Protein AF-0000000085050927 (afdb_homodimer)

pLDDT: mean 87.39, std 14.98, range [22.94, 98.5]

Foldseek 3Di:
DPQQFWWKKKKKKKKKKFWPDWWFFAKKKFLAAFDDDDFKAWPDKDKAKPPHWDWDWDQDPQRFIIIITGDDDTDRMMMMIMMTIIIGRWDQDDDFDFDPQQQKPPHDDDPVVCVVLVQQLPVPPPDPVLQVVLCVLDDDDMDGNVSSLLSLLQCLLPQAAEDDDPDDDEDALVRRNVVSYYYLRNSQNVSQSSVSSSPWRKKKFKFKAADPVLPPPAFDFDIDIGMWMWTQGHRRGTWTGRSNVSGTHCVRHTTRDMGNDSNVRDRMDTDIDDPDPIDMDMDMGMTMGTDPDPDD/DPQQFWWKKKKKKKKKKFWPDWWFFAKKKFLAAFDDDDFKAWPDKDKAKPPHWDWDWDQDPQRFIIIITGDDDTDRMMMMIMMTIIIGRWDQDDDFDFDPQQQKPPHDDDPVVCVVLVQQLPPPPPDPVLQVVLCVLDDDDMDGNVSSLLSLLQCLLPQAAEDDDPDDDEDALVRRNVVSYYYLRNSQNVSQSSVSSSPWRKKKFKFKAADPVLPPPAFDFDIDIGMWMWTQGHRRGTWTGRSNVSGTHCVRHTTRDMGNDSNVRDRMDTDIDDPDPIDMDMDMGMTMGTDPDPDD

Radius of gyration: 24.65 Å; Cα contacts (8 Å, |Δi|>4): 1336; chains: 2; bounding box: 60×66×61 Å

Structure (mmCIF, N/CA/C/O backbone):
data_AF-0000000085050927-model_v1
#
loop_
_entity.id
_entity.type
_entity.pdbx_description
1 polymer 'Transglutaminase domain protein'
#
loop_
_atom_site.group_PDB
_atom_site.id
_atom_site.type_symbol
_atom_site.label_atom_id
_atom_site.label_alt_id
_atom_site.label_comp_id
_atom_site.label_asym_id
_atom_site.label_entity_id
_atom_site.label_seq_id
_atom_site.pdbx_PDB_ins_code
_atom_site.Cartn_x
_atom_site.Cartn_y
_atom_site.Cartn_z
_atom_site.occupancy
_atom_site.B_iso_or_equiv
_atom_site.auth_seq_id
_atom_site.auth_comp_id
_atom_site.auth_asym_id
_atom_site.auth_atom_id
_atom_site.pdbx_PDB_model_num
ATOM 1 N N . MET A 1 1 ? 28.094 -1.799 14.109 1 29.05 1 MET A N 1
ATOM 2 C CA . MET A 1 1 ? 27.094 -0.805 14.5 1 29.05 1 MET A CA 1
ATOM 3 C C . MET A 1 1 ? 26 -1.436 15.344 1 29.05 1 MET A C 1
ATOM 5 O O . MET A 1 1 ? 25.547 -2.539 15.047 1 29.05 1 MET A O 1
ATOM 9 N N . MET A 1 2 ? 25.906 -1.157 16.531 1 36.25 2 MET A N 1
ATOM 10 C CA . MET A 1 2 ? 24.938 -1.792 17.422 1 36.25 2 MET A CA 1
ATOM 11 C C . MET A 1 2 ? 23.562 -1.823 16.781 1 36.25 2 MET A C 1
ATOM 13 O O . MET A 1 2 ? 23.172 -0.884 16.078 1 36.25 2 MET A O 1
ATOM 17 N N . PRO A 1 3 ? 22.984 -2.963 16.516 1 45.47 3 PRO A N 1
ATOM 18 C CA . PRO A 1 3 ? 21.656 -3.008 15.914 1 45.47 3 PRO A CA 1
ATOM 19 C C . PRO A 1 3 ? 20.719 -1.937 16.469 1 45.47 3 PRO A C 1
ATOM 21 O O . PRO A 1 3 ? 20.641 -1.752 17.688 1 45.47 3 PRO A O 1
ATOM 24 N N . VAL A 1 4 ? 20.766 -0.743 15.984 1 53.12 4 VAL A N 1
ATOM 25 C CA . VAL A 1 4 ? 19.828 0.259 16.484 1 53.12 4 VAL A CA 1
ATOM 26 C C . VAL A 1 4 ? 18.516 -0.413 16.875 1 53.12 4 VAL A C 1
ATOM 28 O O . VAL A 1 4 ? 17.906 -1.134 16.078 1 53.12 4 VAL A O 1
ATOM 31 N N . SER A 1 5 ? 18.297 -0.675 18.172 1 66.56 5 SER A N 1
ATOM 32 C CA . SER A 1 5 ? 17.172 -1.353 18.812 1 66.56 5 SER A CA 1
ATOM 33 C C . SER A 1 5 ? 15.836 -0.712 18.406 1 66.56 5 SER A C 1
ATOM 35 O O . SER A 1 5 ? 15.75 0.51 18.281 1 66.56 5 SER A O 1
ATOM 37 N N . ALA A 1 6 ? 14.93 -1.41 17.938 1 80.56 6 ALA A N 1
ATOM 38 C CA . ALA A 1 6 ? 13.57 -0.987 17.625 1 80.56 6 ALA A CA 1
ATOM 39 C C . ALA A 1 6 ? 12.938 -0.244 18.797 1 80.56 6 ALA A C 1
ATOM 41 O O . ALA A 1 6 ? 13.156 -0.606 19.953 1 80.56 6 ALA A O 1
ATOM 42 N N . LYS A 1 7 ? 12.469 0.993 18.578 1 86.38 7 LYS A N 1
ATOM 43 C CA . LYS A 1 7 ? 11.75 1.789 19.578 1 86.38 7 LYS A CA 1
ATOM 44 C C . LYS A 1 7 ? 10.258 1.478 19.562 1 86.38 7 LYS A C 1
ATOM 46 O O . LYS A 1 7 ? 9.641 1.414 18.484 1 86.38 7 LYS A O 1
ATOM 51 N N . ARG A 1 8 ? 9.758 1.243 20.688 1 91.06 8 ARG A N 1
ATOM 52 C CA . ARG A 1 8 ? 8.312 1.062 20.828 1 91.06 8 ARG A CA 1
ATOM 53 C C . ARG A 1 8 ? 7.645 2.346 21.297 1 91.06 8 ARG A C 1
ATOM 55 O O . ARG A 1 8 ? 8.023 2.908 22.328 1 91.06 8 ARG A O 1
ATOM 62 N N . ILE A 1 9 ? 6.652 2.807 20.531 1 91.44 9 ILE A N 1
ATOM 63 C CA . ILE A 1 9 ? 6.039 4.105 20.797 1 91.44 9 ILE A CA 1
ATOM 64 C C . ILE A 1 9 ? 4.52 3.957 20.828 1 91.44 9 ILE A C 1
ATOM 66 O O . ILE A 1 9 ? 3.936 3.246 20.016 1 91.44 9 ILE A O 1
ATOM 70 N N . THR A 1 10 ? 3.926 4.617 21.797 1 92.94 10 THR A N 1
ATOM 71 C CA . THR A 1 10 ? 2.475 4.766 21.828 1 92.94 10 THR A CA 1
ATOM 72 C C . THR A 1 10 ? 2.072 6.176 21.406 1 92.94 10 THR A C 1
ATOM 74 O O . THR A 1 10 ? 2.646 7.156 21.875 1 92.94 10 THR A O 1
ATOM 77 N N . ILE A 1 11 ? 1.144 6.301 20.531 1 93.81 11 ILE A N 1
ATOM 78 C CA . ILE A 1 11 ? 0.654 7.574 20.016 1 93.81 11 ILE A CA 1
ATOM 79 C C . ILE A 1 11 ? -0.83 7.727 20.344 1 93.81 11 ILE A C 1
ATOM 81 O O . ILE A 1 11 ? -1.628 6.828 20.062 1 93.81 11 ILE A O 1
ATOM 85 N N . SER A 1 12 ? -1.172 8.773 20.953 1 94.56 12 SER A N 1
ATOM 86 C CA . SER A 1 12 ? -2.564 9.172 21.125 1 94.56 12 SER A CA 1
ATOM 87 C C . SER A 1 12 ? -2.898 10.398 20.281 1 94.56 12 SER A C 1
ATOM 89 O O . SER A 1 12 ? -2.293 11.461 20.453 1 94.56 12 SER A O 1
ATOM 91 N N . HIS A 1 13 ? -3.781 10.242 19.359 1 95.19 13 HIS A N 1
ATOM 92 C CA . HIS A 1 13 ? -4.258 11.312 18.484 1 95.19 13 HIS A CA 1
ATOM 93 C C . HIS A 1 13 ? -5.715 11.656 18.781 1 95.19 13 HIS A C 1
ATOM 95 O O . HIS A 1 13 ? -6.602 10.812 18.594 1 95.19 13 HIS A O 1
ATOM 101 N N . VAL A 1 14 ? -5.969 12.883 19.172 1 94.19 14 VAL A N 1
ATOM 102 C CA . VAL A 1 14 ? -7.328 13.32 19.484 1 94.19 14 VAL A CA 1
ATOM 103 C C . VAL A 1 14 ? -7.695 14.516 18.609 1 94.19 14 VAL A C 1
ATOM 105 O O . VAL A 1 14 ? -6.973 15.516 18.578 1 94.19 14 VAL A O 1
ATOM 108 N N . THR A 1 15 ? -8.703 14.445 17.875 1 92 15 THR A N 1
ATOM 109 C CA . THR A 1 15 ? -9.312 15.539 17.125 1 92 15 THR A CA 1
ATOM 110 C C . THR A 1 15 ? -10.68 15.898 17.703 1 92 15 THR A C 1
ATOM 112 O O . THR A 1 15 ? -11.57 15.047 17.781 1 92 15 THR A O 1
ATOM 115 N N . ASP A 1 16 ? -10.805 17.141 18.062 1 92.25 16 ASP A N 1
ATOM 116 C CA . ASP A 1 16 ? -12.039 17.625 18.688 1 92.25 16 ASP A CA 1
ATOM 117 C C . ASP A 1 16 ? -12.664 18.75 17.859 1 92.25 16 ASP A C 1
ATOM 119 O O . ASP A 1 16 ? -12.016 19.766 17.609 1 92.25 16 ASP A O 1
ATOM 123 N N . TYR A 1 17 ? -13.883 18.516 17.453 1 89.75 17 TYR A N 1
ATOM 124 C CA . TYR A 1 17 ? -14.703 19.562 16.844 1 89.75 17 TYR A CA 1
ATOM 125 C C . TYR A 1 17 ? -15.797 20.016 17.812 1 89.75 17 TYR A C 1
ATOM 127 O O . TYR A 1 17 ? -16.516 19.203 18.391 1 89.75 17 TYR A O 1
ATOM 135 N N . ARG A 1 18 ? -15.898 21.328 17.938 1 91.69 18 ARG A N 1
ATOM 136 C CA . ARG A 1 18 ? -16.984 21.922 18.703 1 91.69 18 ARG A CA 1
ATOM 137 C C . ARG A 1 18 ? -17.781 22.891 17.859 1 91.69 18 ARG A C 1
ATOM 139 O O . ARG A 1 18 ? -17.219 23.734 17.156 1 91.69 18 ARG A O 1
ATOM 146 N N . TYR A 1 19 ? -19.062 22.734 17.969 1 89.81 19 TYR A N 1
ATOM 147 C CA . TYR A 1 19 ? -19.953 23.531 17.141 1 89.81 19 TYR A CA 1
ATOM 148 C C . TYR A 1 19 ? -20.781 24.484 18 1 89.81 19 TYR A C 1
ATOM 150 O O . TYR A 1 19 ? -21.109 24.156 19.156 1 89.81 19 TYR A O 1
ATOM 158 N N . SER A 1 20 ? -21.109 25.625 17.422 1 89.88 20 SER A N 1
ATOM 159 C CA . SER A 1 20 ? -21.859 26.641 18.141 1 89.88 20 SER A CA 1
ATOM 160 C C . SER A 1 20 ? -23.281 26.188 18.422 1 89.88 20 SER A C 1
ATOM 162 O O . SER A 1 20 ? -23.969 26.719 19.297 1 89.88 20 SER A O 1
ATOM 164 N N . GLU A 1 21 ? -23.781 25.234 17.641 1 90 21 GLU A N 1
ATOM 165 C CA . GLU A 1 21 ? -25.078 24.594 17.844 1 90 21 GLU A CA 1
ATOM 166 C C . GLU A 1 21 ? -25.031 23.125 17.438 1 90 21 GLU A C 1
ATOM 168 O O . GLU A 1 21 ? -24.031 22.656 16.906 1 90 21 GLU A O 1
ATOM 173 N N . ALA A 1 22 ? -26.078 22.516 17.828 1 90.56 22 ALA A N 1
ATOM 174 C CA . ALA A 1 22 ? -26.156 21.109 17.391 1 90.56 22 ALA A CA 1
ATOM 175 C C . ALA A 1 22 ? -26.281 21.016 15.875 1 90.56 22 ALA A C 1
ATOM 177 O O . ALA A 1 22 ? -27.109 21.688 15.266 1 90.56 22 ALA A O 1
ATOM 178 N N . VAL A 1 23 ? -25.406 20.188 15.32 1 91.31 23 VAL A N 1
ATOM 179 C CA . VAL A 1 23 ? -25.391 20.047 13.867 1 91.31 23 VAL A CA 1
ATOM 180 C C . VAL A 1 23 ? -25.547 18.578 13.484 1 91.31 23 VAL A C 1
ATOM 182 O O . VAL A 1 23 ? -25.281 17.688 14.305 1 91.31 23 VAL A O 1
ATOM 185 N N . HIS A 1 24 ? -26.062 18.406 12.312 1 91.19 24 HIS A N 1
ATOM 186 C CA . HIS A 1 24 ? -26.062 17.062 11.742 1 91.19 24 HIS A CA 1
ATOM 187 C C . HIS A 1 24 ? -24.688 16.688 11.188 1 91.19 24 HIS A C 1
ATOM 189 O O . HIS A 1 24 ? -24.188 17.359 10.281 1 91.19 24 HIS A O 1
ATOM 195 N N . LEU A 1 25 ? -24.125 15.648 11.797 1 90 25 LEU A N 1
ATOM 196 C CA . LEU A 1 25 ? -22.812 15.203 11.328 1 90 25 LEU A CA 1
ATOM 197 C C . LEU A 1 25 ? -22.953 14.188 10.195 1 90 25 LEU A C 1
ATOM 199 O O . LEU A 1 25 ? -23.547 13.125 10.383 1 90 25 LEU A O 1
ATOM 203 N N . ASN A 1 26 ? -22.438 14.586 9.078 1 88.5 26 ASN A N 1
ATOM 204 C CA . ASN A 1 26 ? -22.391 13.664 7.953 1 88.5 26 ASN A CA 1
ATOM 205 C C . ASN A 1 26 ? -21.219 12.688 8.078 1 88.5 26 ASN A C 1
ATOM 207 O O . ASN A 1 26 ? -20.594 12.602 9.133 1 88.5 26 ASN A O 1
ATOM 211 N N . GLU A 1 27 ? -21.047 11.945 7.078 1 90.69 27 GLU A N 1
ATOM 212 C CA . GLU A 1 27 ? -19.984 10.945 7.066 1 90.69 27 GLU A CA 1
ATOM 213 C C . GLU A 1 27 ? -18.609 11.602 7.238 1 90.69 27 GLU A C 1
ATOM 215 O O . GLU A 1 27 ? -18.344 12.656 6.66 1 90.69 27 GLU A O 1
ATOM 220 N N . HIS A 1 28 ? -17.812 11 8.133 1 92.94 28 HIS A N 1
ATOM 221 C CA . HIS A 1 28 ? -16.438 11.438 8.32 1 92.94 28 HIS A CA 1
ATOM 222 C C . HIS A 1 28 ? -15.453 10.352 7.887 1 92.94 28 HIS A C 1
ATOM 224 O O . HIS A 1 28 ? -15.656 9.172 8.188 1 92.94 28 HIS A O 1
ATOM 230 N N . ARG A 1 29 ? -14.508 10.766 7.125 1 94.06 29 ARG A N 1
ATOM 231 C CA . ARG A 1 29 ? -13.406 9.898 6.707 1 94.06 29 ARG A CA 1
ATOM 232 C C . ARG A 1 29 ? -12.203 10.055 7.633 1 94.06 29 ARG A C 1
ATOM 234 O O . ARG A 1 29 ? -11.734 11.172 7.863 1 94.06 29 ARG A O 1
ATOM 241 N N . LEU A 1 30 ? -11.75 8.922 8.172 1 97 30 LEU A N 1
ATOM 242 C CA . LEU A 1 30 ? -10.656 8.93 9.141 1 97 30 LEU A CA 1
ATOM 243 C C . LEU A 1 30 ? -9.422 8.234 8.578 1 97 30 LEU A C 1
ATOM 245 O O . LEU A 1 30 ? -9.5 7.07 8.172 1 97 30 LEU A O 1
ATOM 249 N N . LEU A 1 31 ? -8.352 8.914 8.484 1 97.31 31 LEU A N 1
ATOM 250 C CA . LEU A 1 31 ? -7.023 8.383 8.188 1 97.31 31 LEU A CA 1
ATOM 251 C C . LEU A 1 31 ? -6.125 8.445 9.422 1 97.31 31 LEU A C 1
ATOM 253 O O . LEU A 1 31 ? -5.43 9.445 9.633 1 97.31 31 LEU A O 1
ATOM 257 N N . LEU A 1 32 ? -6.188 7.32 10.195 1 97.81 32 LEU A N 1
ATOM 258 C CA . LEU A 1 32 ? -5.547 7.395 11.5 1 97.81 32 LEU A CA 1
ATOM 259 C C . LEU A 1 32 ? -4.656 6.18 11.742 1 97.81 32 LEU A C 1
ATOM 261 O O . LEU A 1 32 ? -3.83 6.18 12.656 1 97.81 32 LEU A O 1
ATOM 265 N N . ARG A 1 33 ? -4.766 5.137 10.953 1 98.06 33 ARG A N 1
ATOM 266 C CA . ARG A 1 33 ? -3.988 3.918 11.133 1 98.06 33 ARG A CA 1
ATOM 267 C C . ARG A 1 33 ? -2.674 3.986 10.367 1 98.06 33 ARG A C 1
ATOM 269 O O . ARG A 1 33 ? -2.67 4.113 9.141 1 98.06 33 ARG A O 1
ATOM 276 N N . PRO A 1 34 ? -1.566 3.82 11.078 1 97.94 34 PRO A N 1
ATOM 277 C CA . PRO A 1 34 ? -0.285 3.885 10.375 1 97.94 34 PRO A CA 1
ATOM 278 C C . PRO A 1 34 ? -0.148 2.807 9.297 1 97.94 34 PRO A C 1
ATOM 280 O O . PRO A 1 34 ? -0.643 1.689 9.477 1 97.94 34 PRO A O 1
ATOM 283 N N . ARG A 1 35 ? 0.431 3.23 8.25 1 97.31 35 ARG A N 1
ATOM 284 C CA . ARG A 1 35 ? 0.869 2.24 7.27 1 97.31 35 ARG A CA 1
ATOM 285 C C . ARG A 1 35 ? 1.948 1.335 7.852 1 97.31 35 ARG A C 1
ATOM 287 O O . ARG A 1 35 ? 2.799 1.789 8.617 1 97.31 35 ARG A O 1
ATOM 294 N N . GLU A 1 36 ? 1.857 0.085 7.477 1 96.56 36 GLU A N 1
ATOM 295 C CA . GLU A 1 36 ? 2.77 -0.911 8.031 1 96.56 36 GLU A CA 1
ATOM 296 C C . GLU A 1 36 ? 3.805 -1.347 7.004 1 96.56 36 GLU A C 1
ATOM 298 O O . GLU A 1 36 ? 3.549 -1.297 5.797 1 96.56 36 GLU A O 1
ATOM 303 N N . GLY A 1 37 ? 4.918 -1.792 7.523 1 93.31 37 GLY A N 1
ATOM 304 C CA . GLY A 1 37 ? 6.023 -2.275 6.707 1 93.31 37 GLY A CA 1
ATOM 305 C C . GLY A 1 37 ? 7.223 -2.713 7.527 1 93.31 37 GLY A C 1
ATOM 306 O O . GLY A 1 37 ? 7.098 -2.99 8.719 1 93.31 37 GLY A O 1
ATOM 307 N N . ARG A 1 38 ? 8.336 -2.76 6.879 1 91.88 38 ARG A N 1
ATOM 308 C CA . ARG A 1 38 ? 9.531 -3.299 7.52 1 91.88 38 ARG A CA 1
ATOM 309 C C . ARG A 1 38 ? 10.008 -2.391 8.648 1 91.88 38 ARG A C 1
ATOM 311 O O . ARG A 1 38 ? 10.547 -2.867 9.648 1 91.88 38 ARG A O 1
ATOM 318 N N . GLN A 1 39 ? 9.766 -1.135 8.477 1 93.38 39 GLN A N 1
ATOM 319 C CA . GLN A 1 39 ? 10.352 -0.195 9.43 1 93.38 39 GLN A CA 1
ATOM 320 C C . GLN A 1 39 ? 9.312 0.275 10.445 1 93.38 39 GLN A C 1
ATOM 322 O O . GLN A 1 39 ? 9.641 0.972 11.406 1 93.38 39 GLN A O 1
ATOM 327 N N . VAL A 1 40 ? 8.086 -0.047 10.203 1 95.56 40 VAL A N 1
ATOM 328 C CA . VAL A 1 40 ? 6.992 0.294 11.109 1 95.56 40 VAL A CA 1
ATOM 329 C C . VAL A 1 40 ? 6.125 -0.938 11.359 1 95.56 40 VAL A C 1
ATOM 331 O O . VAL A 1 40 ? 5.336 -1.333 10.5 1 95.56 40 VAL A O 1
ATOM 334 N N . LYS A 1 41 ? 6.277 -1.501 12.484 1 95.62 41 LYS A N 1
ATOM 335 C CA . LYS A 1 41 ? 5.43 -2.619 12.891 1 95.62 41 LYS A CA 1
ATOM 336 C C . LYS A 1 41 ? 4.277 -2.141 13.766 1 95.62 41 LYS A C 1
ATOM 338 O O . LYS A 1 41 ? 4.496 -1.608 14.859 1 95.62 41 LYS A O 1
ATOM 343 N N . LEU A 1 42 ? 3.086 -2.312 13.336 1 96.75 42 LEU A N 1
ATOM 344 C CA . LEU A 1 42 ? 1.914 -1.937 14.117 1 96.75 42 LEU A CA 1
ATOM 345 C C . LEU A 1 42 ? 1.568 -3.02 15.133 1 96.75 42 LEU A C 1
ATOM 347 O O . LEU A 1 42 ? 1.269 -4.156 14.758 1 96.75 42 LEU A O 1
ATOM 351 N N . ILE A 1 43 ? 1.633 -2.662 16.312 1 95.19 43 ILE A N 1
ATOM 352 C CA . ILE A 1 43 ? 1.351 -3.596 17.406 1 95.19 43 ILE A CA 1
ATOM 353 C C . ILE A 1 43 ? -0.141 -3.572 17.734 1 95.19 43 ILE A C 1
ATOM 355 O O . ILE A 1 43 ? -0.773 -4.625 17.844 1 95.19 43 ILE A O 1
ATOM 359 N N . SER A 1 44 ? -0.674 -2.432 17.828 1 95.94 44 SER A N 1
ATOM 360 C CA . SER A 1 44 ? -2.102 -2.271 18.094 1 95.94 44 SER A CA 1
ATOM 361 C C . SER A 1 44 ? -2.604 -0.917 17.609 1 95.94 44 SER A C 1
ATOM 363 O O . SER A 1 44 ? -1.826 0.032 17.484 1 95.94 44 SER A O 1
ATOM 365 N N . HIS A 1 45 ? -3.891 -0.866 17.328 1 96.94 45 HIS A N 1
ATOM 366 C CA . HIS A 1 45 ? -4.559 0.358 16.891 1 96.94 45 HIS A CA 1
ATOM 367 C C . HIS A 1 45 ? -6.051 0.313 17.203 1 96.94 45 HIS A C 1
ATOM 369 O O . HIS A 1 45 ? -6.707 -0.705 16.969 1 96.94 45 HIS A O 1
ATOM 375 N N . SER A 1 46 ? -6.555 1.388 17.734 1 97 46 SER A N 1
ATOM 376 C CA . SER A 1 46 ? -7.988 1.523 17.984 1 97 46 SER A CA 1
ATOM 377 C C . SER A 1 46 ? -8.461 2.951 17.719 1 97 46 SER A C 1
ATOM 379 O O . SER A 1 46 ? -7.688 3.9 17.859 1 97 46 SER A O 1
ATOM 381 N N . VAL A 1 47 ? -9.672 3.064 17.328 1 97.25 47 VAL A N 1
ATOM 382 C CA . VAL A 1 47 ? -10.297 4.359 17.094 1 97.25 47 VAL A CA 1
ATOM 383 C C . VAL A 1 47 ? -11.648 4.426 17.812 1 97.25 47 VAL A C 1
ATOM 385 O O . VAL A 1 47 ? -12.445 3.49 17.719 1 97.25 47 VAL A O 1
ATOM 388 N N . LYS A 1 48 ? -11.836 5.473 18.531 1 97.19 48 LYS A N 1
ATOM 389 C CA . LYS A 1 48 ? -13.109 5.754 19.188 1 97.19 48 LYS A CA 1
ATOM 390 C C . LYS A 1 48 ? -13.688 7.086 18.719 1 97.19 48 LYS A C 1
ATOM 392 O O . LYS A 1 48 ? -12.977 8.086 18.656 1 97.19 48 LYS A O 1
ATOM 397 N N . VAL A 1 49 ? -14.945 7.07 18.375 1 96.81 49 VAL A N 1
ATOM 398 C CA . VAL A 1 49 ? -15.641 8.281 17.938 1 96.81 49 VAL A CA 1
ATOM 399 C C . VAL A 1 49 ? -16.766 8.609 18.906 1 96.81 49 VAL A C 1
ATOM 401 O O . VAL A 1 49 ? -17.547 7.738 19.281 1 96.81 49 VAL A O 1
ATOM 404 N N . THR A 1 50 ? -16.859 9.805 19.359 1 95.5 50 THR A N 1
ATOM 405 C CA . THR A 1 50 ? -17.906 10.312 20.234 1 95.5 50 THR A CA 1
ATOM 406 C C . THR A 1 50 ? -18.578 11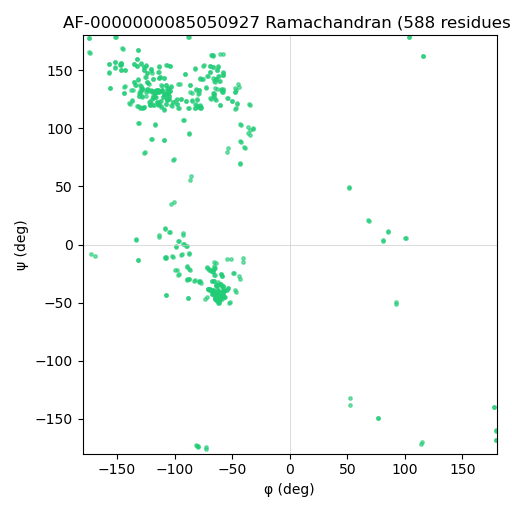.539 19.625 1 95.5 50 THR A C 1
ATOM 408 O O . THR A 1 50 ? -17.922 12.539 19.359 1 95.5 50 THR A O 1
ATOM 411 N N . PRO A 1 51 ? -19.891 11.586 19.516 1 95 51 PRO A N 1
ATOM 412 C CA . PRO A 1 51 ? -20.828 10.516 19.875 1 95 51 PRO A CA 1
ATOM 413 C C . PRO A 1 51 ? -20.594 9.242 19.062 1 95 51 PRO A C 1
ATOM 415 O O . PRO A 1 51 ? -19.875 9.266 18.062 1 95 51 PRO A O 1
ATOM 418 N N . GLU A 1 52 ? -21.188 8.156 19.578 1 94.12 52 GLU A N 1
ATOM 419 C CA . GLU A 1 52 ? -20.922 6.84 18.984 1 94.12 52 GLU A CA 1
ATOM 420 C C . GLU A 1 52 ? -21.281 6.812 17.5 1 94.12 52 GLU A C 1
ATOM 422 O O . GLU A 1 52 ? -22.344 7.289 17.109 1 94.12 52 GLU A O 1
ATOM 427 N N . ALA A 1 53 ? -20.359 6.262 16.719 1 94.44 53 ALA A N 1
ATOM 428 C CA . ALA A 1 53 ? -20.516 6.145 15.273 1 94.44 53 ALA A CA 1
ATOM 429 C C . ALA A 1 53 ? -20.312 4.707 14.812 1 94.44 53 ALA A C 1
ATOM 431 O O . ALA A 1 53 ? -19.609 3.93 15.477 1 94.44 53 ALA A O 1
ATOM 432 N N . GLU A 1 54 ? -20.969 4.371 13.781 1 93.75 54 GLU A N 1
ATOM 433 C CA . GLU A 1 54 ? -20.641 3.135 13.086 1 93.75 54 GLU A CA 1
ATOM 434 C C . GLU A 1 54 ? -19.422 3.322 12.188 1 93.75 54 GLU A C 1
ATOM 436 O O . GLU A 1 54 ? -19.344 4.281 11.414 1 93.75 54 GLU A O 1
ATOM 441 N N . LEU A 1 55 ? -18.469 2.395 12.352 1 93.88 55 LEU A N 1
ATOM 442 C CA . LEU A 1 55 ? -17.25 2.496 11.57 1 93.88 55 LEU A CA 1
ATOM 443 C C . LEU A 1 55 ? -17.188 1.414 10.5 1 93.88 55 LEU A C 1
ATOM 445 O O . LEU A 1 55 ? -17.422 0.237 10.789 1 93.88 55 LEU A O 1
ATOM 449 N N . PHE A 1 56 ? -16.922 1.863 9.258 1 93.38 56 PHE A N 1
ATOM 450 C CA . PHE A 1 56 ? -16.625 0.965 8.148 1 93.38 56 PHE A CA 1
ATOM 451 C C . PHE A 1 56 ? -15.18 1.154 7.676 1 93.38 56 PHE A C 1
ATOM 453 O O . PHE A 1 56 ? -14.727 2.285 7.508 1 93.38 56 PHE A O 1
ATOM 460 N N . PHE A 1 57 ? -14.531 0.036 7.52 1 93.25 57 PHE A N 1
ATOM 461 C CA . PHE A 1 57 ? -13.125 0.119 7.152 1 93.25 57 PHE A CA 1
ATOM 462 C C . PHE A 1 57 ? -12.914 -0.326 5.711 1 93.25 57 PHE A C 1
ATOM 464 O O . PHE A 1 57 ? -13.547 -1.275 5.25 1 93.25 57 PHE A O 1
ATOM 471 N N . ALA A 1 58 ? -11.977 0.383 5.059 1 93.69 58 ALA A N 1
ATOM 472 C CA . ALA A 1 58 ? -11.633 0.057 3.676 1 93.69 58 ALA A CA 1
ATOM 473 C C . ALA A 1 58 ? -10.195 0.447 3.365 1 93.69 58 ALA A C 1
ATOM 475 O O . ALA A 1 58 ? -9.594 1.25 4.082 1 93.69 58 ALA A O 1
ATOM 476 N N . GLU A 1 59 ? -9.664 -0.2 2.359 1 93.25 59 GLU A N 1
ATOM 477 C CA . GLU A 1 59 ? -8.406 0.244 1.773 1 93.25 59 GLU A CA 1
ATOM 478 C C . GLU A 1 59 ? -8.641 1.085 0.523 1 93.25 59 GLU A C 1
ATOM 480 O O . GLU A 1 59 ? -9.273 0.624 -0.431 1 93.25 59 GLU A O 1
ATOM 485 N N . ASP A 1 60 ? -8.164 2.314 0.531 1 91.69 60 ASP A N 1
ATOM 486 C CA . ASP A 1 60 ? -8.438 3.172 -0.618 1 91.69 60 ASP A CA 1
ATOM 487 C C . ASP A 1 60 ? -7.473 2.877 -1.765 1 91.69 60 ASP A C 1
ATOM 489 O O . ASP A 1 60 ? -6.719 1.905 -1.712 1 91.69 60 ASP A O 1
ATOM 493 N N . VAL A 1 61 ? -7.523 3.674 -2.779 1 87.25 61 VAL A N 1
ATOM 494 C CA . VAL A 1 61 ? -6.848 3.387 -4.039 1 87.25 61 VAL A CA 1
ATOM 495 C C . VAL A 1 61 ? -5.336 3.42 -3.834 1 87.25 61 VAL A C 1
ATOM 497 O O . VAL A 1 61 ? -4.59 2.768 -4.57 1 87.25 61 VAL A O 1
ATOM 500 N N . PHE A 1 62 ? -4.82 4.125 -2.789 1 88.12 62 PHE A N 1
ATOM 501 C CA . PHE A 1 62 ? -3.391 4.246 -2.531 1 88.12 62 PHE A CA 1
ATOM 502 C C . PHE A 1 62 ? -2.941 3.227 -1.493 1 88.12 62 PHE A C 1
ATOM 504 O O . PHE A 1 62 ? -1.775 3.215 -1.09 1 88.12 62 PHE A O 1
ATOM 511 N N . GLY A 1 63 ? -3.852 2.422 -1.073 1 90.44 63 GLY A N 1
ATOM 512 C CA . GLY A 1 63 ? -3.525 1.41 -0.081 1 90.44 63 GLY A CA 1
ATOM 513 C C . GLY A 1 63 ? -3.611 1.921 1.345 1 90.44 63 GLY A C 1
ATOM 514 O O . GLY A 1 63 ? -3.113 1.278 2.271 1 90.44 63 GLY A O 1
ATOM 515 N N . ASN A 1 64 ? -4.172 3.092 1.535 1 95.06 64 ASN A N 1
ATOM 516 C CA . ASN A 1 64 ? -4.383 3.605 2.885 1 95.06 64 ASN A CA 1
ATOM 517 C C . ASN A 1 64 ? -5.566 2.924 3.564 1 95.06 64 ASN A C 1
ATOM 519 O O . ASN A 1 64 ? -6.574 2.629 2.92 1 95.06 64 ASN A O 1
ATOM 523 N N . ASP A 1 65 ? -5.387 2.693 4.867 1 96.62 65 ASP A N 1
ATOM 524 C CA . ASP A 1 65 ? -6.52 2.236 5.664 1 96.62 65 ASP A CA 1
ATOM 525 C C . ASP A 1 65 ? -7.438 3.4 6.031 1 96.62 65 ASP A C 1
ATOM 527 O O . ASP A 1 65 ? -7.008 4.355 6.684 1 96.62 65 ASP A O 1
ATOM 531 N N . VAL A 1 66 ? -8.672 3.291 5.574 1 95.75 66 VAL A N 1
ATOM 532 C CA . VAL A 1 66 ? -9.641 4.363 5.809 1 95.75 66 VAL A CA 1
ATOM 533 C C . VAL A 1 66 ? -10.781 3.852 6.684 1 95.75 66 VAL A C 1
ATOM 535 O O . VAL A 1 66 ? -11.32 2.773 6.434 1 95.75 66 VAL A O 1
ATOM 538 N N . ALA A 1 67 ? -11.125 4.586 7.676 1 96.06 67 ALA A N 1
ATOM 539 C CA . ALA A 1 67 ? -12.359 4.348 8.422 1 96.06 67 ALA A CA 1
ATOM 540 C C . ALA A 1 67 ? -13.422 5.383 8.07 1 96.06 67 ALA A C 1
ATOM 542 O O . ALA A 1 67 ? -13.156 6.59 8.086 1 96.06 67 ALA A O 1
ATOM 543 N N . ILE A 1 68 ? -14.539 4.902 7.734 1 94.06 68 ILE A N 1
ATOM 544 C CA . ILE A 1 68 ? -15.672 5.781 7.48 1 94.06 68 ILE A CA 1
ATOM 545 C C . ILE A 1 68 ? -16.625 5.75 8.68 1 94.06 68 ILE A C 1
ATOM 547 O O . ILE A 1 68 ? -17.172 4.699 9.016 1 94.06 68 ILE A O 1
ATOM 551 N N . ALA A 1 69 ? -16.812 6.91 9.273 1 94.88 69 ALA A N 1
ATOM 552 C CA . ALA A 1 69 ? -17.688 7.035 10.438 1 94.88 69 ALA A CA 1
ATOM 553 C C . ALA A 1 69 ? -19.047 7.625 10.039 1 94.88 69 ALA A C 1
ATOM 555 O O . ALA A 1 69 ? -19.109 8.711 9.469 1 94.88 69 ALA A O 1
ATOM 556 N N . THR A 1 70 ? -20.047 6.91 10.336 1 91.88 70 THR A N 1
ATOM 557 C CA . THR A 1 70 ? -21.406 7.391 10.125 1 91.88 70 THR A CA 1
ATOM 558 C C . THR A 1 70 ? -22.094 7.66 11.461 1 91.88 70 THR A C 1
ATOM 560 O O . THR A 1 70 ? -22.109 6.805 12.344 1 91.88 70 THR A O 1
ATOM 563 N N . LEU A 1 71 ? -22.594 8.891 11.5 1 90.44 71 LEU A N 1
ATOM 564 C CA . LEU A 1 71 ? -23.266 9.305 12.727 1 90.44 71 LEU A CA 1
ATOM 565 C C . LEU A 1 71 ? -24.75 9.531 12.477 1 90.44 71 LEU A C 1
ATOM 567 O O . LEU A 1 71 ? -25.156 9.961 11.391 1 90.44 71 LEU A O 1
ATOM 571 N N . SER A 1 72 ? -25.641 9.211 13.391 1 83.75 72 SER A N 1
ATOM 572 C CA . SER A 1 72 ? -27.078 9.281 13.195 1 83.75 72 SER A CA 1
ATOM 573 C C . SER A 1 72 ? -27.688 10.43 13.992 1 83.75 72 SER A C 1
ATOM 575 O O . SER A 1 72 ? -28.828 10.828 13.75 1 83.75 72 SER A O 1
ATOM 577 N N . LYS A 1 73 ? -27 11.062 14.898 1 83.06 73 LYS A N 1
ATOM 578 C CA . LYS A 1 73 ? -27.594 12.055 15.781 1 83.06 73 LYS A CA 1
ATOM 579 C C . LYS A 1 73 ? -26.922 13.414 15.609 1 83.06 73 LYS A C 1
ATOM 581 O O . LYS A 1 73 ? -25.75 13.492 15.211 1 83.06 73 LYS A O 1
ATOM 586 N N . LYS A 1 74 ? -27.797 14.391 15.82 1 90.5 74 LYS A N 1
ATOM 587 C CA . LYS A 1 74 ? -27.219 15.727 15.93 1 90.5 74 LYS A CA 1
ATOM 588 C C . LYS A 1 74 ? -26.328 15.836 17.172 1 90.5 74 LYS A C 1
ATOM 590 O O . LYS A 1 74 ? -26.594 15.203 18.188 1 90.5 74 LYS A O 1
ATOM 595 N N . ALA A 1 75 ? -25.281 16.547 17 1 92.69 75 ALA A N 1
ATOM 596 C CA . ALA A 1 75 ? -24.359 16.688 18.125 1 92.69 75 ALA A CA 1
ATOM 597 C C . ALA A 1 75 ? -23.703 18.078 18.125 1 92.69 75 ALA A C 1
ATOM 599 O O . ALA A 1 75 ? -23.656 18.734 17.094 1 92.69 75 ALA A O 1
ATOM 600 N N . ARG A 1 76 ? -23.281 18.531 19.312 1 92.56 76 ARG A N 1
ATOM 601 C CA . ARG A 1 76 ? -22.594 19.812 19.453 1 92.56 76 ARG A CA 1
ATOM 602 C C . ARG A 1 76 ? -21.078 19.625 19.391 1 92.56 76 ARG A C 1
ATOM 604 O O . ARG A 1 76 ? -20.328 20.609 19.406 1 92.56 76 ARG A O 1
ATOM 611 N N . SER A 1 77 ? -20.719 18.375 19.406 1 93.62 77 SER A N 1
ATOM 612 C CA . SER A 1 77 ? -19.281 18.109 19.328 1 93.62 77 SER A CA 1
ATOM 613 C C . SER A 1 77 ? -19.016 16.75 18.672 1 93.62 77 SER A C 1
ATOM 615 O O . SER A 1 77 ? -19.891 15.883 18.641 1 93.62 77 SER A O 1
ATOM 617 N N . LEU A 1 78 ? -17.875 16.625 18.047 1 94.06 78 LEU A N 1
ATOM 618 C CA . LEU A 1 78 ? -17.328 15.375 17.516 1 94.06 78 LEU A CA 1
ATOM 619 C C . LEU A 1 78 ? -15.906 15.148 18 1 94.06 78 LEU A C 1
ATOM 621 O O . LEU A 1 78 ? -15.031 15.992 17.781 1 94.06 78 LEU A O 1
ATOM 625 N N . ARG A 1 79 ? -15.758 14.094 18.719 1 95.94 79 ARG A N 1
ATOM 626 C CA . ARG A 1 79 ? -14.43 13.742 19.219 1 95.94 79 ARG A CA 1
ATOM 627 C C . ARG A 1 79 ? -13.953 12.422 18.625 1 95.94 79 ARG A C 1
ATOM 629 O O . ARG A 1 79 ? -14.648 11.406 18.719 1 95.94 79 ARG A O 1
ATOM 636 N N . VAL A 1 80 ? -12.82 12.422 17.969 1 96.38 80 VAL A N 1
ATOM 637 C CA . VAL A 1 80 ? -12.188 11.242 17.406 1 96.38 80 VAL A CA 1
ATOM 638 C C . VAL A 1 80 ? -10.875 10.961 18.141 1 96.38 80 VAL A C 1
ATOM 640 O O . VAL A 1 80 ? -9.977 11.805 18.172 1 96.38 80 VAL A O 1
ATOM 643 N N . GLU A 1 81 ? -10.773 9.797 18.719 1 97.31 81 GLU A N 1
ATOM 644 C CA . GLU A 1 81 ? -9.586 9.391 19.469 1 97.31 81 GLU A CA 1
ATOM 645 C C . GLU A 1 81 ? -8.969 8.125 18.875 1 97.31 81 GLU A C 1
ATOM 647 O O . GLU A 1 81 ? -9.617 7.082 18.812 1 97.31 81 GLU A O 1
ATOM 652 N N . ALA A 1 82 ? -7.742 8.258 18.469 1 97.31 82 ALA A N 1
ATOM 653 C CA . ALA A 1 82 ? -6.996 7.102 17.984 1 97.31 82 ALA A CA 1
ATOM 654 C C . ALA A 1 82 ? -5.801 6.797 18.875 1 97.31 82 ALA A C 1
ATOM 656 O O . ALA A 1 82 ? -5.043 7.695 19.234 1 97.31 82 ALA A O 1
ATOM 657 N N . THR A 1 83 ? -5.66 5.543 19.25 1 97 83 THR A N 1
ATOM 658 C CA . THR A 1 83 ? -4.508 5.059 20.016 1 97 83 THR A CA 1
ATOM 659 C C . THR A 1 83 ? -3.75 4 19.219 1 97 83 THR A C 1
ATOM 661 O O . THR A 1 83 ? -4.336 3.012 18.766 1 97 83 THR A O 1
ATOM 664 N N . THR A 1 84 ? -2.48 4.258 19.109 1 96.56 84 THR A N 1
ATOM 665 C CA . THR A 1 84 ? -1.656 3.381 18.281 1 96.56 84 THR A CA 1
ATOM 666 C C . THR A 1 84 ? -0.36 3.021 19 1 96.56 84 THR A C 1
ATOM 668 O O . THR A 1 84 ? 0.265 3.881 19.625 1 96.56 84 THR A O 1
ATOM 671 N N . GLU A 1 85 ? 0.021 1.781 18.922 1 95.94 85 GLU A N 1
ATOM 672 C CA . GLU A 1 85 ? 1.341 1.326 19.344 1 95.94 85 GLU A CA 1
ATOM 673 C C . GLU A 1 85 ? 2.141 0.769 18.172 1 95.94 85 GLU A C 1
ATOM 675 O O . GLU A 1 85 ? 1.655 -0.094 17.438 1 95.94 85 GLU A O 1
ATOM 680 N N . VAL A 1 86 ? 3.352 1.303 18 1 95.75 86 VAL A N 1
ATOM 681 C CA . VAL A 1 86 ? 4.188 0.864 16.891 1 95.75 86 VAL A CA 1
ATOM 682 C C . VAL A 1 86 ? 5.602 0.572 17.391 1 95.75 86 VAL A C 1
ATOM 684 O O . VAL A 1 86 ? 6.016 1.08 18.438 1 95.75 86 VAL A O 1
ATOM 687 N N . GLU A 1 87 ? 6.262 -0.285 16.688 1 94.81 87 GLU A N 1
ATOM 688 C CA . GLU A 1 87 ? 7.707 -0.471 16.781 1 94.81 87 GLU A CA 1
ATOM 689 C C . GLU A 1 87 ? 8.422 0.105 15.57 1 94.81 87 GLU A C 1
ATOM 691 O O . GLU A 1 87 ? 8.102 -0.249 14.43 1 94.81 87 GLU A O 1
ATOM 696 N N . LEU A 1 88 ? 9.375 1.005 15.797 1 93.69 88 LEU A N 1
ATOM 697 C CA . LEU A 1 88 ? 10.102 1.668 14.727 1 93.69 88 LEU A CA 1
ATOM 698 C C . LEU A 1 88 ? 11.531 1.146 14.641 1 93.69 88 LEU A C 1
ATOM 700 O O . LEU A 1 88 ? 12.203 0.995 15.664 1 93.69 88 LEU A O 1
ATOM 704 N N . SER A 1 89 ? 11.977 0.923 13.359 1 93.25 89 SER A N 1
ATOM 705 C CA . SER A 1 89 ? 13.32 0.375 13.211 1 93.25 89 SER A CA 1
ATOM 706 C C . SER A 1 89 ? 14.117 1.133 12.156 1 93.25 89 SER A C 1
ATOM 708 O O . SER A 1 89 ? 15.234 0.744 11.812 1 93.25 89 SER A O 1
ATOM 710 N N . ALA A 1 90 ? 13.492 2.221 11.602 1 91.94 90 ALA A N 1
ATOM 711 C CA . ALA A 1 90 ? 14.227 3.006 10.609 1 91.94 90 ALA A CA 1
ATOM 712 C C . ALA A 1 90 ? 15.484 3.615 11.219 1 91.94 90 ALA A C 1
ATOM 714 O O . ALA A 1 90 ? 15.469 4.078 12.367 1 91.94 90 ALA A O 1
ATOM 715 N N . VAL A 1 91 ? 16.531 3.699 10.414 1 90.56 91 VAL A N 1
ATOM 716 C CA . VAL A 1 91 ? 17.812 4.227 10.906 1 90.56 91 VAL A CA 1
ATOM 717 C C . VAL A 1 91 ? 18 5.652 10.391 1 90.56 91 VAL A C 1
ATOM 719 O O . VAL A 1 91 ? 17.453 6.027 9.359 1 90.56 91 VAL A O 1
ATOM 722 N N . PRO A 1 92 ? 18.766 6.461 11.102 1 88.94 92 PRO A N 1
ATOM 723 C CA . PRO A 1 92 ? 18.938 7.871 10.734 1 88.94 92 PRO A CA 1
ATOM 724 C C . PRO A 1 92 ? 19.656 8.055 9.406 1 88.94 92 PRO A C 1
ATOM 726 O O . PRO A 1 92 ? 19.406 9.023 8.688 1 88.94 92 PRO A O 1
ATOM 729 N N . TRP A 1 93 ? 20.562 7.164 9.039 1 89.06 93 TRP A N 1
ATOM 730 C CA . TRP A 1 93 ? 21.359 7.293 7.816 1 89.06 93 TRP A CA 1
ATOM 731 C C . TRP A 1 93 ? 21.25 6.035 6.965 1 89.06 93 TRP A C 1
ATOM 733 O O . TRP A 1 93 ? 22.188 5.234 6.902 1 89.06 93 TRP A O 1
ATOM 743 N N . PRO A 1 94 ? 20.141 5.98 6.277 1 89.56 94 PRO A N 1
ATOM 744 C CA . PRO A 1 94 ? 19.953 4.773 5.469 1 89.56 94 PRO A CA 1
ATOM 745 C C . PRO A 1 94 ? 20.812 4.766 4.215 1 89.56 94 PRO A C 1
ATOM 747 O O . PRO A 1 94 ? 21.203 5.828 3.717 1 89.56 94 PRO A O 1
ATOM 750 N N . VAL A 1 95 ? 21.078 3.562 3.795 1 87.69 95 VAL A N 1
ATOM 751 C CA . VAL A 1 95 ? 21.734 3.355 2.506 1 87.69 95 VAL A CA 1
ATOM 752 C C . VAL A 1 95 ? 20.719 2.822 1.493 1 87.69 95 VAL A C 1
ATOM 754 O O . VAL A 1 95 ? 20.062 1.806 1.738 1 87.69 95 VAL A O 1
ATOM 757 N N . TYR A 1 96 ? 20.641 3.523 0.405 1 90.38 96 TYR A N 1
ATOM 758 C CA . TYR A 1 96 ? 19.688 3.123 -0.625 1 90.38 96 TYR A CA 1
ATOM 759 C C . TYR A 1 96 ? 20.406 2.494 -1.814 1 90.38 96 TYR A C 1
ATOM 761 O O . TYR A 1 96 ? 21.438 2.998 -2.264 1 90.38 96 TYR A O 1
ATOM 769 N N . ARG A 1 97 ? 19.859 1.44 -2.225 1 91.81 97 ARG A N 1
ATOM 770 C CA . ARG A 1 97 ? 20.328 0.849 -3.477 1 91.81 97 ARG A CA 1
ATOM 771 C C . ARG A 1 97 ? 19.5 1.367 -4.656 1 91.81 97 ARG A C 1
ATOM 773 O O . ARG A 1 97 ? 18.375 0.938 -4.871 1 91.81 97 ARG A O 1
ATOM 780 N N . ILE A 1 98 ? 20.109 2.176 -5.395 1 95.06 98 ILE A N 1
ATOM 781 C CA . ILE A 1 98 ? 19.469 2.725 -6.586 1 95.06 98 ILE A CA 1
ATOM 782 C C . ILE A 1 98 ? 20.016 2.023 -7.832 1 95.06 98 ILE A C 1
ATOM 784 O O . ILE A 1 98 ? 21.219 1.783 -7.945 1 95.06 98 ILE A O 1
ATOM 788 N N . ASP A 1 99 ? 19.125 1.683 -8.742 1 93.81 99 ASP A N 1
ATOM 789 C CA . ASP A 1 99 ? 19.562 1.083 -9.992 1 93.81 99 ASP A CA 1
ATOM 790 C C . ASP A 1 99 ? 20.531 2.008 -10.734 1 93.81 99 ASP A C 1
ATOM 792 O O . ASP A 1 99 ? 20.344 3.227 -10.742 1 93.81 99 ASP A O 1
ATOM 796 N N . LEU A 1 100 ? 21.438 1.431 -11.445 1 92.69 100 LEU A N 1
ATOM 797 C CA . LEU A 1 100 ? 22.547 2.168 -12.039 1 92.69 100 LEU A CA 1
ATOM 798 C C . LEU A 1 100 ? 22.047 3.273 -12.961 1 92.69 100 LEU A C 1
ATOM 800 O O . LEU A 1 100 ? 22.453 4.43 -12.836 1 92.69 100 LEU A O 1
ATOM 804 N N . PRO A 1 101 ? 21.062 3.014 -13.82 1 94.38 101 PRO A N 1
ATOM 805 C CA . PRO A 1 101 ? 20.625 4.094 -14.695 1 94.38 101 PRO A CA 1
ATOM 806 C C . PRO A 1 101 ? 19.969 5.246 -13.938 1 94.38 101 PRO A C 1
ATOM 808 O O . PRO A 1 101 ? 19.969 6.383 -14.414 1 94.38 101 PRO A O 1
ATOM 811 N N . ALA A 1 102 ? 19.547 4.992 -12.75 1 96.38 102 ALA A N 1
ATOM 812 C CA . ALA A 1 102 ? 18.797 5.992 -12.008 1 96.38 102 ALA A CA 1
ATOM 813 C C . ALA A 1 102 ? 19.703 6.742 -11.023 1 96.38 102 ALA A C 1
ATOM 815 O O . ALA A 1 102 ? 19.25 7.688 -10.367 1 96.38 102 ALA A O 1
ATOM 816 N N . THR A 1 103 ? 20.922 6.406 -10.953 1 96.69 103 THR A N 1
ATOM 817 C CA . THR A 1 103 ? 21.844 7.082 -10.047 1 96.69 103 THR A CA 1
ATOM 818 C C . THR A 1 103 ? 22.156 8.484 -10.547 1 96.69 103 THR A C 1
ATOM 820 O O . THR A 1 103 ? 22.641 9.328 -9.781 1 96.69 103 THR A O 1
ATOM 823 N N . ARG A 1 104 ? 21.891 8.633 -11.805 1 97.12 104 ARG A N 1
ATOM 824 C CA . ARG A 1 104 ? 22.125 9.945 -12.398 1 97.12 104 ARG A CA 1
ATOM 825 C C . ARG A 1 104 ? 20.844 10.492 -13.039 1 97.12 104 ARG A C 1
ATOM 827 O O . ARG A 1 104 ? 20.109 9.75 -13.688 1 97.12 104 ARG A O 1
ATOM 834 N N . TYR A 1 105 ? 20.641 11.766 -12.844 1 96.81 105 TYR A N 1
ATOM 835 C CA . TYR A 1 105 ? 19.547 12.484 -13.477 1 96.81 105 TYR A CA 1
ATOM 836 C C . TYR A 1 105 ? 20.016 13.195 -14.734 1 96.81 105 TYR A C 1
ATOM 838 O O . TYR A 1 105 ? 21.078 13.812 -14.742 1 96.81 105 TYR A O 1
ATOM 846 N N . PRO A 1 106 ? 19.344 13.211 -15.797 1 96.38 106 PRO A N 1
ATOM 847 C CA . PRO A 1 106 ? 18.031 12.57 -15.914 1 96.38 106 PRO A CA 1
ATOM 848 C C . PRO A 1 106 ? 18.125 11.07 -16.188 1 96.38 106 PRO A C 1
ATOM 850 O O . PRO A 1 106 ? 19.172 10.594 -16.656 1 96.38 106 PRO A O 1
ATOM 853 N N . PHE A 1 107 ? 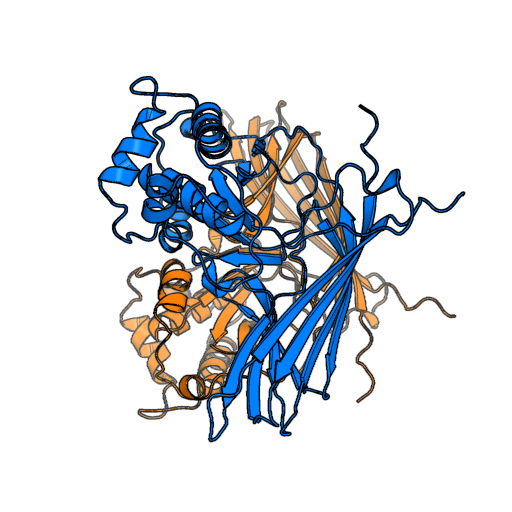17.109 10.297 -15.742 1 96.19 107 PHE A N 1
ATOM 854 C CA . PHE A 1 107 ? 16.922 8.898 -16.094 1 96.19 107 PHE A CA 1
ATOM 855 C C . PHE A 1 107 ? 15.492 8.625 -16.516 1 96.19 107 PHE A C 1
ATOM 857 O O . PHE A 1 107 ? 14.609 9.477 -16.344 1 96.19 107 PHE A O 1
ATOM 864 N N . GLU A 1 108 ? 15.281 7.406 -17.125 1 93.12 108 GLU A N 1
ATOM 865 C CA . GLU A 1 108 ? 13.945 7.02 -17.562 1 93.12 108 GLU A CA 1
ATOM 866 C C . GLU A 1 108 ? 13.398 5.867 -16.734 1 93.12 108 GLU A C 1
ATOM 868 O O . GLU A 1 108 ? 14.117 4.914 -16.438 1 93.12 108 GLU A O 1
ATOM 873 N N . TYR A 1 109 ? 12.156 6.066 -16.297 1 91 109 TYR A N 1
ATOM 874 C CA . TYR A 1 109 ? 11.438 4.945 -15.711 1 91 109 TYR A CA 1
ATOM 875 C C . TYR A 1 109 ? 11.094 3.898 -16.766 1 91 109 TYR A C 1
ATOM 877 O O . TYR A 1 109 ? 10.969 4.223 -17.953 1 91 109 TYR A O 1
ATOM 885 N N . THR A 1 110 ? 10.961 2.637 -16.281 1 85.31 110 THR A N 1
ATOM 886 C CA . THR A 1 110 ? 10.422 1.625 -17.172 1 85.31 110 THR A CA 1
ATOM 887 C C . THR A 1 110 ? 8.961 1.911 -17.5 1 85.31 110 THR A C 1
ATOM 889 O O . THR A 1 110 ? 8.297 2.656 -16.766 1 85.31 110 THR A O 1
ATOM 892 N N . ASP A 1 111 ? 8.438 1.281 -18.547 1 77.56 111 ASP A N 1
ATOM 893 C CA . ASP A 1 111 ? 7.035 1.456 -18.906 1 77.56 111 ASP A CA 1
ATOM 894 C C . ASP A 1 111 ? 6.117 1.003 -17.781 1 77.56 111 ASP A C 1
ATOM 896 O O . ASP A 1 111 ? 5.086 1.628 -17.516 1 77.56 111 ASP A O 1
ATOM 900 N N . PHE A 1 112 ? 6.59 0.012 -17.141 1 74.31 112 PHE A N 1
ATOM 901 C CA . PHE A 1 112 ? 5.82 -0.53 -16.031 1 74.31 112 PHE A CA 1
ATOM 902 C C . PHE A 1 112 ? 5.754 0.469 -14.883 1 74.31 112 PHE A C 1
ATOM 904 O O . PHE A 1 112 ? 4.68 0.723 -14.336 1 74.31 112 PHE A O 1
ATOM 911 N N . GLU A 1 113 ? 6.844 1.053 -14.648 1 81.5 113 GLU A N 1
ATOM 912 C CA . GLU A 1 113 ? 6.906 2.033 -13.562 1 81.5 113 GLU A CA 1
ATOM 913 C C . GLU A 1 113 ? 6.148 3.307 -13.938 1 81.5 113 GLU A C 1
ATOM 915 O O . GLU A 1 113 ? 5.449 3.885 -13.102 1 81.5 113 GLU A O 1
ATOM 920 N N . LYS A 1 114 ? 6.277 3.639 -15.148 1 80.25 114 LYS A N 1
ATOM 921 C CA . LYS A 1 114 ? 5.598 4.844 -15.617 1 80.25 114 LYS A CA 1
ATOM 922 C C . LYS A 1 114 ? 4.082 4.707 -15.484 1 80.25 114 LYS A C 1
ATOM 924 O O . LYS A 1 114 ? 3.41 5.637 -15.031 1 80.25 114 LYS A O 1
ATOM 929 N N . ALA A 1 115 ? 3.633 3.613 -15.82 1 74.06 115 ALA A N 1
ATOM 930 C CA . ALA A 1 115 ? 2.195 3.365 -15.734 1 74.06 115 ALA A CA 1
ATOM 931 C C . ALA A 1 115 ? 1.709 3.426 -14.289 1 74.06 115 ALA A C 1
ATOM 933 O O . ALA A 1 115 ? 0.621 3.938 -14.016 1 74.06 115 ALA A O 1
ATOM 934 N N . ALA A 1 116 ? 2.559 2.984 -13.438 1 75.69 116 ALA A N 1
ATOM 935 C CA . ALA A 1 116 ? 2.197 2.965 -12.023 1 75.69 116 ALA A CA 1
ATOM 936 C C . ALA A 1 116 ? 2.33 4.355 -11.406 1 75.69 116 ALA A C 1
ATOM 938 O O . ALA A 1 116 ? 1.58 4.707 -10.492 1 75.69 116 ALA A O 1
ATOM 939 N N . LEU A 1 117 ? 3.307 5.137 -11.961 1 78.94 117 LEU A N 1
ATOM 940 C CA . LEU A 1 117 ? 3.627 6.438 -11.383 1 78.94 117 LEU A CA 1
ATOM 941 C C . LEU A 1 117 ? 2.773 7.535 -12 1 78.94 117 LEU A C 1
ATOM 943 O O . LEU A 1 117 ? 2.631 8.617 -11.43 1 78.94 117 LEU A O 1
ATOM 947 N N . ASP A 1 118 ? 2.385 7.336 -13.242 1 65.69 118 ASP A N 1
ATOM 948 C CA . ASP A 1 118 ? 1.639 8.367 -13.961 1 65.69 118 ASP A CA 1
ATOM 949 C C . ASP A 1 118 ? 0.465 8.875 -13.125 1 65.69 118 ASP A C 1
ATOM 951 O O . ASP A 1 118 ? 0.049 10.031 -13.273 1 65.69 118 ASP A O 1
ATOM 955 N N . THR A 1 119 ? 0.073 8.055 -12.281 1 53.84 119 THR A N 1
ATOM 956 C CA . THR A 1 119 ? -0.967 8.562 -11.383 1 53.84 119 THR A CA 1
ATOM 957 C C . THR A 1 119 ? -0.424 9.672 -10.5 1 53.84 119 THR A C 1
ATOM 959 O O . THR A 1 119 ? -1.193 10.453 -9.93 1 53.84 119 THR A O 1
ATOM 962 N N . HIS A 1 120 ? 0.869 9.672 -10.367 1 51.41 120 HIS A N 1
ATOM 963 C CA . HIS A 1 120 ? 1.528 10.57 -9.422 1 51.41 120 HIS A CA 1
ATOM 964 C C . HIS A 1 120 ? 2.059 11.812 -10.125 1 51.41 120 HIS A C 1
ATOM 966 O O . HIS A 1 120 ? 2.367 12.812 -9.477 1 51.41 120 HIS A O 1
ATOM 972 N N . ILE A 1 121 ? 2.24 11.656 -11.43 1 49.34 121 ILE A N 1
ATOM 973 C CA . ILE A 1 121 ? 2.787 12.812 -12.125 1 49.34 121 ILE A CA 1
ATOM 974 C C . ILE A 1 121 ? 1.653 13.758 -12.539 1 49.34 121 ILE A C 1
ATOM 976 O O . ILE A 1 121 ? 0.896 13.453 -13.461 1 49.34 121 ILE A O 1
ATOM 980 N N . SER A 1 122 ? 0.907 14.141 -11.578 1 46.84 122 SER A N 1
ATOM 981 C CA . SER A 1 122 ? -0.096 15.125 -11.984 1 46.84 122 SER A CA 1
ATOM 982 C C . SER A 1 122 ? 0.445 16.047 -13.062 1 46.84 122 SER A C 1
ATOM 984 O O . SER A 1 122 ? 1.498 16.672 -12.891 1 46.84 122 SER A O 1
ATOM 986 N N . SER A 1 123 ? 0.167 15.656 -14.203 1 45.69 123 SER A N 1
ATOM 987 C CA . SER A 1 123 ? 0.359 16.688 -15.219 1 45.69 123 SER A CA 1
ATOM 988 C C . SER A 1 123 ? -0.124 18.047 -14.734 1 45.69 123 SER A C 1
ATOM 990 O O . SER A 1 123 ? -0.077 19.031 -15.477 1 45.69 123 SER A O 1
ATOM 992 N N . ASP A 1 124 ? -0.807 18.016 -13.656 1 52.22 124 ASP A N 1
ATOM 993 C CA . ASP A 1 124 ? -1.227 19.406 -13.484 1 52.22 124 ASP A CA 1
ATOM 994 C C . ASP A 1 124 ? -0.052 20.359 -13.664 1 52.22 124 ASP A C 1
ATOM 996 O O . ASP A 1 124 ? 1.101 19.984 -13.43 1 52.22 124 ASP A O 1
ATOM 1000 N N . SER A 1 125 ? -0.326 21.359 -14.398 1 59.91 125 SER A N 1
ATOM 1001 C CA . SER A 1 125 ? 0.475 22.422 -14.984 1 59.91 125 SER A CA 1
ATOM 1002 C C . SER A 1 125 ? 1.485 22.969 -13.984 1 59.91 125 SER A C 1
ATOM 1004 O O . SER A 1 125 ? 1.106 23.578 -12.984 1 59.91 125 SER A O 1
ATOM 1006 N N . VAL A 1 126 ? 2.496 22.062 -13.695 1 74.81 126 VAL A N 1
ATOM 1007 C CA . VAL A 1 126 ? 3.611 22.734 -13.023 1 74.81 126 VAL A CA 1
ATOM 1008 C C . VAL A 1 126 ? 3.953 24.031 -13.75 1 74.81 126 VAL A C 1
ATOM 1010 O O . VAL A 1 126 ? 4.094 24.031 -14.977 1 74.81 126 VAL A O 1
ATOM 1013 N N . SER A 1 127 ? 3.842 24.984 -12.977 1 85.81 127 SER A N 1
ATOM 1014 C CA . SER A 1 127 ? 4.109 26.281 -13.57 1 85.81 127 SER A CA 1
ATOM 1015 C C . SER A 1 127 ? 5.547 26.391 -14.07 1 85.81 127 SER A C 1
ATOM 1017 O O . SER A 1 127 ? 6.426 25.672 -13.586 1 85.81 127 SER A O 1
ATOM 1019 N N . ASP A 1 128 ? 5.664 27.25 -15.047 1 89.44 128 ASP A N 1
ATOM 1020 C CA . ASP A 1 128 ? 7 27.5 -15.578 1 89.44 128 ASP A CA 1
ATOM 1021 C C . ASP A 1 128 ? 7.934 28.031 -14.484 1 89.44 128 ASP A C 1
ATOM 1023 O O . ASP A 1 128 ? 9.117 27.688 -14.461 1 89.44 128 ASP A O 1
ATOM 1027 N N . SER A 1 129 ? 7.375 28.797 -13.648 1 91.5 129 SER A N 1
ATOM 1028 C CA . SER A 1 129 ? 8.188 29.375 -12.578 1 91.5 129 SER A CA 1
ATOM 1029 C C . SER A 1 129 ? 8.703 28.297 -11.633 1 91.5 129 SER A C 1
ATOM 1031 O O . SER A 1 129 ? 9.875 28.328 -11.234 1 91.5 129 SER A O 1
ATOM 1033 N N . LEU A 1 130 ? 7.918 27.375 -11.297 1 93.94 130 LEU A N 1
ATOM 1034 C CA . LEU A 1 130 ? 8.336 26.281 -10.422 1 93.94 130 LEU A CA 1
ATOM 1035 C C . LEU A 1 130 ? 9.375 25.391 -11.102 1 93.94 130 LEU A C 1
ATOM 1037 O O . LEU A 1 130 ? 10.352 24.984 -10.477 1 93.94 130 LEU A O 1
ATOM 1041 N N . THR A 1 131 ? 9.102 25.188 -12.383 1 93.44 131 THR A N 1
ATOM 1042 C CA . THR A 1 131 ? 10.047 24.375 -13.148 1 93.44 131 THR A CA 1
ATOM 1043 C C . THR A 1 131 ? 11.414 25.047 -13.195 1 93.44 131 THR A C 1
ATOM 1045 O O . THR A 1 131 ? 12.438 24.391 -13.016 1 93.44 131 THR A O 1
ATOM 1048 N N . ARG A 1 132 ? 11.438 26.297 -13.438 1 94.62 132 ARG A N 1
ATOM 1049 C CA . ARG A 1 132 ? 12.695 27.047 -13.469 1 94.62 132 ARG A CA 1
ATOM 1050 C C . ARG A 1 132 ? 13.383 27 -12.109 1 94.62 132 ARG A C 1
ATOM 1052 O O . ARG A 1 132 ? 14.602 26.828 -12.031 1 94.62 132 ARG A O 1
ATOM 1059 N N . TRP A 1 133 ? 12.594 27.156 -11.109 1 96.5 133 TRP A N 1
ATOM 1060 C CA . TRP A 1 133 ? 13.164 27.094 -9.766 1 96.5 133 TRP A CA 1
ATOM 1061 C C . TRP A 1 133 ? 13.789 25.734 -9.5 1 96.5 133 TRP A C 1
ATOM 1063 O O . TRP A 1 133 ? 14.914 25.641 -9.008 1 96.5 133 TRP A O 1
ATOM 1073 N N . ALA A 1 134 ? 13.094 24.672 -9.805 1 96 134 ALA A N 1
ATOM 1074 C CA . ALA A 1 134 ? 13.586 23.312 -9.602 1 96 134 ALA A CA 1
ATOM 1075 C C . ALA A 1 134 ? 14.859 23.062 -10.406 1 96 134 ALA A C 1
ATOM 1077 O O . ALA A 1 134 ? 15.812 22.453 -9.906 1 96 134 ALA A O 1
ATOM 1078 N N . ARG A 1 135 ? 14.867 23.547 -11.594 1 95.38 135 ARG A N 1
ATOM 1079 C CA . ARG A 1 135 ? 16 23.328 -12.484 1 95.38 135 ARG A CA 1
ATOM 1080 C C . ARG A 1 135 ? 17.219 24.109 -12.023 1 95.38 135 ARG A C 1
ATOM 1082 O O . ARG A 1 135 ? 18.344 23.812 -12.43 1 95.38 135 ARG A O 1
ATOM 1089 N N . SER A 1 136 ? 16.984 25.109 -11.242 1 96.56 136 SER A N 1
ATOM 1090 C CA . SER A 1 136 ? 18.109 25.922 -10.773 1 96.56 136 SER A CA 1
ATOM 1091 C C . SER A 1 136 ? 19.031 25.125 -9.875 1 96.56 136 SER A C 1
ATOM 1093 O O . SER A 1 136 ? 20.172 25.531 -9.625 1 96.56 136 SER A O 1
ATOM 1095 N N . PHE A 1 137 ? 18.562 23.984 -9.414 1 96.88 137 PHE A N 1
ATOM 1096 C CA . PHE A 1 137 ? 19.406 23.141 -8.562 1 96.88 137 PHE A CA 1
ATOM 1097 C C . PHE A 1 137 ? 20.266 22.203 -9.398 1 96.88 137 PHE A C 1
ATOM 1099 O O . PHE A 1 137 ? 21.109 21.484 -8.867 1 96.88 137 PHE A O 1
ATOM 1106 N N . LEU A 1 138 ? 19.984 22.219 -10.664 1 93.81 138 LEU A N 1
ATOM 1107 C CA . LEU A 1 138 ? 20.781 21.391 -11.57 1 93.81 138 LEU A CA 1
ATOM 1108 C C . LEU A 1 138 ? 22.125 22.062 -11.859 1 93.81 138 LEU A C 1
ATOM 1110 O O . LEU A 1 138 ? 22.172 23.234 -12.203 1 93.81 138 LEU A O 1
ATOM 1114 N N . ASN A 1 139 ? 23.172 21.297 -11.469 1 87.81 139 ASN A N 1
ATOM 1115 C CA . ASN A 1 139 ? 24.516 21.75 -11.82 1 87.81 139 ASN A CA 1
ATOM 1116 C C . ASN A 1 139 ? 25.062 20.984 -13.023 1 87.81 139 ASN A C 1
ATOM 1118 O O . ASN A 1 139 ? 25.891 20.078 -12.875 1 87.81 139 ASN A O 1
ATOM 1122 N N . GLY A 1 140 ? 24.562 21.25 -14.25 1 86.38 140 GLY A N 1
ATOM 1123 C CA . GLY A 1 140 ? 25.016 20.562 -15.445 1 86.38 140 GLY A CA 1
ATOM 1124 C C . GLY A 1 140 ? 23.938 19.719 -16.094 1 86.38 140 GLY A C 1
ATOM 1125 O O . GLY A 1 140 ? 22.781 19.797 -15.703 1 86.38 140 GLY A O 1
ATOM 1126 N N . GLN A 1 141 ? 24.375 18.953 -17.031 1 87.06 141 GLN A N 1
ATOM 1127 C CA . GLN A 1 141 ? 23.438 18.156 -17.812 1 87.06 141 GLN A CA 1
ATOM 1128 C C . GLN A 1 141 ? 23.078 16.859 -17.094 1 87.06 141 GLN A C 1
ATOM 1130 O O . GLN A 1 141 ? 21.969 16.344 -17.25 1 87.06 141 GLN A O 1
ATOM 1135 N N . SER A 1 142 ? 24.078 16.344 -16.297 1 91.62 142 SER A N 1
ATOM 1136 C CA . SER A 1 142 ? 23.875 15.125 -15.531 1 91.62 142 SER A CA 1
ATOM 1137 C C . SER A 1 142 ? 24.438 15.258 -14.117 1 91.62 142 SER A C 1
ATOM 1139 O O . SER A 1 142 ? 25.562 15.703 -13.93 1 91.62 142 SER A O 1
ATOM 1141 N N . VAL A 1 143 ? 23.547 15.023 -13.18 1 95.69 143 VAL A N 1
ATOM 1142 C CA . VAL A 1 143 ? 23.938 15.156 -11.781 1 95.69 143 VAL A CA 1
ATOM 1143 C C . VAL A 1 143 ? 23.531 13.898 -11.016 1 95.69 143 VAL A C 1
ATOM 1145 O O . VAL A 1 143 ? 22.703 13.117 -11.484 1 95.69 143 VAL A O 1
ATOM 1148 N N . ASP A 1 144 ? 24.219 13.688 -9.938 1 96.81 144 ASP A N 1
ATOM 1149 C CA . ASP A 1 144 ? 23.812 12.594 -9.055 1 96.81 144 ASP A CA 1
ATOM 1150 C C . ASP A 1 144 ? 22.375 12.797 -8.562 1 96.81 144 ASP A C 1
ATOM 1152 O O . ASP A 1 144 ? 22.031 13.867 -8.055 1 96.81 144 ASP A O 1
ATOM 1156 N N . THR A 1 145 ? 21.578 11.719 -8.688 1 97.69 145 THR A N 1
ATOM 1157 C CA . THR A 1 145 ? 20.141 11.828 -8.438 1 97.69 145 THR A CA 1
ATOM 1158 C C . THR A 1 145 ? 19.875 12.203 -6.984 1 97.69 145 THR A C 1
ATOM 1160 O O . THR A 1 145 ? 19.109 13.133 -6.715 1 97.69 145 THR A O 1
ATOM 1163 N N . LEU A 1 146 ? 20.5 11.555 -6.086 1 96.94 146 LEU A N 1
ATOM 1164 C CA . LEU A 1 146 ? 20.25 11.805 -4.672 1 96.94 146 LEU A CA 1
ATOM 1165 C C . LEU A 1 146 ? 20.75 13.188 -4.27 1 96.94 146 LEU A C 1
ATOM 1167 O O . LEU A 1 146 ? 20.109 13.875 -3.465 1 96.94 146 LEU A O 1
ATOM 1171 N N . THR A 1 147 ? 21.875 13.555 -4.809 1 96 147 THR A N 1
ATOM 1172 C CA . THR A 1 147 ? 22.422 14.883 -4.539 1 96 147 THR A CA 1
ATOM 1173 C C . THR A 1 147 ? 21.453 15.969 -5 1 96 147 THR A C 1
ATOM 1175 O O . THR A 1 147 ? 21.219 16.953 -4.285 1 96 147 THR A O 1
ATOM 1178 N N . LEU A 1 148 ? 20.891 15.758 -6.141 1 97.69 148 LEU A N 1
ATOM 1179 C CA . LEU A 1 148 ? 19.922 16.703 -6.676 1 97.69 148 LEU A CA 1
ATOM 1180 C C . LEU A 1 148 ? 18.703 16.812 -5.754 1 97.69 148 LEU A C 1
ATOM 1182 O O . LEU A 1 148 ? 18.297 17.922 -5.391 1 97.69 148 LEU A O 1
ATOM 1186 N N . LEU A 1 149 ? 18.125 15.703 -5.383 1 98.12 149 LEU A N 1
ATOM 1187 C CA . LEU A 1 149 ? 16.938 15.688 -4.547 1 98.12 149 LEU A CA 1
ATOM 1188 C C . LEU A 1 149 ? 17.234 16.281 -3.174 1 98.12 149 LEU A C 1
ATOM 1190 O O . LEU A 1 149 ? 16.391 17 -2.613 1 98.12 149 LEU A O 1
ATOM 1194 N N . GLN A 1 150 ? 18.406 16.062 -2.682 1 97.44 150 GLN A N 1
ATOM 1195 C CA . GLN A 1 150 ? 18.797 16.641 -1.402 1 97.44 150 GLN A CA 1
ATOM 1196 C C . GLN A 1 150 ? 18.984 18.156 -1.52 1 97.44 150 GLN A C 1
ATOM 1198 O O . GLN A 1 150 ? 18.703 18.891 -0.58 1 97.44 150 GLN A O 1
ATOM 1203 N N . ALA A 1 151 ? 19.531 18.562 -2.625 1 97.81 151 ALA A N 1
ATOM 1204 C CA . ALA A 1 151 ? 19.688 20 -2.84 1 97.81 151 ALA A CA 1
ATOM 1205 C C . ALA A 1 151 ? 18.344 20.703 -2.828 1 97.81 151 ALA A C 1
ATOM 1207 O O . ALA A 1 151 ? 18.203 21.781 -2.234 1 97.81 151 ALA A O 1
ATOM 1208 N N . ILE A 1 152 ? 17.344 20.125 -3.471 1 98.19 152 ILE A N 1
ATOM 1209 C CA . ILE A 1 152 ? 16.016 20.703 -3.473 1 98.19 152 ILE A CA 1
ATOM 1210 C C . ILE A 1 152 ? 15.438 20.688 -2.057 1 98.19 152 ILE A C 1
ATOM 1212 O O . ILE A 1 152 ? 14.875 21.688 -1.598 1 98.19 152 ILE A O 1
ATOM 1216 N N . ASN A 1 153 ? 15.57 19.547 -1.395 1 98.5 153 ASN A N 1
ATOM 1217 C CA . ASN A 1 153 ? 15.141 19.375 -0.01 1 98.5 153 ASN A CA 1
ATOM 1218 C C . ASN A 1 153 ? 15.734 20.469 0.893 1 98.5 153 ASN A C 1
ATOM 1220 O O . ASN A 1 153 ? 15 21.156 1.603 1 98.5 153 ASN A O 1
ATOM 1224 N N . SER A 1 154 ? 17.016 20.672 0.809 1 98.06 154 SER A N 1
ATOM 1225 C CA . SER A 1 154 ? 17.734 21.672 1.592 1 98.06 154 SER A CA 1
ATOM 1226 C C . SER A 1 154 ? 17.375 23.094 1.148 1 98.06 154 SER A C 1
ATOM 1228 O O . SER A 1 154 ? 17.297 24 1.972 1 98.06 154 SER A O 1
ATOM 1230 N N . GLY A 1 155 ? 17.219 23.219 -0.111 1 98.19 155 GLY A N 1
ATOM 1231 C CA . GLY A 1 155 ? 16.828 24.516 -0.636 1 98.19 155 GLY A CA 1
ATOM 1232 C C . GLY A 1 155 ? 15.531 25.031 -0.037 1 98.19 155 GLY A C 1
ATOM 1233 O O . GLY A 1 155 ? 15.438 26.188 0.344 1 98.19 155 GLY A O 1
ATOM 1234 N N . ILE A 1 156 ? 14.547 24.156 0.04 1 98.5 156 ILE A N 1
ATOM 1235 C CA . ILE A 1 156 ? 13.266 24.531 0.62 1 98.5 156 ILE A CA 1
ATOM 1236 C C . ILE A 1 156 ? 13.445 24.875 2.098 1 98.5 156 ILE A C 1
ATOM 1238 O O . ILE A 1 156 ? 12.969 25.906 2.566 1 98.5 156 ILE A O 1
ATOM 1242 N N . HIS A 1 157 ? 14.141 24.047 2.809 1 97.94 157 HIS A N 1
ATOM 1243 C CA . HIS A 1 157 ? 14.398 24.25 4.23 1 97.94 157 HIS A CA 1
ATOM 1244 C C . HIS A 1 157 ? 15.039 25.609 4.488 1 97.94 157 HIS A C 1
ATOM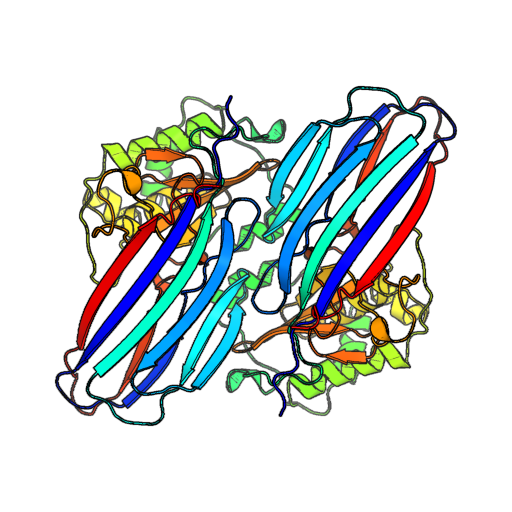 1246 O O . HIS A 1 157 ? 14.672 26.297 5.441 1 97.94 157 HIS A O 1
ATOM 1252 N N . ASN A 1 158 ? 15.914 26 3.639 1 97.5 158 ASN A N 1
ATOM 1253 C CA . ASN A 1 158 ? 16.703 27.203 3.854 1 97.5 158 ASN A CA 1
ATOM 1254 C C . ASN A 1 158 ? 15.984 28.453 3.33 1 97.5 158 ASN A C 1
ATOM 1256 O O . ASN A 1 158 ? 16.156 29.547 3.869 1 97.5 158 ASN A O 1
ATOM 1260 N N . GLN A 1 159 ? 15.18 28.297 2.326 1 96.94 159 GLN A N 1
ATOM 1261 C CA . GLN A 1 159 ? 14.633 29.453 1.63 1 96.94 159 GLN A CA 1
ATOM 1262 C C . GLN A 1 159 ? 13.242 29.797 2.141 1 96.94 159 GLN A C 1
ATOM 1264 O O . GLN A 1 159 ? 12.758 30.906 1.945 1 96.94 159 GLN A O 1
ATOM 1269 N N . VAL A 1 160 ? 12.555 28.828 2.648 1 97.12 160 VAL A N 1
ATOM 1270 C CA . VAL A 1 160 ? 11.188 29.047 3.113 1 97.12 160 VAL A CA 1
ATOM 1271 C C . VAL A 1 160 ? 11.148 28.984 4.637 1 97.12 160 VAL A C 1
ATOM 1273 O O . VAL A 1 160 ? 11.648 28.031 5.246 1 97.12 160 VAL A O 1
ATOM 1276 N N . THR A 1 161 ? 10.555 29.984 5.297 1 97.31 161 THR A N 1
ATOM 1277 C CA . THR A 1 161 ? 10.414 30 6.746 1 97.31 161 THR A CA 1
ATOM 1278 C C . THR A 1 161 ? 9.258 29.109 7.195 1 97.31 161 THR A C 1
ATOM 1280 O O . THR A 1 161 ? 8.164 29.188 6.641 1 97.31 161 THR A O 1
ATOM 1283 N N . TYR A 1 162 ? 9.492 28.328 8.148 1 94.88 162 TYR A N 1
ATOM 1284 C CA . TYR A 1 162 ? 8.477 27.406 8.648 1 94.88 162 TYR A CA 1
ATOM 1285 C C . TYR A 1 162 ? 7.516 28.125 9.594 1 94.88 162 TYR A C 1
ATOM 1287 O O . TYR A 1 162 ? 7.941 28.859 10.477 1 94.88 162 TYR A O 1
ATOM 1295 N N . GLU A 1 163 ? 6.27 27.906 9.406 1 91.62 163 GLU A N 1
ATOM 1296 C CA . GLU A 1 163 ? 5.207 28.344 10.305 1 91.62 163 GLU A CA 1
ATOM 1297 C C . GLU A 1 163 ? 4.223 27.219 10.594 1 91.62 163 GLU A C 1
ATOM 1299 O O . GLU A 1 163 ? 3.545 26.734 9.688 1 91.62 163 GLU A O 1
ATOM 1304 N N . ALA A 1 164 ? 4.121 26.859 11.891 1 85.88 164 ALA A N 1
ATOM 1305 C CA . ALA A 1 164 ? 3.131 25.859 12.273 1 85.88 164 ALA A CA 1
ATOM 1306 C C . ALA A 1 164 ? 1.712 26.375 12.055 1 85.88 164 ALA A C 1
ATOM 1308 O O . ALA A 1 164 ? 1.415 27.531 12.359 1 85.88 164 ALA A O 1
ATOM 1309 N N . ARG A 1 165 ? 0.891 25.609 11.398 1 79.12 165 ARG A N 1
ATOM 1310 C CA . ARG A 1 165 ? -0.503 25.953 11.141 1 79.12 165 ARG A CA 1
ATOM 1311 C C . ARG A 1 165 ? -1.409 24.734 11.305 1 79.12 165 ARG A C 1
ATOM 1313 O O . ARG A 1 165 ? -1.249 23.734 10.602 1 79.12 165 ARG A O 1
ATOM 1320 N N . ASP A 1 166 ? -2.367 24.906 12.211 1 67.56 166 ASP A N 1
ATOM 1321 C CA . ASP A 1 166 ? -3.318 23.828 12.414 1 67.56 166 ASP A CA 1
ATOM 1322 C C . ASP A 1 166 ? -4.523 23.953 11.492 1 67.56 166 ASP A C 1
ATOM 1324 O O . ASP A 1 166 ? -5.215 22.984 11.211 1 67.56 166 ASP A O 1
ATOM 1328 N N . ALA A 1 167 ? -4.617 25.203 11.023 1 68.62 167 ALA A N 1
ATOM 1329 C CA . ALA A 1 167 ? -5.785 25.453 10.18 1 68.62 167 ALA A CA 1
ATOM 1330 C C . ALA A 1 167 ? -5.734 24.609 8.914 1 68.62 167 ALA A C 1
ATOM 1332 O O . ALA A 1 167 ? -4.652 24.281 8.414 1 68.62 167 ALA A O 1
ATOM 1333 N N . GLU A 1 168 ? -6.953 24.328 8.5 1 74.12 168 GLU A N 1
ATOM 1334 C CA . GLU A 1 168 ? -7.082 23.5 7.301 1 74.12 168 GLU A CA 1
ATOM 1335 C C . GLU A 1 168 ? -6.559 24.234 6.066 1 74.12 168 GLU A C 1
ATOM 1337 O O . GLU A 1 168 ? -6.449 25.469 6.07 1 74.12 168 GLU A O 1
ATOM 1342 N N . GLY A 1 169 ? -6.133 23.422 5.137 1 83.81 169 GLY A N 1
ATOM 1343 C CA . GLY A 1 169 ? -5.711 23.984 3.861 1 83.81 169 GLY A CA 1
ATOM 1344 C C . GLY A 1 169 ? -4.234 23.766 3.578 1 83.81 169 GLY A C 1
ATOM 1345 O O . GLY A 1 169 ? -3.461 23.453 4.484 1 83.81 169 GLY A O 1
ATOM 1346 N N . THR A 1 170 ? -3.871 23.906 2.385 1 92.25 170 THR A N 1
ATOM 1347 C CA . THR A 1 170 ? -2.508 23.766 1.89 1 92.25 170 THR A CA 1
ATOM 1348 C C . THR A 1 170 ? -2.225 24.766 0.773 1 92.25 170 THR A C 1
ATOM 1350 O O . THR A 1 170 ? -3.059 24.969 -0.112 1 92.25 170 THR A O 1
ATOM 1353 N N . GLN A 1 171 ? -1.095 25.453 0.939 1 93.38 171 GLN A N 1
ATOM 1354 C CA . GLN A 1 171 ? -0.661 26.359 -0.117 1 93.38 171 GLN A CA 1
ATOM 1355 C C . GLN A 1 171 ? -0.212 25.594 -1.355 1 93.38 171 GLN A C 1
ATOM 1357 O O . GLN A 1 171 ? 0.267 24.453 -1.25 1 93.38 171 GLN A O 1
ATOM 1362 N N . SER A 1 172 ? -0.445 26.266 -2.514 1 93.12 172 SER A N 1
ATOM 1363 C CA . SER A 1 172 ? 0.211 25.719 -3.701 1 93.12 172 SER A CA 1
ATOM 1364 C C . SER A 1 172 ? 1.725 25.891 -3.617 1 93.12 172 SER A C 1
ATOM 1366 O O . SER A 1 172 ? 2.229 26.672 -2.811 1 93.12 172 SER A O 1
ATOM 1368 N N . ALA A 1 173 ? 2.404 25.156 -4.418 1 95.25 173 ALA A N 1
ATOM 1369 C CA . ALA A 1 173 ? 3.859 25.281 -4.465 1 95.25 173 ALA A CA 1
ATOM 1370 C C . ALA A 1 173 ? 4.277 26.703 -4.82 1 95.25 173 ALA A C 1
ATOM 1372 O O . ALA A 1 173 ? 5.172 27.266 -4.188 1 95.25 173 ALA A O 1
ATOM 1373 N N . GLU A 1 174 ? 3.629 27.266 -5.742 1 94.31 174 GLU A N 1
ATOM 1374 C CA . GLU A 1 174 ? 3.932 28.625 -6.199 1 94.31 174 GLU A CA 1
ATOM 1375 C C . GLU A 1 174 ? 3.691 29.641 -5.09 1 94.31 174 GLU A C 1
ATOM 1377 O O . GLU A 1 174 ? 4.48 30.578 -4.914 1 94.31 174 GLU A O 1
ATOM 1382 N N . GLU A 1 175 ? 2.611 29.453 -4.41 1 95.12 175 GLU A N 1
ATOM 1383 C CA . GLU A 1 175 ? 2.293 30.359 -3.309 1 95.12 175 GLU A CA 1
ATOM 1384 C C . GLU A 1 175 ? 3.357 30.297 -2.217 1 95.12 175 GLU A C 1
ATOM 1386 O O . GLU A 1 175 ? 3.771 31.328 -1.684 1 95.12 175 GLU A O 1
ATOM 1391 N N . THR A 1 176 ? 3.807 29.094 -1.908 1 96.62 176 THR A N 1
ATOM 1392 C CA . THR A 1 176 ? 4.824 28.922 -0.88 1 96.62 176 THR A CA 1
ATOM 1393 C C . THR A 1 176 ? 6.129 29.609 -1.291 1 96.62 176 THR A C 1
ATOM 1395 O O . THR A 1 176 ? 6.766 30.281 -0.478 1 96.62 176 THR A O 1
ATOM 1398 N N . LEU A 1 177 ? 6.488 29.469 -2.514 1 95.62 177 LEU A N 1
ATOM 1399 C CA . LEU A 1 177 ? 7.707 30.109 -3.008 1 95.62 177 LEU A CA 1
ATOM 1400 C C . LEU A 1 177 ? 7.578 31.625 -2.965 1 95.62 177 LEU A C 1
ATOM 1402 O O . LEU A 1 177 ? 8.523 32.312 -2.57 1 95.62 177 LEU A O 1
ATOM 1406 N N . ALA A 1 178 ? 6.453 32.094 -3.373 1 95.5 178 ALA A N 1
ATOM 1407 C CA . ALA A 1 178 ? 6.227 33.531 -3.43 1 95.5 178 ALA A CA 1
ATOM 1408 C C . ALA A 1 178 ? 6.207 34.156 -2.029 1 95.5 178 ALA A C 1
ATOM 1410 O O . ALA A 1 178 ? 6.789 35.219 -1.799 1 95.5 178 ALA A O 1
ATOM 1411 N N . LEU A 1 179 ? 5.57 33.469 -1.123 1 95.88 179 LEU A N 1
ATOM 1412 C CA . LEU A 1 179 ? 5.426 33.969 0.236 1 95.88 179 LEU A CA 1
ATOM 1413 C C . LEU A 1 179 ? 6.715 33.781 1.027 1 95.88 179 LEU A C 1
ATOM 1415 O O . LEU A 1 179 ? 7.016 34.594 1.925 1 95.88 179 LEU A O 1
ATOM 1419 N N . GLY A 1 180 ? 7.449 32.719 0.741 1 96.88 180 GLY A N 1
ATOM 1420 C CA . GLY A 1 180 ? 8.625 32.344 1.518 1 96.88 180 GLY A CA 1
ATOM 1421 C C . GLY A 1 180 ? 8.289 31.875 2.92 1 96.88 180 GLY A C 1
ATOM 1422 O O . GLY A 1 180 ? 9.086 32.031 3.846 1 96.88 180 GLY A O 1
ATOM 1423 N N . LEU A 1 181 ? 7.051 31.453 3.102 1 96.38 181 LEU A N 1
ATOM 1424 C CA . LEU A 1 181 ? 6.5 31.016 4.379 1 96.38 181 LEU A CA 1
ATOM 1425 C C . LEU A 1 181 ? 5.527 29.859 4.188 1 96.38 181 LEU A C 1
ATOM 1427 O O . LEU A 1 181 ? 4.719 29.875 3.26 1 96.38 181 LEU A O 1
ATOM 1431 N N . GLY A 1 182 ? 5.664 28.797 5.105 1 96 182 GLY A N 1
ATOM 1432 C CA . GLY A 1 182 ? 4.719 27.703 4.969 1 96 182 GLY A CA 1
ATOM 1433 C C . GLY A 1 182 ? 4.836 26.672 6.082 1 96 182 GLY A C 1
ATOM 1434 O O . GLY A 1 182 ? 5.777 26.719 6.875 1 96 182 GLY A O 1
ATOM 1435 N N . SER A 1 183 ? 3.822 25.828 6.188 1 95.19 183 SER A N 1
ATOM 1436 C CA . SER A 1 183 ? 3.789 24.719 7.133 1 95.19 183 SER A CA 1
ATOM 1437 C C . SER A 1 183 ? 4.43 23.469 6.535 1 95.19 183 SER A C 1
ATOM 1439 O O . SER A 1 183 ? 4.891 23.484 5.391 1 95.19 183 SER A O 1
ATOM 1441 N N . CYS A 1 184 ? 4.469 22.391 7.348 1 96.25 184 CYS A N 1
ATOM 1442 C CA . CYS A 1 184 ? 5.023 21.141 6.863 1 96.25 184 CYS A CA 1
ATOM 1443 C C . CYS A 1 184 ? 4.273 20.656 5.629 1 96.25 184 CYS A C 1
ATOM 1445 O O . CYS A 1 184 ? 4.875 20.078 4.715 1 96.25 184 CYS A O 1
ATOM 1447 N N . ARG A 1 185 ? 2.947 20.891 5.582 1 96.25 185 ARG A N 1
ATOM 1448 C CA . ARG A 1 185 ? 2.164 20.5 4.41 1 96.25 185 ARG A CA 1
ATOM 1449 C C . ARG A 1 185 ? 2.602 21.297 3.178 1 96.25 185 ARG A C 1
ATOM 1451 O O . ARG A 1 185 ? 2.721 20.734 2.086 1 96.25 185 ARG A O 1
ATOM 1458 N N . ASP A 1 186 ? 2.828 22.547 3.373 1 96.62 186 ASP A N 1
ATOM 1459 C CA . ASP A 1 186 ? 3.238 23.422 2.271 1 96.62 186 ASP A CA 1
ATOM 1460 C C . ASP A 1 186 ? 4.625 23.031 1.759 1 96.62 186 ASP A C 1
ATOM 1462 O O . ASP A 1 186 ? 4.859 23 0.549 1 96.62 186 ASP A O 1
ATOM 1466 N N . PHE A 1 187 ? 5.5 22.703 2.707 1 97.88 187 PHE A N 1
ATOM 1467 C CA . PHE A 1 187 ? 6.84 22.266 2.334 1 97.88 187 PHE A CA 1
ATOM 1468 C C . PHE A 1 187 ? 6.777 20.953 1.545 1 97.88 187 PHE A C 1
ATOM 1470 O O . PHE A 1 187 ? 7.457 20.812 0.526 1 97.88 187 PHE A O 1
ATOM 1477 N N . ALA A 1 188 ? 5.973 20.047 2.004 1 97.25 188 ALA A N 1
ATOM 1478 C CA . ALA A 1 188 ? 5.824 18.766 1.335 1 97.25 188 ALA A CA 1
ATOM 1479 C C . ALA A 1 188 ? 5.316 18.938 -0.093 1 97.25 188 ALA A C 1
ATOM 1481 O O . ALA A 1 188 ? 5.844 18.328 -1.026 1 97.25 188 ALA A O 1
ATOM 1482 N N . VAL A 1 189 ? 4.34 19.797 -0.246 1 96.12 189 VAL A N 1
ATOM 1483 C CA . VAL A 1 189 ? 3.758 20.047 -1.562 1 96.12 189 VAL A CA 1
ATOM 1484 C C . VAL A 1 189 ? 4.797 20.688 -2.471 1 96.12 189 VAL A C 1
ATOM 1486 O O . VAL A 1 189 ? 4.973 20.281 -3.619 1 96.12 189 VAL A O 1
ATOM 1489 N N . LEU A 1 190 ? 5.484 21.672 -1.968 1 96.75 190 LEU A N 1
ATOM 1490 C CA . LEU A 1 190 ? 6.504 22.344 -2.762 1 96.75 190 LEU A CA 1
ATOM 1491 C C . LEU A 1 190 ? 7.578 21.359 -3.223 1 96.75 190 LEU A C 1
ATOM 1493 O O . LEU A 1 190 ? 7.941 21.344 -4.402 1 96.75 190 LEU A O 1
ATOM 1497 N N . PHE A 1 191 ? 8.055 20.547 -2.336 1 97.62 191 PHE A N 1
ATOM 1498 C CA . PHE A 1 191 ? 9.102 19.594 -2.662 1 97.62 191 PHE A CA 1
ATOM 1499 C C . PHE A 1 191 ? 8.625 18.609 -3.73 1 97.62 191 PHE A C 1
ATOM 1501 O O . PHE A 1 191 ? 9.305 18.391 -4.73 1 97.62 191 PHE A O 1
ATOM 1508 N N . THR A 1 192 ? 7.445 18.031 -3.527 1 95.88 192 THR A N 1
ATOM 1509 C CA . THR A 1 192 ? 6.941 17 -4.426 1 95.88 192 THR A CA 1
ATOM 1510 C C . THR A 1 192 ? 6.637 17.594 -5.805 1 95.88 192 THR A C 1
ATOM 1512 O O . THR A 1 192 ? 6.934 16.969 -6.828 1 95.88 192 THR A O 1
ATOM 1515 N N . LYS A 1 193 ? 6.109 18.781 -5.816 1 94.5 193 LYS A N 1
ATOM 1516 C CA . LYS A 1 193 ? 5.805 19.406 -7.098 1 94.5 193 LYS A CA 1
ATOM 1517 C C . LYS A 1 193 ? 7.086 19.797 -7.832 1 94.5 193 LYS A C 1
ATOM 1519 O O . LYS A 1 193 ? 7.16 19.703 -9.055 1 94.5 193 LYS A O 1
ATOM 1524 N N . ALA A 1 194 ? 8.031 20.266 -7.102 1 95.5 194 ALA A N 1
ATOM 1525 C CA . ALA A 1 194 ? 9.32 20.594 -7.711 1 95.5 194 ALA A CA 1
ATOM 1526 C C . ALA A 1 194 ? 9.969 19.344 -8.32 1 95.5 194 ALA A C 1
ATOM 1528 O O . ALA A 1 194 ? 10.453 19.375 -9.453 1 95.5 194 ALA A O 1
ATOM 1529 N N . ALA A 1 195 ? 9.984 18.266 -7.559 1 95.5 195 ALA A N 1
ATOM 1530 C CA . ALA A 1 195 ? 10.539 17 -8.062 1 95.5 195 ALA A CA 1
ATOM 1531 C C . ALA A 1 195 ? 9.758 16.5 -9.266 1 95.5 195 ALA A C 1
ATOM 1533 O O . ALA A 1 195 ? 10.344 16.016 -10.242 1 95.5 195 ALA A O 1
ATOM 1534 N N . ALA A 1 196 ? 8.461 16.641 -9.203 1 92.62 196 ALA A N 1
ATOM 1535 C CA . ALA A 1 196 ? 7.613 16.219 -10.32 1 92.62 196 ALA A CA 1
ATOM 1536 C C . ALA A 1 196 ? 7.922 17.031 -11.578 1 92.62 196 ALA A C 1
ATOM 1538 O O . ALA A 1 196 ? 7.895 16.5 -12.688 1 92.62 196 ALA A O 1
ATOM 1539 N N . ALA A 1 197 ? 8.164 18.266 -11.383 1 91.69 197 ALA A N 1
ATOM 1540 C CA . ALA A 1 197 ? 8.508 19.141 -12.508 1 91.69 197 ALA A CA 1
ATOM 1541 C C . ALA A 1 197 ? 9.75 18.641 -13.227 1 91.69 197 ALA A C 1
ATOM 1543 O O . ALA A 1 197 ? 9.938 18.906 -14.422 1 91.69 197 ALA A O 1
ATOM 1544 N N . LEU A 1 198 ? 10.539 17.969 -12.484 1 92.69 198 LEU A N 1
ATOM 1545 C CA . LEU A 1 198 ? 11.766 17.438 -13.062 1 92.69 198 LEU A CA 1
ATOM 1546 C C . LEU A 1 198 ? 11.555 16.016 -13.57 1 92.69 198 LEU A C 1
ATOM 1548 O O . LEU A 1 198 ? 12.492 15.359 -14.023 1 92.69 198 LEU A O 1
ATOM 1552 N N . GLY A 1 199 ? 10.352 15.469 -13.445 1 90.88 199 GLY A N 1
ATOM 1553 C CA . GLY A 1 199 ? 10.016 14.188 -14.039 1 90.88 199 GLY A CA 1
ATOM 1554 C C . GLY A 1 199 ? 10.062 13.039 -13.047 1 90.88 199 GLY A C 1
ATOM 1555 O O . GLY A 1 199 ? 9.906 11.875 -13.43 1 90.88 199 GLY A O 1
ATOM 1556 N N . PHE A 1 200 ? 10.273 13.336 -11.789 1 93.81 200 PHE A N 1
ATOM 1557 C CA . PHE A 1 200 ? 10.32 12.273 -10.789 1 93.81 200 PHE A CA 1
ATOM 1558 C C . PHE A 1 200 ? 8.914 11.805 -10.422 1 93.81 200 PHE A C 1
ATOM 1560 O O . PHE A 1 200 ? 7.977 12.609 -10.398 1 93.81 200 PHE A O 1
ATOM 1567 N N . GLY A 1 201 ? 8.742 10.492 -10.188 1 92.19 201 GLY A N 1
ATOM 1568 C CA . GLY A 1 201 ? 7.555 10.016 -9.5 1 92.19 201 GLY A CA 1
ATOM 1569 C C . GLY A 1 201 ? 7.512 10.422 -8.039 1 92.19 201 GLY A C 1
ATOM 1570 O O . GLY A 1 201 ? 8.461 10.156 -7.293 1 92.19 201 GLY A O 1
ATOM 1571 N N . THR A 1 202 ? 6.445 11.062 -7.648 1 93.44 202 THR A N 1
ATOM 1572 C CA . THR A 1 202 ? 6.375 11.602 -6.293 1 93.44 202 THR A CA 1
ATOM 1573 C C . THR A 1 202 ? 5.02 11.297 -5.66 1 93.44 202 THR A C 1
ATOM 1575 O O . THR A 1 202 ? 4.039 11.062 -6.367 1 93.44 202 THR A O 1
ATOM 1578 N N . ARG A 1 203 ? 5.004 11.266 -4.32 1 93.06 203 ARG A N 1
ATOM 1579 C CA . ARG A 1 203 ? 3.748 11.25 -3.578 1 93.06 203 ARG A CA 1
ATOM 1580 C C . ARG A 1 203 ? 3.889 11.984 -2.248 1 93.06 203 ARG A C 1
ATOM 1582 O O . ARG A 1 203 ? 5.004 12.195 -1.766 1 93.06 203 ARG A O 1
ATOM 1589 N N . LEU A 1 204 ? 2.725 12.461 -1.807 1 94.81 204 LEU A N 1
ATOM 1590 C CA . LEU A 1 204 ? 2.639 13.148 -0.52 1 94.81 204 LEU A CA 1
ATOM 1591 C C . LEU A 1 204 ? 2.328 12.156 0.599 1 94.81 204 LEU A C 1
ATOM 1593 O O . LEU A 1 204 ? 1.625 11.164 0.38 1 94.81 204 LEU A O 1
ATOM 1597 N N . VAL A 1 205 ? 2.877 12.438 1.77 1 97.44 205 VAL A N 1
ATOM 1598 C CA . VAL A 1 205 ? 2.65 11.57 2.926 1 97.44 205 VAL A CA 1
ATOM 1599 C C . VAL A 1 205 ? 2.172 12.414 4.109 1 97.44 205 VAL A C 1
ATOM 1601 O O . VAL A 1 205 ? 2.703 13.492 4.367 1 97.44 205 VAL A O 1
ATOM 1604 N N . SER A 1 206 ? 1.167 11.961 4.758 1 97.06 206 SER A N 1
ATOM 1605 C CA . SER A 1 206 ? 0.756 12.484 6.059 1 97.06 206 SER A CA 1
ATOM 1606 C C . SER A 1 206 ? 0.956 11.445 7.156 1 97.06 206 SER A C 1
ATOM 1608 O O . SER A 1 206 ? 0.796 10.25 6.922 1 97.06 206 SER A O 1
ATOM 1610 N N . GLY A 1 207 ? 1.334 11.883 8.312 1 97.19 207 GLY A N 1
ATOM 1611 C CA . GLY A 1 207 ? 1.547 11 9.445 1 97.19 207 GLY A CA 1
ATOM 1612 C C . GLY A 1 207 ? 2.049 11.727 10.68 1 97.19 207 GLY A C 1
ATOM 1613 O O . GLY A 1 207 ? 1.512 12.773 11.055 1 97.19 207 GLY A O 1
ATOM 1614 N N . TYR A 1 208 ? 3 11.07 11.375 1 95.12 208 TYR A N 1
ATOM 1615 C CA . TYR A 1 208 ? 3.514 11.625 12.625 1 95.12 208 TYR A CA 1
ATOM 1616 C C . TYR A 1 208 ? 5.031 11.773 12.57 1 95.12 208 TYR A C 1
ATOM 1618 O O . TYR A 1 208 ? 5.711 11.016 11.875 1 95.12 208 TYR A O 1
ATOM 1626 N N . LEU A 1 209 ? 5.465 12.758 13.227 1 92.94 209 LEU A N 1
ATOM 1627 C CA . LEU A 1 209 ? 6.887 12.938 13.492 1 92.94 209 LEU A CA 1
ATOM 1628 C C . LEU A 1 209 ? 7.207 12.648 14.953 1 92.94 209 LEU A C 1
ATOM 1630 O O . LEU A 1 209 ? 6.629 13.258 15.859 1 92.94 209 LEU A O 1
ATOM 1634 N N . VAL A 1 210 ? 8.086 11.68 15.148 1 90 210 VAL A N 1
ATOM 1635 C CA . VAL A 1 210 ? 8.539 11.344 16.484 1 90 210 VAL A CA 1
ATOM 1636 C C . VAL A 1 210 ? 9.695 12.258 16.891 1 90 210 VAL A C 1
ATOM 1638 O O . VAL A 1 210 ? 10.703 12.336 16.188 1 90 210 VAL A O 1
ATOM 1641 N N . PRO A 1 211 ? 9.508 12.891 17.953 1 81.94 211 PRO A N 1
ATOM 1642 C CA . PRO A 1 211 ? 10.602 13.758 18.391 1 81.94 211 PRO A CA 1
ATOM 1643 C C . PRO A 1 211 ? 11.875 12.992 18.719 1 81.94 211 PRO A C 1
ATOM 1645 O O . PRO A 1 211 ? 11.805 11.891 19.266 1 81.94 211 PRO A O 1
ATOM 1648 N N . GLU A 1 212 ? 12.984 13.492 18.234 1 70.5 212 GLU A N 1
ATOM 1649 C CA . GLU A 1 212 ? 14.273 12.859 18.484 1 70.5 212 GLU A CA 1
ATOM 1650 C C . GLU A 1 212 ? 14.516 12.656 19.984 1 70.5 212 GLU A C 1
ATOM 1652 O O . GLU A 1 212 ? 15.094 11.648 20.391 1 70.5 212 GLU A O 1
ATOM 1657 N N . ASP A 1 213 ? 14.094 13.586 20.703 1 64.56 213 ASP A N 1
ATOM 1658 C CA . ASP A 1 213 ? 14.383 13.57 22.125 1 64.56 213 ASP A CA 1
ATOM 1659 C C . ASP A 1 213 ? 13.25 12.891 22.906 1 64.56 213 ASP A C 1
ATOM 1661 O O . ASP A 1 213 ? 13.117 13.102 24.109 1 64.56 213 ASP A O 1
ATOM 1665 N N . LEU A 1 214 ? 12.266 12.266 22.281 1 59.53 214 LEU A N 1
ATOM 1666 C CA . LEU A 1 214 ? 11.156 11.633 22.984 1 59.53 214 LEU A CA 1
ATOM 1667 C C . LEU A 1 214 ? 11.656 10.844 24.203 1 59.53 214 LEU A C 1
ATOM 1669 O O . LEU A 1 214 ? 10.961 10.75 25.219 1 59.53 214 LEU A O 1
ATOM 1673 N N . GLY A 1 215 ? 12.828 10.234 24.391 1 52.06 215 GLY A N 1
ATOM 1674 C CA . GLY A 1 215 ? 13.312 9.539 25.562 1 52.06 215 GLY A CA 1
ATOM 1675 C C . GLY A 1 215 ? 13.664 10.469 26.719 1 52.06 215 GLY A C 1
ATOM 1676 O O . GLY A 1 215 ? 13.672 10.055 27.875 1 52.06 215 GLY A O 1
ATOM 1677 N N . LEU A 1 216 ? 14.32 11.484 26.484 1 43.12 216 LEU A N 1
ATOM 1678 C CA . LEU A 1 216 ? 14.852 12.266 27.594 1 43.12 216 LEU A CA 1
ATOM 1679 C C . LEU A 1 216 ? 13.719 12.82 28.453 1 43.12 216 LEU A C 1
ATOM 1681 O O . LEU A 1 216 ? 13.93 13.148 29.625 1 43.12 216 LEU A O 1
ATOM 1685 N N . LEU A 1 217 ? 12.594 13.148 28.016 1 40.94 217 LEU A N 1
ATOM 1686 C CA . LEU A 1 217 ? 11.656 13.836 28.891 1 40.94 217 LEU A CA 1
ATOM 1687 C C . LEU A 1 217 ? 10.578 12.875 29.391 1 40.94 217 LEU A C 1
ATOM 1689 O O . LEU A 1 217 ? 9.781 13.227 30.25 1 40.94 217 LEU A O 1
ATOM 1693 N N . GLY A 1 218 ? 10.641 11.555 29.703 1 36.34 218 GLY A N 1
ATOM 1694 C CA . GLY A 1 218 ? 9.547 10.68 30.094 1 36.34 218 GLY A CA 1
ATOM 1695 C C . GLY A 1 218 ? 8.375 10.711 29.125 1 36.34 218 GLY A C 1
ATOM 1696 O O . GLY A 1 218 ? 8.562 10.883 27.922 1 36.34 218 GLY A O 1
ATOM 1697 N N . SER A 1 219 ? 6.945 10.898 29.875 1 42.62 219 SER A N 1
ATOM 1698 C CA . SER A 1 219 ? 5.602 11.016 29.312 1 42.62 219 SER A CA 1
ATOM 1699 C C . SER A 1 219 ? 5.531 12.133 28.281 1 42.62 219 SER A C 1
ATOM 1701 O O . SER A 1 219 ? 4.504 12.305 27.609 1 42.62 219 SER A O 1
ATOM 1703 N N . GLY A 1 220 ? 6.184 13.055 27.906 1 41.38 220 GLY A N 1
ATOM 1704 C CA . GLY A 1 220 ? 5.676 14.359 27.5 1 41.38 220 GLY A CA 1
ATOM 1705 C C . GLY A 1 220 ? 4.973 14.352 26.172 1 41.38 220 GLY A C 1
ATOM 1706 O O . GLY A 1 220 ? 4.949 13.328 25.484 1 41.38 220 GLY A O 1
ATOM 1707 N N . GLU A 1 221 ? 4.504 15.711 25.656 1 49.28 221 GLU A N 1
ATOM 1708 C CA . GLU A 1 221 ? 3.957 16.672 24.703 1 49.28 221 GLU A CA 1
ATOM 1709 C C . GLU A 1 221 ? 4.719 16.641 23.391 1 49.28 221 GLU A C 1
ATOM 1711 O O . GLU A 1 221 ? 5.945 16.781 23.359 1 49.28 221 GLU A O 1
ATOM 1716 N N . GLY A 1 222 ? 4.578 15.891 22.469 1 57.56 222 GLY A N 1
ATOM 1717 C CA . GLY A 1 222 ? 5.316 16.594 21.422 1 57.56 222 GLY A CA 1
ATOM 1718 C C . GLY A 1 222 ? 5.176 15.953 20.062 1 57.56 222 GLY A C 1
ATOM 1719 O O . GLY A 1 222 ? 5.707 16.469 19.078 1 57.56 222 GLY A O 1
ATOM 1720 N N . GLY A 1 223 ? 4.539 14.734 20.078 1 65.69 223 GLY A N 1
ATOM 1721 C CA . GLY A 1 223 ? 4.453 14.398 18.656 1 65.69 223 GLY A CA 1
ATOM 1722 C C . GLY A 1 223 ? 3.459 15.258 17.906 1 65.69 223 GLY A C 1
ATOM 1723 O O . GLY A 1 223 ? 2.645 15.953 18.5 1 65.69 223 GLY A O 1
ATOM 1724 N N . THR A 1 224 ? 3.775 15.555 16.703 1 78.19 224 THR A N 1
ATOM 1725 C CA . THR A 1 224 ? 2.889 16.344 15.852 1 78.19 224 THR A CA 1
ATOM 1726 C C . THR A 1 224 ? 2.492 15.562 14.602 1 78.19 224 THR A C 1
ATOM 1728 O O . THR A 1 224 ? 3.166 14.602 14.227 1 78.19 224 THR A O 1
ATOM 1731 N N . THR A 1 225 ? 1.297 15.922 14.164 1 89.94 225 THR A N 1
ATOM 1732 C CA . THR A 1 225 ? 1.051 15.547 12.773 1 89.94 225 THR A CA 1
ATOM 1733 C C . THR A 1 225 ? 2.107 16.156 11.859 1 89.94 225 THR A C 1
ATOM 1735 O O . THR A 1 225 ? 2.725 17.172 12.203 1 89.94 225 THR A O 1
ATOM 1738 N N . HIS A 1 226 ? 2.426 15.477 10.891 1 94 226 HIS A N 1
ATOM 1739 C CA . HIS A 1 226 ? 3.477 15.938 9.984 1 94 226 HIS A CA 1
ATOM 1740 C C . HIS A 1 226 ? 3.195 15.508 8.555 1 94 226 HIS A C 1
ATOM 1742 O O . HIS A 1 226 ? 2.346 14.641 8.312 1 94 226 HIS A O 1
ATOM 1748 N N . ALA A 1 227 ? 3.756 16.234 7.625 1 96.44 227 ALA A N 1
ATOM 1749 C CA . ALA A 1 227 ? 3.668 15.93 6.199 1 96.44 227 ALA A CA 1
ATOM 1750 C C . ALA A 1 227 ? 5.043 16 5.539 1 96.44 227 ALA A C 1
ATOM 1752 O O . ALA A 1 227 ? 5.867 16.844 5.891 1 96.44 227 ALA A O 1
ATOM 1753 N N . TRP A 1 228 ? 5.328 15.117 4.602 1 98 228 TRP A N 1
ATOM 1754 C CA . TRP A 1 228 ? 6.566 15.086 3.83 1 98 228 TRP A CA 1
ATOM 1755 C C . TRP A 1 228 ? 6.336 14.484 2.449 1 98 228 TRP A C 1
ATOM 1757 O O . TRP A 1 228 ? 5.195 14.234 2.057 1 98 228 TRP A O 1
ATOM 1767 N N . GLY A 1 229 ? 7.395 14.438 1.659 1 97.12 229 GLY A N 1
ATOM 1768 C CA . GLY A 1 229 ? 7.297 13.852 0.333 1 97.12 229 GLY A CA 1
ATOM 1769 C C . GLY A 1 229 ? 8.109 12.578 0.18 1 97.12 229 GLY A C 1
ATOM 1770 O O . GLY A 1 229 ? 9.102 12.375 0.892 1 97.12 229 GLY A O 1
ATOM 1771 N N . GLU A 1 230 ? 7.637 11.742 -0.736 1 97.25 230 GLU A N 1
ATOM 1772 C CA . GLU A 1 230 ? 8.414 10.578 -1.148 1 97.25 230 GLU A CA 1
ATOM 1773 C C . GLU A 1 230 ? 8.641 10.57 -2.658 1 97.25 230 GLU A C 1
ATOM 1775 O O . GLU A 1 230 ? 7.754 10.945 -3.428 1 97.25 230 GLU A O 1
ATOM 1780 N N . ILE A 1 231 ? 9.859 10.188 -3.025 1 96.38 231 ILE A N 1
ATOM 1781 C CA . ILE A 1 231 ? 10.242 10.055 -4.426 1 96.38 231 ILE A CA 1
ATOM 1782 C C . ILE A 1 231 ? 10.508 8.586 -4.754 1 96.38 231 ILE A C 1
ATOM 1784 O O . ILE A 1 231 ? 11.203 7.891 -4.012 1 96.38 231 ILE A O 1
ATOM 1788 N N . TYR A 1 232 ? 9.906 8.148 -5.844 1 95.75 232 TYR A N 1
ATOM 1789 C CA . TYR A 1 232 ? 10.195 6.785 -6.262 1 95.75 232 TYR A CA 1
ATOM 1790 C C . TYR A 1 232 ? 11.508 6.719 -7.035 1 95.75 232 TYR A C 1
ATOM 1792 O O . TYR A 1 232 ? 11.664 7.375 -8.07 1 95.75 232 TYR A O 1
ATOM 1800 N N . LEU A 1 233 ? 12.438 5.973 -6.562 1 96.38 233 LEU A N 1
ATOM 1801 C CA . LEU A 1 233 ? 13.711 5.73 -7.238 1 96.38 233 LEU A CA 1
ATOM 1802 C C . LEU A 1 233 ? 13.867 4.25 -7.578 1 96.38 233 LEU A C 1
ATOM 1804 O O . LEU A 1 233 ? 13.812 3.396 -6.688 1 96.38 233 LEU A O 1
ATOM 1808 N N . PRO A 1 234 ? 14.008 3.998 -8.891 1 94.44 234 PRO A N 1
ATOM 1809 C CA . PRO A 1 234 ? 14.211 2.594 -9.25 1 94.44 234 PRO A CA 1
ATOM 1810 C C . PRO A 1 234 ? 15.273 1.909 -8.398 1 94.44 234 PRO A C 1
ATOM 1812 O O . PRO A 1 234 ? 16.359 2.457 -8.211 1 94.44 234 PRO A O 1
ATOM 1815 N N . GLY A 1 235 ? 14.953 0.722 -7.859 1 93 235 GLY A N 1
ATOM 1816 C CA . GLY A 1 235 ? 15.859 0.008 -6.973 1 93 235 GLY A CA 1
ATOM 1817 C C . GLY A 1 235 ? 15.625 0.32 -5.508 1 93 235 GLY A C 1
ATOM 1818 O O . GLY A 1 235 ? 15.391 -0.584 -4.703 1 93 235 GLY A O 1
ATOM 1819 N N . ALA A 1 236 ? 15.57 1.566 -5.137 1 95 236 ALA A N 1
ATOM 1820 C CA . ALA A 1 236 ? 15.445 2.014 -3.754 1 95 236 ALA A CA 1
ATOM 1821 C C . ALA A 1 236 ? 13.977 2.084 -3.334 1 95 236 ALA A C 1
ATOM 1823 O O . ALA A 1 236 ? 13.664 2.057 -2.143 1 95 236 ALA A O 1
ATOM 1824 N N . GLY A 1 237 ? 13.086 2.182 -4.332 1 95 237 GLY A N 1
ATOM 1825 C CA . GLY A 1 237 ? 11.68 2.35 -4.012 1 95 237 GLY A CA 1
ATOM 1826 C C . GLY A 1 237 ? 11.328 3.76 -3.572 1 95 237 GLY A C 1
ATOM 1827 O O . GLY A 1 237 ? 11.867 4.73 -4.105 1 95 237 GLY A O 1
ATOM 1828 N N . TRP A 1 238 ? 10.336 3.879 -2.711 1 95.12 238 TRP A N 1
ATOM 1829 C CA . TRP A 1 238 ? 9.914 5.176 -2.193 1 95.12 238 TRP A CA 1
ATOM 1830 C C . TRP A 1 238 ? 10.867 5.672 -1.115 1 95.12 238 TRP A C 1
ATOM 1832 O O . TRP A 1 238 ? 11.023 5.035 -0.073 1 95.12 238 TRP A O 1
ATOM 1842 N N . VAL A 1 239 ? 11.461 6.793 -1.397 1 96.81 239 VAL A N 1
ATOM 1843 C CA . VAL A 1 239 ? 12.406 7.402 -0.466 1 96.81 239 VAL A CA 1
ATOM 1844 C C . VAL A 1 239 ? 11.805 8.68 0.12 1 96.81 239 VAL A C 1
ATOM 1846 O O . VAL A 1 239 ? 11.32 9.539 -0.618 1 96.81 239 VAL A O 1
ATOM 1849 N N . ALA A 1 240 ? 11.898 8.828 1.4 1 97.88 240 ALA A N 1
ATOM 1850 C CA . ALA A 1 240 ? 11.289 9.969 2.08 1 97.88 240 ALA A CA 1
ATOM 1851 C C . ALA A 1 240 ? 12.227 11.172 2.084 1 97.88 240 ALA A C 1
ATOM 1853 O O . ALA A 1 240 ? 13.438 11.023 2.283 1 97.88 240 ALA A O 1
ATOM 1854 N N . PHE A 1 241 ? 11.672 12.305 1.823 1 98.12 241 PHE A N 1
ATOM 1855 C CA . PHE A 1 241 ? 12.32 13.602 1.981 1 98.12 241 PHE A CA 1
ATOM 1856 C C . PHE A 1 241 ? 11.461 14.539 2.812 1 98.12 241 PHE A C 1
ATOM 1858 O O . PHE A 1 241 ? 10.273 14.719 2.52 1 98.12 241 PHE A O 1
ATOM 1865 N N . ASP A 1 242 ? 12.062 15.086 3.84 1 97.81 242 ASP A N 1
ATOM 1866 C CA . ASP A 1 242 ? 11.383 16 4.754 1 97.81 242 ASP A CA 1
ATOM 1867 C C . ASP A 1 242 ? 12.062 17.375 4.762 1 97.81 242 ASP A C 1
ATOM 1869 O O . ASP A 1 242 ? 12.906 17.641 5.621 1 97.81 242 ASP A O 1
ATOM 1873 N N . PRO A 1 243 ? 11.578 18.219 3.893 1 97.88 243 PRO A N 1
ATOM 1874 C CA . PRO A 1 243 ? 12.227 19.531 3.812 1 97.88 243 PRO A CA 1
ATOM 1875 C C . PRO A 1 243 ? 12.062 20.344 5.09 1 97.88 243 PRO A C 1
ATOM 1877 O O . PRO A 1 243 ? 12.859 21.25 5.359 1 97.88 243 PRO A O 1
ATOM 1880 N N . THR A 1 244 ? 11 20.094 5.859 1 96.56 244 THR A N 1
ATOM 1881 C CA . THR A 1 244 ? 10.812 20.812 7.113 1 96.56 244 THR A CA 1
ATOM 1882 C C . THR A 1 244 ? 12.008 20.609 8.039 1 96.56 244 THR A C 1
ATOM 1884 O O . THR A 1 244 ? 12.5 21.562 8.641 1 96.56 244 THR A O 1
ATOM 1887 N N . ASN A 1 245 ? 12.523 19.391 8.055 1 94.62 245 ASN A N 1
ATOM 1888 C CA . ASN A 1 245 ? 13.609 19.047 8.961 1 94.62 245 ASN A CA 1
ATOM 1889 C C . ASN A 1 245 ? 14.898 18.75 8.195 1 94.62 245 ASN A C 1
ATOM 1891 O O . ASN A 1 245 ? 15.875 18.281 8.781 1 94.62 245 ASN A O 1
ATOM 1895 N N . GLU A 1 246 ? 14.859 18.984 6.91 1 96.31 246 GLU A N 1
ATOM 1896 C CA . GLU A 1 246 ? 15.992 18.719 6.023 1 96.31 246 GLU A CA 1
ATOM 1897 C C . GLU A 1 246 ? 16.516 17.297 6.203 1 96.31 246 GLU A C 1
ATOM 1899 O O . GLU A 1 246 ? 17.719 17.078 6.379 1 96.31 246 GLU A O 1
ATOM 1904 N N . GLN A 1 247 ? 15.625 16.406 6.168 1 94.75 247 GLN A N 1
ATOM 1905 C CA . GLN A 1 247 ? 15.977 15.008 6.391 1 94.75 247 GLN A CA 1
ATOM 1906 C C . GLN A 1 247 ? 15.641 14.148 5.176 1 94.75 247 GLN A C 1
ATOM 1908 O O . GLN A 1 247 ? 14.641 14.398 4.496 1 94.75 247 GLN A O 1
ATOM 1913 N N . MET A 1 248 ? 16.5 13.211 4.93 1 95.69 248 MET A N 1
ATOM 1914 C CA . MET A 1 248 ? 16.219 12.133 3.992 1 95.69 248 MET A CA 1
ATOM 1915 C C . MET A 1 248 ? 16.078 10.797 4.727 1 95.69 248 MET A C 1
ATOM 1917 O O . MET A 1 248 ? 16.844 10.5 5.633 1 95.69 248 MET A O 1
ATOM 1921 N N . GLY A 1 249 ? 15.078 10.047 4.312 1 95.12 249 GLY A N 1
ATOM 1922 C CA . GLY A 1 249 ? 14.828 8.773 4.969 1 95.12 249 GLY A CA 1
ATOM 1923 C C . GLY A 1 249 ? 13.648 8.812 5.922 1 95.12 249 GLY A C 1
ATOM 1924 O O . GLY A 1 249 ? 13.086 9.883 6.172 1 95.12 249 GLY A O 1
ATOM 1925 N N . HIS A 1 250 ? 13.352 7.699 6.52 1 95.12 250 HIS A N 1
ATOM 1926 C CA . HIS A 1 250 ? 12.102 7.555 7.254 1 95.12 250 HIS A CA 1
ATOM 1927 C C . HIS A 1 250 ? 12.336 7.613 8.758 1 95.12 250 HIS A C 1
ATOM 1929 O O . HIS A 1 250 ? 11.422 7.352 9.547 1 95.12 250 HIS A O 1
ATOM 1935 N N . TYR A 1 251 ? 13.531 7.996 9.156 1 93.5 251 TYR A N 1
ATOM 1936 C CA . TYR A 1 251 ? 13.844 8.031 10.586 1 93.5 251 TYR A CA 1
ATOM 1937 C C . TYR A 1 251 ? 12.922 9 11.32 1 93.5 251 TYR A C 1
ATOM 1939 O O . TYR A 1 251 ? 12.836 10.18 10.961 1 93.5 251 TYR A O 1
ATOM 1947 N N . GLY A 1 252 ? 12.18 8.453 12.289 1 91.38 252 GLY A N 1
ATOM 1948 C CA . GLY A 1 252 ? 11.289 9.266 13.102 1 91.38 252 GLY A CA 1
ATOM 1949 C C . GLY A 1 252 ? 9.969 9.57 12.422 1 91.38 252 GLY A C 1
ATOM 1950 O O . GLY A 1 252 ? 9.156 10.344 12.938 1 91.38 252 GLY A O 1
ATOM 1951 N N . LEU A 1 253 ? 9.75 9.039 11.273 1 94.88 253 LEU A N 1
ATOM 1952 C CA . LEU A 1 253 ? 8.523 9.281 10.531 1 94.88 253 LEU A CA 1
ATOM 1953 C C . LEU A 1 253 ? 7.613 8.062 10.57 1 94.88 253 LEU A C 1
ATOM 1955 O O . LEU A 1 253 ? 8.062 6.938 10.344 1 94.88 253 LEU A O 1
ATOM 1959 N N . ILE A 1 254 ? 6.371 8.281 10.906 1 96.75 254 ILE A N 1
ATOM 1960 C CA . ILE A 1 254 ? 5.348 7.242 10.875 1 96.75 254 ILE A CA 1
ATOM 1961 C C . ILE A 1 254 ? 4.266 7.621 9.867 1 96.75 254 ILE A C 1
ATOM 1963 O O . ILE A 1 254 ? 3.398 8.453 10.156 1 96.75 254 ILE A O 1
ATOM 1967 N N . ALA A 1 255 ? 4.281 7.012 8.727 1 98 255 ALA A N 1
ATOM 1968 C CA . ALA A 1 255 ? 3.314 7.32 7.676 1 98 255 ALA A CA 1
ATOM 1969 C C . ALA A 1 255 ? 1.932 6.773 8.031 1 98 255 ALA A C 1
ATOM 1971 O O . ALA A 1 255 ? 1.802 5.629 8.461 1 98 255 ALA A O 1
ATOM 1972 N N . VAL A 1 256 ? 0.952 7.594 7.82 1 98.12 256 VAL A N 1
ATOM 1973 C CA . VAL A 1 256 ? -0.434 7.172 7.988 1 98.12 256 VAL A CA 1
ATOM 1974 C C . VAL A 1 256 ? -1.103 7.039 6.621 1 98.12 256 VAL A C 1
ATOM 1976 O O . VAL A 1 256 ? -1.791 6.055 6.352 1 98.12 256 VAL A O 1
ATOM 1979 N N . ALA A 1 257 ? -0.861 7.988 5.766 1 97.19 257 ALA A N 1
ATOM 1980 C CA . ALA A 1 257 ? -1.505 7.984 4.457 1 97.19 257 ALA A CA 1
ATOM 1981 C C . ALA A 1 257 ? -0.584 8.57 3.391 1 97.19 257 ALA A C 1
ATOM 1983 O O . ALA A 1 257 ? 0.238 9.445 3.684 1 97.19 257 ALA A O 1
ATOM 1984 N N . VAL A 1 258 ? -0.756 8.094 2.189 1 94.88 258 VAL A N 1
ATOM 1985 C CA . VAL A 1 258 ? -0.046 8.625 1.03 1 94.88 258 VAL A CA 1
ATOM 1986 C C . VAL A 1 258 ? -1.045 8.992 -0.066 1 94.88 258 VAL A C 1
ATOM 1988 O O . VAL A 1 258 ? -2.164 8.469 -0.091 1 94.88 258 VAL A O 1
ATOM 1991 N N . GLY A 1 259 ? -0.681 9.93 -0.885 1 90.06 259 GLY A N 1
ATOM 1992 C CA . GLY A 1 259 ? -1.51 10.328 -2.012 1 90.06 259 GLY A CA 1
ATOM 1993 C C . GLY A 1 259 ? -0.906 11.453 -2.828 1 90.06 259 GLY A C 1
ATOM 1994 O O . GLY A 1 259 ? 0.262 11.805 -2.643 1 90.06 259 GLY A O 1
ATOM 1995 N N . HIS A 1 260 ? -1.747 12.008 -3.707 1 86.69 260 HIS A N 1
ATOM 1996 C CA . HIS A 1 260 ? -1.247 13.047 -4.605 1 86.69 260 HIS A CA 1
ATOM 1997 C C . HIS A 1 260 ? -1.775 14.422 -4.203 1 86.69 260 HIS A C 1
ATOM 1999 O O . HIS A 1 260 ? -1.31 15.438 -4.715 1 86.69 260 HIS A O 1
ATOM 2005 N N . ASP A 1 261 ? -2.701 14.406 -3.346 1 87.69 261 ASP A N 1
ATOM 2006 C CA . ASP A 1 261 ? -3.336 15.641 -2.889 1 87.69 261 ASP A CA 1
ATOM 2007 C C . ASP A 1 261 ? -3.301 15.742 -1.366 1 87.69 261 ASP A C 1
ATOM 2009 O O . ASP A 1 261 ? -3.934 14.945 -0.669 1 87.69 261 ASP A O 1
ATOM 2013 N N . MET A 1 262 ? -2.631 16.781 -0.981 1 90.75 262 MET A N 1
ATOM 2014 C CA . MET A 1 262 ? -2.455 16.938 0.46 1 90.75 262 MET A CA 1
ATOM 2015 C C . MET A 1 262 ? -3.799 17.125 1.156 1 90.75 262 MET A C 1
ATOM 2017 O O . MET A 1 262 ? -3.99 16.656 2.281 1 90.75 262 MET A O 1
ATOM 2021 N N . GLY A 1 263 ? -4.699 17.797 0.494 1 88.19 263 GLY A N 1
ATOM 2022 C CA . GLY A 1 263 ? -6.02 18.016 1.069 1 88.19 263 GLY A CA 1
ATOM 2023 C C . GLY A 1 263 ? -6.758 16.719 1.37 1 88.19 263 GLY A C 1
ATOM 2024 O O . GLY A 1 263 ? -7.578 16.672 2.289 1 88.19 263 GLY A O 1
ATOM 2025 N N . ALA A 1 264 ? -6.43 15.688 0.692 1 88.25 264 ALA A N 1
ATOM 2026 C CA . ALA A 1 264 ? -7.105 14.398 0.84 1 88.25 264 ALA A CA 1
ATOM 2027 C C . ALA A 1 264 ? -6.434 13.547 1.916 1 88.25 264 ALA A C 1
ATOM 2029 O O . ALA A 1 264 ? -6.891 12.445 2.219 1 88.25 264 ALA A O 1
ATOM 2030 N N . LEU A 1 265 ? -5.387 14.039 2.512 1 93.56 265 LEU A N 1
ATOM 2031 C CA . LEU A 1 265 ? -4.613 13.219 3.438 1 93.56 265 LEU A CA 1
ATOM 2032 C C . LEU A 1 265 ? -4.816 13.68 4.875 1 93.56 265 LEU A C 1
ATOM 2034 O O . LEU A 1 265 ? -4.07 13.281 5.773 1 93.56 265 LEU A O 1
ATOM 2038 N N . SER A 1 266 ? -5.855 14.547 5.098 1 92.19 266 SER A N 1
ATOM 2039 C CA . SER A 1 266 ? -6.152 14.969 6.461 1 92.19 266 SER A CA 1
ATOM 2040 C C . SER A 1 266 ? -6.621 13.797 7.316 1 92.19 266 SER A C 1
ATOM 2042 O O . SER A 1 266 ? -7.391 12.953 6.852 1 92.19 266 SER A O 1
ATOM 2044 N N . PRO A 1 267 ? -6.188 13.711 8.586 1 93.06 267 PRO A N 1
ATOM 2045 C CA . PRO A 1 267 ? -6.578 12.602 9.453 1 93.06 267 PRO A CA 1
ATOM 2046 C C . PRO A 1 267 ? -8.094 12.469 9.609 1 93.06 267 PRO A C 1
ATOM 2048 O O . PRO A 1 267 ? -8.617 11.359 9.664 1 93.06 267 PRO A O 1
ATOM 2051 N N . VAL A 1 268 ? -8.758 13.594 9.719 1 91.81 268 VAL A N 1
ATOM 2052 C CA . VAL A 1 268 ? -10.211 13.617 9.867 1 91.81 268 VAL A CA 1
ATOM 2053 C C . VAL A 1 268 ? -10.82 14.594 8.859 1 91.81 268 VAL A C 1
ATOM 2055 O O . VAL A 1 268 ? -10.453 15.773 8.836 1 91.81 268 VAL A O 1
ATOM 2058 N N . THR A 1 269 ? -11.617 14.062 7.984 1 89.44 269 THR A N 1
ATOM 2059 C CA . THR A 1 269 ? -12.344 14.891 7.023 1 89.44 269 THR A CA 1
ATOM 2060 C C . THR A 1 269 ? -13.828 14.562 7.035 1 89.44 269 THR A C 1
ATOM 2062 O O . THR A 1 269 ? -14.211 13.391 7.09 1 89.44 269 THR A O 1
ATOM 2065 N N . GLY A 1 270 ? -14.633 15.539 7.051 1 85.5 270 GLY A N 1
ATOM 2066 C CA . GLY A 1 270 ? -16.078 15.375 7.016 1 85.5 270 GLY A CA 1
ATOM 2067 C C . GLY A 1 270 ? -16.812 16.703 6.91 1 85.5 270 GLY A C 1
ATOM 2068 O O . GLY A 1 270 ? -16.203 17.734 6.672 1 85.5 270 GLY A O 1
ATOM 2069 N N . SER A 1 271 ? -18.109 16.531 6.836 1 78.5 271 SER A N 1
ATOM 2070 C CA . SER A 1 271 ? -18.953 17.734 6.754 1 78.5 271 SER A CA 1
ATOM 2071 C C . SER A 1 271 ? -20.125 17.656 7.742 1 78.5 271 SER A C 1
ATOM 2073 O O . SER A 1 271 ? -20.328 16.609 8.375 1 78.5 271 SER A O 1
ATOM 2075 N N . TYR A 1 272 ? -20.625 18.797 7.996 1 76 272 TYR A N 1
ATOM 2076 C CA . TYR A 1 272 ? -21.781 18.875 8.867 1 76 272 TYR A CA 1
ATOM 2077 C C . TYR A 1 272 ? -22.828 19.828 8.297 1 76 272 TYR A C 1
ATOM 2079 O O . TYR A 1 272 ? -22.516 20.672 7.457 1 76 272 TYR A O 1
ATOM 2087 N N . GLY A 1 273 ? -24.062 19.438 8.43 1 75.75 273 GLY A N 1
ATOM 2088 C CA . GLY A 1 273 ? -25.172 20.266 7.988 1 75.75 273 GLY A CA 1
ATOM 2089 C C . GLY A 1 273 ? -25.906 20.922 9.133 1 75.75 273 GLY A C 1
ATOM 2090 O O . GLY A 1 273 ? -25.906 20.406 10.258 1 75.75 273 GLY A O 1
ATOM 2091 N N . GLY A 1 274 ? -26.219 22.297 9.039 1 63.81 274 GLY A N 1
ATOM 2092 C CA . GLY A 1 274 ? -27.094 23.016 9.961 1 63.81 274 GLY A CA 1
ATOM 2093 C C . GLY A 1 274 ? -27.688 24.266 9.359 1 63.81 274 GLY A C 1
ATOM 2094 O O . GLY A 1 274 ? -27.344 24.656 8.242 1 63.81 274 GLY A O 1
ATOM 2095 N N . ARG A 1 275 ? -28.922 24.734 9.703 1 58.88 275 ARG A N 1
ATOM 2096 C CA . ARG A 1 275 ? -29.688 25.875 9.203 1 58.88 275 ARG A CA 1
ATOM 2097 C C . ARG A 1 275 ? -28.812 27.125 9.141 1 58.88 275 ARG A C 1
ATOM 2099 O O . ARG A 1 275 ? -28.953 27.938 8.219 1 58.88 275 ARG A O 1
ATOM 2106 N N . ASN A 1 276 ? -27.938 27.281 10.18 1 54.38 276 ASN A N 1
ATOM 2107 C CA . ASN A 1 276 ? -27.031 28.422 10.227 1 54.38 276 ASN A CA 1
ATOM 2108 C C . ASN A 1 276 ? -25.578 27.984 10.234 1 54.38 276 ASN A C 1
ATOM 2110 O O . ASN A 1 276 ? -25.25 26.906 10.727 1 54.38 276 ASN A O 1
ATOM 2114 N N . PRO A 1 277 ? -24.766 28.625 9.336 1 61.97 277 PRO A N 1
ATOM 2115 C CA . PRO A 1 277 ? -23.344 28.281 9.375 1 61.97 277 PRO A CA 1
ATOM 2116 C C . PRO A 1 277 ? -22.812 28.172 10.797 1 61.97 277 PRO A C 1
ATOM 2118 O O . PRO A 1 277 ? -22.672 29.188 11.484 1 61.97 277 PRO A O 1
ATOM 2121 N N . ALA A 1 278 ? -22.891 27.078 11.367 1 67.19 278 ALA A N 1
ATOM 2122 C CA . ALA A 1 278 ? -22.328 26.859 12.695 1 67.19 278 ALA A CA 1
ATOM 2123 C C . ALA A 1 278 ? -20.812 27 12.672 1 67.19 278 ALA A C 1
ATOM 2125 O O . ALA A 1 278 ? -20.156 26.609 11.711 1 67.19 278 ALA A O 1
ATOM 2126 N N . GLU A 1 279 ? -20.375 27.859 13.539 1 75.56 279 GLU A N 1
ATOM 2127 C CA . GLU A 1 279 ? -18.922 27.969 13.711 1 75.56 279 GLU A CA 1
ATOM 2128 C C . GLU A 1 279 ? -18.344 26.688 14.312 1 75.56 279 GLU A C 1
ATOM 2130 O O . GLU A 1 279 ? -18.938 26.094 15.203 1 75.56 279 GLU A O 1
ATOM 2135 N N . ALA A 1 280 ? -17.359 26.188 13.641 1 80.19 280 ALA A N 1
ATOM 2136 C CA . ALA A 1 280 ? -16.672 25 14.148 1 80.19 280 ALA A CA 1
ATOM 2137 C C . ALA A 1 280 ? -15.273 25.359 14.648 1 80.19 280 ALA A C 1
ATOM 2139 O O . ALA A 1 280 ? -14.555 26.141 14.023 1 80.19 280 ALA A O 1
ATOM 2140 N N . ASN A 1 281 ? -15.008 24.906 15.938 1 83.94 281 ASN A N 1
ATOM 2141 C CA . ASN A 1 281 ? -13.656 25 16.469 1 83.94 281 ASN A CA 1
ATOM 2142 C C . ASN A 1 281 ? -12.961 23.641 16.484 1 83.94 281 ASN A C 1
ATOM 2144 O O . ASN A 1 281 ? -13.516 22.656 16.984 1 83.94 281 ASN A O 1
ATOM 2148 N N . LEU A 1 282 ? -11.828 23.641 15.867 1 84.75 282 LEU A N 1
ATOM 2149 C CA . LEU A 1 282 ? -11.055 22.406 15.75 1 84.75 282 LEU A CA 1
ATOM 2150 C C . LEU A 1 282 ? -9.844 22.438 16.688 1 84.75 282 LEU A C 1
ATOM 2152 O O . LEU A 1 282 ? -9.156 23.453 16.781 1 84.75 282 LEU A O 1
ATOM 2156 N N . SER A 1 283 ? -9.672 21.359 17.438 1 84.5 283 SER A N 1
ATOM 2157 C CA . SER A 1 283 ? -8.461 21.156 18.234 1 84.5 283 SER A CA 1
ATOM 2158 C C . SER A 1 283 ? -7.867 19.781 17.984 1 84.5 283 SER A C 1
ATOM 2160 O O . SER A 1 283 ? -8.594 18.781 17.953 1 84.5 283 SER A O 1
ATOM 2162 N N . ILE A 1 284 ? -6.59 19.766 17.75 1 84.94 284 ILE A N 1
ATOM 2163 C CA . ILE A 1 284 ? -5.863 18.5 17.562 1 84.94 284 ILE A CA 1
ATOM 2164 C C . ILE A 1 284 ? -4.789 18.359 18.641 1 84.94 284 ILE A C 1
ATOM 2166 O O . ILE A 1 284 ? -4.055 19.312 18.922 1 84.94 284 ILE A O 1
ATOM 2170 N N . SER A 1 285 ? -4.73 17.203 19.266 1 86.19 285 SER A N 1
ATOM 2171 C CA . SER A 1 285 ? -3.715 16.906 20.281 1 86.19 285 SER A CA 1
ATOM 2172 C C . SER A 1 285 ? -3.051 15.555 20 1 86.19 285 SER A C 1
ATOM 2174 O O . SER A 1 285 ? -3.734 14.547 19.812 1 86.19 285 SER A O 1
ATOM 2176 N N . ILE A 1 286 ? -1.756 15.609 19.969 1 87.81 286 ILE A N 1
ATOM 2177 C CA . ILE A 1 286 ? -0.97 14.398 19.781 1 87.81 286 ILE A CA 1
ATOM 2178 C C . ILE A 1 286 ? -0.081 14.172 21 1 87.81 286 ILE A C 1
ATOM 2180 O O . ILE A 1 286 ? 0.648 15.07 21.422 1 87.81 286 ILE A O 1
ATOM 2184 N N . THR A 1 287 ? -0.148 12.992 21.562 1 87 287 THR A N 1
ATOM 2185 C CA . THR A 1 287 ? 0.734 12.594 22.656 1 87 287 THR A CA 1
ATOM 2186 C C . THR A 1 287 ? 1.479 11.305 22.312 1 87 287 THR A C 1
ATOM 2188 O O . THR A 1 287 ? 0.883 10.359 21.781 1 87 287 THR A O 1
ATOM 2191 N N . MET A 1 288 ? 2.797 11.359 22.578 1 88.06 288 MET A N 1
ATOM 2192 C CA . MET A 1 288 ? 3.621 10.188 22.328 1 88.06 288 MET A CA 1
ATOM 2193 C C . MET A 1 288 ? 4.383 9.766 23.578 1 88.06 288 MET A C 1
ATOM 2195 O O . MET A 1 288 ? 4.828 10.609 24.344 1 88.06 288 MET A O 1
ATOM 2199 N N . ARG A 1 289 ? 4.516 8.391 23.688 1 84.44 289 ARG A N 1
ATOM 2200 C CA . ARG A 1 289 ? 5.281 7.832 24.797 1 84.44 289 ARG A CA 1
ATOM 2201 C C . ARG A 1 289 ? 6.172 6.688 24.328 1 84.44 289 ARG A C 1
ATOM 2203 O O . ARG A 1 289 ? 5.754 5.867 23.5 1 84.44 289 ARG A O 1
ATOM 2210 N N . LEU A 1 290 ? 7.414 6.742 24.766 1 83.5 290 LEU A N 1
ATOM 2211 C CA . LEU A 1 290 ? 8.312 5.617 24.516 1 83.5 290 LEU A CA 1
ATOM 2212 C C . LEU A 1 290 ? 8.062 4.496 25.531 1 83.5 290 LEU A C 1
ATOM 2214 O O . LEU A 1 290 ? 7.895 4.75 26.719 1 83.5 290 LEU A O 1
ATOM 2218 N N . LYS A 1 291 ? 7.801 3.305 25.078 1 76.38 291 LYS A N 1
ATOM 2219 C CA . LYS A 1 291 ? 7.68 2.17 25.984 1 76.38 291 LYS A CA 1
ATOM 2220 C C . LYS A 1 291 ? 9.039 1.524 26.25 1 76.38 291 LYS A C 1
ATOM 2222 O O . LYS A 1 291 ? 9.797 1.273 25.312 1 76.38 291 LYS A O 1
ATOM 2227 N N . GLY A 1 292 ? 9.773 1.915 27.422 1 58.66 292 GLY A N 1
ATOM 2228 C CA . GLY A 1 292 ? 11.07 1.378 27.797 1 58.66 292 GLY A CA 1
ATOM 2229 C C . GLY A 1 292 ? 11.156 -0.131 27.672 1 58.66 292 GLY A C 1
ATOM 2230 O O . GLY A 1 292 ? 10.133 -0.812 27.609 1 58.66 292 GLY A O 1
ATOM 2231 N N . SER A 1 293 ? 12.32 -0.74 27.125 1 49.06 293 SER A N 1
ATOM 2232 C CA . SER A 1 293 ? 12.602 -2.172 27.156 1 49.06 293 SER A CA 1
ATOM 2233 C C . SER A 1 293 ? 12.273 -2.773 28.516 1 49.06 293 SER A C 1
ATOM 2235 O O . SER A 1 293 ? 12.578 -2.18 29.562 1 49.06 293 SER A O 1
ATOM 2237 N N . SER A 1 294 ? 11.281 -3.457 28.766 1 38.5 294 SER A N 1
ATOM 2238 C CA . SER A 1 294 ? 11.203 -4.176 30.031 1 38.5 294 SER A CA 1
ATOM 2239 C C . SER A 1 294 ? 12.57 -4.691 30.453 1 38.5 294 SER A C 1
ATOM 2241 O O . SER A 1 294 ? 13.375 -5.102 29.625 1 38.5 294 SER A O 1
ATOM 2243 N N . GLU A 1 295 ? 13.141 -4.254 31.75 1 31.8 295 GLU A N 1
ATOM 2244 C CA . GLU A 1 295 ? 14.156 -5.035 32.469 1 31.8 295 GLU A CA 1
ATOM 2245 C C . GLU A 1 295 ? 13.922 -6.531 32.281 1 31.8 295 GLU A C 1
ATOM 2247 O O . GLU A 1 295 ? 12.867 -7.047 32.656 1 31.8 295 GLU A O 1
ATOM 2252 N N . ALA A 1 296 ? 14.484 -7.254 31.5 1 22.95 296 ALA A N 1
ATOM 2253 C CA . ALA A 1 296 ? 14.773 -8.68 31.641 1 22.95 296 ALA A CA 1
ATOM 2254 C C . ALA A 1 296 ? 15.773 -8.93 32.75 1 22.95 296 ALA A C 1
ATOM 2256 O O . ALA A 1 296 ? 16.781 -8.219 32.875 1 22.95 296 ALA A O 1
ATOM 2257 N N . MET B 1 1 ? -22.719 -12.945 17.172 1 29.05 1 MET B N 1
ATOM 2258 C CA . MET B 1 1 ? -21.797 -13.75 16.375 1 29.05 1 MET B CA 1
ATOM 2259 C C . MET B 1 1 ? -20.438 -13.852 17.062 1 29.05 1 MET B C 1
ATOM 2261 O O . MET B 1 1 ? -19.938 -12.859 17.594 1 29.05 1 MET B O 1
ATOM 2265 N N . MET B 1 2 ? -20.062 -14.906 17.516 1 35.97 2 MET B N 1
ATOM 2266 C CA . MET B 1 2 ? -18.828 -15.055 18.266 1 35.97 2 MET B CA 1
ATOM 2267 C C . MET B 1 2 ? -17.672 -14.383 17.547 1 35.97 2 MET B C 1
ATOM 2269 O O . MET B 1 2 ? -17.594 -14.414 16.312 1 35.97 2 MET B O 1
ATOM 2273 N N . PRO B 1 3 ? -17.047 -13.383 18.094 1 45.38 3 PRO B N 1
ATOM 2274 C CA . PRO B 1 3 ? -15.93 -12.742 17.406 1 45.38 3 PRO B CA 1
ATOM 2275 C C . PRO B 1 3 ? -15.023 -13.734 16.688 1 45.38 3 PRO B C 1
ATOM 2277 O O . PRO B 1 3 ? -14.672 -14.773 17.25 1 45.38 3 PRO B O 1
ATOM 2280 N N . VAL B 1 4 ? -15.328 -14.148 15.492 1 52.94 4 VAL B N 1
ATOM 2281 C CA . VAL B 1 4 ? -14.43 -15.062 14.781 1 52.94 4 VAL B CA 1
ATOM 2282 C C . VAL B 1 4 ? -12.984 -14.781 15.195 1 52.94 4 VAL B C 1
ATOM 2284 O O . VAL B 1 4 ? -12.508 -13.648 15.086 1 52.94 4 VAL B O 1
ATOM 2287 N N . SER B 1 5 ? -12.414 -15.562 16.109 1 66.38 5 SER B N 1
ATOM 2288 C CA . SER B 1 5 ? -11.086 -15.477 16.719 1 66.38 5 SER B CA 1
ATOM 2289 C C . SER B 1 5 ? -9.992 -15.445 15.648 1 66.38 5 SER B C 1
ATOM 2291 O O . SER B 1 5 ? -10.086 -16.141 14.633 1 66.38 5 SER B O 1
ATOM 2293 N N . ALA B 1 6 ? -9.148 -14.531 15.641 1 80.06 6 ALA B N 1
ATOM 2294 C CA . ALA B 1 6 ? -7.977 -14.406 14.773 1 80.06 6 ALA B CA 1
ATOM 2295 C C . ALA B 1 6 ? -7.16 -15.695 14.766 1 80.06 6 ALA B C 1
ATOM 2297 O O . ALA B 1 6 ? -7.016 -16.359 15.805 1 80.06 6 ALA B O 1
ATOM 2298 N N . LYS B 1 7 ? -6.93 -16.281 13.586 1 86.38 7 LYS B N 1
ATOM 2299 C CA . LYS B 1 7 ? -6.086 -17.453 13.406 1 86.38 7 LYS B CA 1
ATOM 2300 C C . LYS B 1 7 ? -4.617 -17.062 13.258 1 86.38 7 LYS B C 1
ATOM 2302 O O . LYS B 1 7 ? -4.289 -16.141 12.5 1 86.38 7 LYS B O 1
ATOM 2307 N N . ARG B 1 8 ? -3.816 -17.703 13.992 1 91 8 ARG B N 1
ATOM 2308 C CA . ARG B 1 8 ? -2.379 -17.516 13.844 1 91 8 ARG B CA 1
ATOM 2309 C C . ARG B 1 8 ? -1.764 -18.625 13 1 91 8 ARG B C 1
ATOM 2311 O O . ARG B 1 8 ? -1.935 -19.812 13.297 1 91 8 ARG B O 1
ATOM 2318 N N . ILE B 1 9 ? -1.067 -18.234 11.938 1 91.44 9 ILE B N 1
ATOM 2319 C CA . ILE B 1 9 ? -0.566 -19.188 10.961 1 91.44 9 ILE B CA 1
ATOM 2320 C C . ILE B 1 9 ? 0.92 -18.953 10.711 1 91.44 9 ILE B C 1
ATOM 2322 O O . ILE B 1 9 ? 1.355 -17.797 10.602 1 91.44 9 ILE B O 1
ATOM 2326 N N . THR B 1 10 ? 1.65 -20.031 10.664 1 93 10 THR B N 1
ATOM 2327 C CA . THR B 1 10 ? 3.031 -19.984 10.195 1 93 10 THR B CA 1
ATOM 2328 C C . THR B 1 10 ? 3.145 -20.531 8.781 1 93 10 THR B C 1
ATOM 2330 O O . THR B 1 10 ? 2.596 -21.594 8.477 1 93 10 THR B O 1
ATOM 2333 N N . ILE B 1 11 ? 3.803 -19.859 7.918 1 93.81 11 ILE B N 1
ATOM 2334 C CA . ILE B 1 11 ? 3.992 -20.234 6.523 1 93.81 11 ILE B CA 1
ATOM 2335 C C . ILE B 1 11 ? 5.484 -20.406 6.23 1 93.81 11 ILE B C 1
ATOM 2337 O O . ILE B 1 11 ? 6.285 -19.531 6.535 1 93.81 11 ILE B O 1
ATOM 2341 N N . SER B 1 12 ? 5.84 -21.5 5.738 1 94.62 12 SER B N 1
ATOM 2342 C CA . SER B 1 12 ? 7.176 -21.734 5.191 1 94.62 12 SER B CA 1
ATOM 2343 C C . SER B 1 12 ? 7.137 -21.859 3.674 1 94.62 12 SER B C 1
ATOM 2345 O O . SER B 1 12 ? 6.48 -22.75 3.139 1 94.62 12 SER B O 1
ATOM 2347 N N . HIS B 1 13 ? 7.766 -20.953 2.996 1 95.12 13 HIS B N 1
ATOM 2348 C CA . HIS B 1 13 ? 7.871 -20.938 1.542 1 95.12 13 HIS B CA 1
ATOM 2349 C C . HIS B 1 13 ? 9.305 -21.203 1.091 1 95.12 13 HIS B C 1
ATOM 2351 O O . HIS B 1 13 ? 10.211 -20.422 1.384 1 95.12 13 HIS B O 1
ATOM 2357 N N . VAL B 1 14 ? 9.508 -22.281 0.35 1 94.19 14 VAL B N 1
ATOM 2358 C CA . VAL B 1 14 ? 10.836 -22.625 -0.134 1 94.19 14 VAL B CA 1
ATOM 2359 C C . VAL B 1 14 ? 10.828 -22.703 -1.658 1 94.19 14 VAL B C 1
ATOM 2361 O O . VAL B 1 14 ? 10.008 -23.422 -2.242 1 94.19 14 VAL B O 1
ATOM 2364 N N . THR B 1 15 ? 11.617 -22 -2.309 1 92 15 THR B N 1
ATOM 2365 C CA . THR B 1 15 ? 11.875 -22.078 -3.742 1 92 15 THR B CA 1
ATOM 2366 C C . THR B 1 15 ? 13.289 -22.578 -4.008 1 92 15 THR B C 1
ATOM 2368 O O . THR B 1 15 ? 14.266 -21.969 -3.555 1 92 15 THR B O 1
ATOM 2371 N N . ASP B 1 16 ? 13.352 -23.641 -4.758 1 92.25 16 ASP B N 1
ATOM 2372 C CA . ASP B 1 16 ? 14.641 -24.266 -5.051 1 92.25 16 ASP B CA 1
ATOM 2373 C C . ASP B 1 16 ? 14.906 -24.312 -6.555 1 92.25 16 ASP B C 1
ATOM 2375 O O . ASP B 1 16 ? 14.102 -24.859 -7.309 1 92.25 16 ASP B O 1
ATOM 2379 N N . TYR B 1 17 ? 16 -23.688 -6.949 1 89.69 17 TYR B N 1
ATOM 2380 C CA . TYR B 1 17 ? 16.516 -23.828 -8.312 1 89.69 17 TYR B CA 1
ATOM 2381 C C . TYR B 1 17 ? 17.75 -24.719 -8.336 1 89.69 17 TYR B C 1
ATOM 2383 O O . TYR B 1 17 ? 18.688 -24.531 -7.551 1 89.69 17 TYR B O 1
ATOM 2391 N N . ARG B 1 18 ? 17.734 -25.656 -9.266 1 91.69 18 ARG B N 1
ATOM 2392 C CA . ARG B 1 18 ? 18.891 -26.484 -9.523 1 91.69 18 ARG B CA 1
ATOM 2393 C C . ARG B 1 18 ? 19.344 -26.391 -10.977 1 91.69 18 ARG B C 1
ATOM 2395 O O . ARG B 1 18 ? 18.516 -26.484 -11.891 1 91.69 18 ARG B O 1
ATOM 2402 N N . TYR B 1 19 ? 20.609 -26.203 -11.109 1 89.75 19 TYR B N 1
ATOM 2403 C CA . TYR B 1 19 ? 21.156 -26 -12.445 1 89.75 19 TYR B CA 1
ATOM 2404 C C . TYR B 1 19 ? 22.062 -27.172 -12.836 1 89.75 19 TYR B C 1
ATOM 2406 O O . TYR B 1 19 ? 22.703 -27.781 -11.984 1 89.75 19 TYR B O 1
ATOM 2414 N N . SER B 1 20 ? 22.078 -27.438 -14.141 1 89.81 20 SER B N 1
ATOM 2415 C CA . SER B 1 20 ? 22.875 -28.547 -14.648 1 89.81 20 SER B CA 1
ATOM 2416 C C . SER B 1 20 ? 24.359 -28.281 -14.508 1 89.81 20 SER B C 1
ATOM 2418 O O . SER B 1 20 ? 25.172 -29.219 -14.547 1 89.81 20 SER B O 1
ATOM 2420 N N . GLU B 1 21 ? 24.75 -27.031 -14.398 1 89.94 21 GLU B N 1
ATOM 2421 C CA . GLU B 1 21 ? 26.125 -26.609 -14.133 1 89.94 21 GLU B CA 1
ATOM 2422 C C . GLU B 1 21 ? 26.141 -25.359 -13.25 1 89.94 21 GLU B C 1
ATOM 2424 O O . GLU B 1 21 ? 25.109 -24.766 -12.977 1 89.94 21 GLU B O 1
ATOM 2429 N N . ALA B 1 22 ? 27.328 -25.125 -12.82 1 90.56 22 ALA B N 1
ATOM 2430 C CA . ALA B 1 22 ? 27.453 -23.891 -12.055 1 90.56 22 ALA B CA 1
ATOM 2431 C C . ALA B 1 22 ? 27.203 -22.672 -12.938 1 90.56 22 ALA B C 1
ATOM 2433 O O . ALA B 1 22 ? 27.766 -22.547 -14.023 1 90.56 22 ALA B O 1
ATOM 2434 N N . VAL B 1 23 ? 26.312 -21.812 -12.445 1 91.31 23 VAL B N 1
ATOM 2435 C CA . VAL B 1 23 ? 25.953 -20.641 -13.227 1 91.31 23 VAL B CA 1
ATOM 2436 C C . VAL B 1 23 ? 26.172 -19.375 -12.391 1 91.31 23 VAL B C 1
ATOM 2438 O O . VAL B 1 23 ? 26.234 -19.438 -11.164 1 91.31 23 VAL B O 1
ATOM 2441 N N . HIS B 1 24 ? 26.406 -18.312 -13.094 1 91.06 24 HIS B N 1
ATOM 2442 C CA . HIS B 1 24 ? 26.422 -17.016 -12.438 1 91.06 24 HIS B CA 1
ATOM 2443 C C . HIS B 1 24 ? 25 -16.531 -12.156 1 91.06 24 HIS B C 1
ATOM 2445 O O . HIS B 1 24 ? 24.219 -16.328 -13.078 1 91.06 24 HIS B O 1
ATOM 2451 N N . LEU B 1 25 ? 24.734 -16.375 -10.844 1 90 25 LEU B N 1
ATOM 2452 C CA . LEU B 1 25 ? 23.422 -15.898 -10.461 1 90 25 LEU B CA 1
ATOM 2453 C C . LEU B 1 25 ? 23.375 -14.375 -10.43 1 90 25 LEU B C 1
ATOM 2455 O O . LEU B 1 25 ? 24.125 -13.742 -9.672 1 90 25 LEU B O 1
ATOM 2459 N N . ASN B 1 26 ? 22.547 -13.852 -11.281 1 88.44 26 ASN B N 1
ATOM 2460 C CA . ASN B 1 26 ? 22.312 -12.414 -11.266 1 88.44 26 ASN B CA 1
ATOM 2461 C C . ASN B 1 26 ? 21.344 -12.008 -10.156 1 88.44 26 ASN B C 1
ATOM 2463 O O . ASN B 1 26 ? 21.016 -12.82 -9.289 1 88.44 26 ASN B O 1
ATOM 2467 N N . GLU B 1 27 ? 21.016 -10.805 -10.172 1 90.69 27 GLU B N 1
ATOM 2468 C CA . GLU B 1 27 ? 20.094 -10.273 -9.156 1 90.69 27 GLU B CA 1
ATOM 2469 C C . GLU B 1 27 ? 18.75 -10.984 -9.195 1 90.69 27 GLU B C 1
ATOM 2471 O O . GLU B 1 27 ? 18.219 -11.266 -10.273 1 90.69 27 GLU B O 1
ATOM 2476 N N . HIS B 1 28 ? 18.281 -11.367 -8 1 92.94 28 HIS B N 1
ATOM 2477 C CA . HIS B 1 28 ? 16.953 -11.953 -7.863 1 92.94 28 HIS B CA 1
ATOM 2478 C C . HIS B 1 28 ? 16.031 -11.039 -7.062 1 92.94 28 HIS B C 1
ATOM 2480 O O . HIS B 1 28 ? 16.438 -10.477 -6.043 1 92.94 28 HIS B O 1
ATOM 2486 N N . ARG B 1 29 ? 14.883 -10.852 -7.59 1 94.06 29 ARG B N 1
ATOM 2487 C CA . ARG B 1 29 ? 13.82 -10.102 -6.918 1 94.06 29 ARG B CA 1
ATOM 2488 C C . ARG B 1 29 ? 12.883 -11.039 -6.164 1 94.06 29 ARG B C 1
ATOM 2490 O O . ARG B 1 29 ? 12.359 -11.992 -6.738 1 94.06 29 ARG B O 1
ATOM 2497 N N . LEU B 1 30 ? 12.719 -10.758 -4.871 1 97 30 LEU B N 1
ATOM 2498 C CA . LEU B 1 30 ? 11.914 -11.617 -4.012 1 97 30 LEU B CA 1
ATOM 2499 C C . LEU B 1 30 ? 10.672 -10.883 -3.52 1 97 30 LEU B C 1
ATOM 2501 O O . LEU B 1 30 ? 10.773 -9.812 -2.912 1 97 30 LEU B O 1
ATOM 2505 N N . LEU B 1 31 ? 9.531 -11.383 -3.812 1 97.31 31 LEU B N 1
ATOM 2506 C CA . LEU B 1 31 ? 8.25 -10.977 -3.256 1 97.31 31 LEU B CA 1
ATOM 2507 C C . LEU B 1 31 ? 7.691 -12.055 -2.33 1 97.31 31 LEU B C 1
ATOM 2509 O O . LEU B 1 31 ? 6.957 -12.938 -2.77 1 97.31 31 LEU B O 1
ATOM 2513 N N . LEU B 1 32 ? 8.086 -11.898 -1.023 1 97.81 32 LEU B N 1
ATOM 2514 C CA . LEU B 1 32 ? 7.789 -13 -0.12 1 97.81 32 LEU B CA 1
ATOM 2515 C C . LEU B 1 32 ? 7.145 -12.5 1.166 1 97.81 32 LEU B C 1
ATOM 2517 O O . LEU B 1 32 ? 6.586 -13.281 1.936 1 97.81 32 LEU B O 1
ATOM 2521 N N . ARG B 1 33 ? 7.176 -11.211 1.433 1 98.06 33 ARG B N 1
ATOM 2522 C CA . ARG B 1 33 ? 6.625 -10.648 2.66 1 98.06 33 ARG B CA 1
ATOM 2523 C C . ARG B 1 33 ? 5.16 -10.273 2.479 1 98.06 33 ARG B C 1
ATOM 2525 O O . ARG B 1 33 ? 4.828 -9.438 1.633 1 98.06 33 ARG B O 1
ATOM 2532 N N . PRO B 1 34 ? 4.297 -10.82 3.322 1 98 34 PRO B N 1
ATOM 2533 C CA . PRO B 1 34 ? 2.879 -10.484 3.172 1 98 34 PRO B CA 1
ATOM 2534 C C . PRO B 1 34 ? 2.604 -8.992 3.357 1 98 34 PRO B C 1
ATOM 2536 O O . PRO B 1 34 ? 3.258 -8.344 4.172 1 98 34 PRO B O 1
ATOM 2539 N N . ARG B 1 35 ? 1.728 -8.555 2.537 1 97.31 35 ARG B N 1
ATOM 2540 C CA . ARG B 1 35 ? 1.177 -7.227 2.793 1 97.31 35 ARG B CA 1
ATOM 2541 C C . ARG B 1 35 ? 0.395 -7.199 4.102 1 97.31 35 ARG B C 1
ATOM 2543 O O . ARG B 1 35 ? -0.288 -8.172 4.441 1 97.31 35 ARG B O 1
ATOM 2550 N N . GLU B 1 36 ? 0.538 -6.09 4.793 1 96.62 36 GLU B N 1
ATOM 2551 C CA . GLU B 1 36 ? -0.078 -5.969 6.109 1 96.62 36 GLU B CA 1
ATOM 2552 C C . GLU B 1 36 ? -1.285 -5.035 6.07 1 96.62 36 GLU B C 1
ATOM 2554 O O . GLU B 1 36 ? -1.35 -4.129 5.238 1 96.62 36 GLU B O 1
ATOM 2559 N N . GLY B 1 37 ? -2.172 -5.277 7 1 93.31 37 GLY B N 1
ATOM 2560 C CA . GLY B 1 37 ? -3.381 -4.48 7.145 1 93.31 37 GLY B CA 1
ATOM 2561 C C . GLY B 1 37 ? -4.273 -4.949 8.273 1 93.31 37 GLY B C 1
ATOM 2562 O O . GLY B 1 37 ? -3.818 -5.656 9.18 1 93.31 37 GLY B O 1
ATOM 2563 N N . ARG B 1 38 ? -5.496 -4.566 8.203 1 91.81 38 ARG B N 1
ATOM 2564 C CA . ARG B 1 38 ? -6.418 -4.832 9.305 1 91.81 38 ARG B CA 1
ATOM 2565 C C . ARG B 1 38 ? -6.691 -6.328 9.43 1 91.81 38 ARG B C 1
ATOM 2567 O O . ARG B 1 38 ? -6.891 -6.832 10.539 1 91.81 38 ARG B O 1
ATOM 2574 N N . GLN B 1 39 ? -6.656 -6.988 8.328 1 93.31 39 GLN B N 1
ATOM 2575 C CA . GLN B 1 39 ? -7.082 -8.383 8.352 1 93.31 39 GLN B CA 1
ATOM 2576 C C . GLN B 1 39 ? -5.883 -9.328 8.367 1 93.31 39 GLN B C 1
ATOM 2578 O O . GLN B 1 39 ? -6.039 -10.539 8.531 1 93.31 39 GLN B O 1
ATOM 2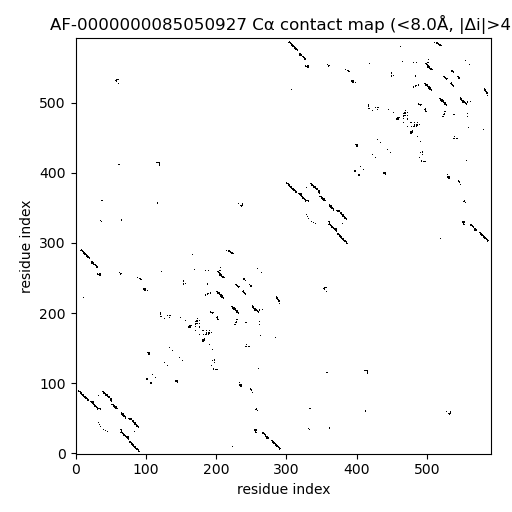583 N N . VAL B 1 40 ? -4.738 -8.789 8.133 1 95.56 40 VAL B N 1
ATOM 2584 C CA . VAL B 1 40 ? -3.5 -9.562 8.164 1 95.56 40 VAL B CA 1
ATOM 2585 C C . VAL B 1 40 ? -2.459 -8.852 9.016 1 95.56 40 VAL B C 1
ATOM 2587 O O . VAL B 1 40 ? -1.87 -7.852 8.586 1 95.56 40 VAL B O 1
ATOM 2590 N N . LYS B 1 41 ? -2.246 -9.336 10.164 1 95.62 41 LYS B N 1
ATOM 2591 C CA . LYS B 1 41 ? -1.195 -8.828 11.039 1 95.62 41 LYS B CA 1
ATOM 2592 C C . LYS B 1 41 ? 0.078 -9.656 10.922 1 95.62 41 LYS B C 1
ATOM 2594 O O . LYS B 1 41 ? 0.077 -10.852 11.234 1 95.62 41 LYS B O 1
ATOM 2599 N N . LEU B 1 42 ? 1.133 -9.078 10.484 1 96.81 42 LEU B N 1
ATOM 2600 C CA . LEU B 1 42 ? 2.412 -9.773 10.375 1 96.81 42 LEU B CA 1
ATOM 2601 C C . LEU B 1 42 ? 3.129 -9.789 11.727 1 96.81 42 LEU B C 1
ATOM 2603 O O . LEU B 1 42 ? 3.459 -8.734 12.273 1 96.81 42 LEU B O 1
ATOM 2607 N N . ILE B 1 43 ? 3.322 -10.922 12.195 1 95.25 43 ILE B N 1
ATOM 2608 C CA . ILE B 1 43 ? 3.979 -11.094 13.484 1 95.25 43 ILE B CA 1
ATOM 2609 C C . ILE B 1 43 ? 5.492 -11.18 13.289 1 95.25 43 ILE B C 1
ATOM 2611 O O . ILE B 1 43 ? 6.254 -10.508 13.992 1 95.25 43 ILE B O 1
ATOM 2615 N N . SER B 1 44 ? 5.895 -11.93 12.359 1 95.88 44 SER B N 1
ATOM 2616 C CA . SER B 1 44 ? 7.312 -12.062 12.031 1 95.88 44 SER B CA 1
ATOM 2617 C C . SER B 1 44 ? 7.508 -12.523 10.594 1 95.88 44 SER B C 1
ATOM 2619 O O . SER B 1 44 ? 6.621 -13.141 10.008 1 95.88 44 SER B O 1
ATOM 2621 N N . HIS B 1 45 ? 8.672 -12.195 10.055 1 97 45 HIS B N 1
ATOM 2622 C CA . HIS B 1 45 ? 9.055 -12.586 8.703 1 97 45 HIS B CA 1
ATOM 2623 C C . HIS B 1 45 ? 10.57 -12.617 8.547 1 97 45 HIS B C 1
ATOM 2625 O O . HIS B 1 45 ? 11.266 -11.703 9.008 1 97 45 HIS B O 1
ATOM 2631 N N . SER B 1 46 ? 11.062 -13.656 7.938 1 97 46 SER B N 1
ATOM 2632 C CA . SER B 1 46 ? 12.484 -13.758 7.621 1 97 46 SER B CA 1
ATOM 2633 C C . SER B 1 46 ? 12.703 -14.438 6.273 1 97 46 SER B C 1
ATOM 2635 O O . SER B 1 46 ? 11.883 -15.25 5.844 1 97 46 SER B O 1
ATOM 2637 N N . VAL B 1 47 ? 13.758 -14.07 5.637 1 97.25 47 VAL B N 1
ATOM 2638 C CA . VAL B 1 47 ? 14.141 -14.656 4.359 1 97.25 47 VAL B CA 1
ATOM 2639 C C . VAL B 1 47 ? 15.609 -15.07 4.406 1 97.25 47 VAL B C 1
ATOM 2641 O O . VAL B 1 47 ? 16.469 -14.305 4.855 1 97.25 47 VAL B O 1
ATOM 2644 N N . LYS B 1 48 ? 15.852 -16.266 4.016 1 97.19 48 LYS B N 1
ATOM 2645 C CA . LYS B 1 48 ? 17.203 -16.781 3.885 1 97.19 48 LYS B CA 1
ATOM 2646 C C . LYS B 1 48 ? 17.484 -17.234 2.453 1 97.19 48 LYS B C 1
ATOM 2648 O O . LYS B 1 48 ? 16.672 -17.922 1.842 1 97.19 48 LYS B O 1
ATOM 2653 N N . VAL B 1 49 ? 18.609 -16.828 1.927 1 96.81 49 VAL B N 1
ATOM 2654 C CA . VAL B 1 49 ? 19.016 -17.203 0.577 1 96.81 49 VAL B CA 1
ATOM 2655 C C . VAL B 1 49 ? 20.297 -18.016 0.634 1 96.81 49 VAL B C 1
ATOM 2657 O O . VAL B 1 49 ? 21.25 -17.641 1.318 1 96.81 49 VAL B O 1
ATOM 2660 N N . THR B 1 50 ? 20.359 -19.109 -0.009 1 95.44 50 THR B N 1
ATOM 2661 C CA . THR B 1 50 ? 21.547 -19.969 -0.125 1 95.44 50 THR B CA 1
ATOM 2662 C C . THR B 1 50 ? 21.875 -20.219 -1.591 1 95.44 50 THR B C 1
ATOM 2664 O O . THR B 1 50 ? 21.062 -20.75 -2.338 1 95.44 50 THR B O 1
ATOM 2667 N N . PRO B 1 51 ? 23.109 -20.047 -2.012 1 95.06 51 PRO B N 1
ATOM 2668 C CA . PRO B 1 51 ? 24.219 -19.5 -1.233 1 95.06 51 PRO B CA 1
ATOM 2669 C C . PRO B 1 51 ? 23.938 -18.094 -0.701 1 95.06 51 PRO B C 1
ATOM 2671 O O . PRO B 1 51 ? 23 -17.438 -1.156 1 95.06 51 PRO B O 1
ATOM 2674 N N . GLU B 1 52 ? 24.75 -17.688 0.279 1 94.19 52 GLU B N 1
ATOM 2675 C CA . GLU B 1 52 ? 24.5 -16.422 0.978 1 94.19 52 GLU B CA 1
ATOM 2676 C C . GLU B 1 52 ? 24.484 -15.25 0.005 1 94.19 52 GLU B C 1
ATOM 2678 O O . GLU B 1 52 ? 25.344 -15.141 -0.86 1 94.19 52 GLU B O 1
ATOM 2683 N N . ALA B 1 53 ? 23.469 -14.414 0.159 1 94.5 53 ALA B N 1
ATOM 2684 C CA . ALA B 1 53 ? 23.281 -13.234 -0.677 1 94.5 53 ALA B CA 1
ATOM 2685 C C . ALA B 1 53 ? 23.125 -11.977 0.177 1 94.5 53 ALA B C 1
ATOM 2687 O O . ALA B 1 53 ? 22.719 -12.055 1.337 1 94.5 53 ALA B O 1
ATOM 2688 N N . GLU B 1 54 ? 23.547 -10.906 -0.369 1 93.75 54 GLU B N 1
ATOM 2689 C CA . GLU B 1 54 ? 23.188 -9.617 0.221 1 93.75 54 GLU B CA 1
ATOM 2690 C C . GLU B 1 54 ? 21.766 -9.219 -0.154 1 93.75 54 GLU B C 1
ATOM 2692 O O . GLU B 1 54 ? 21.391 -9.266 -1.327 1 93.75 54 GLU B O 1
ATOM 2697 N N . LEU B 1 55 ? 21.016 -8.852 0.887 1 93.88 55 LEU B N 1
ATOM 2698 C CA . LEU B 1 55 ? 19.625 -8.477 0.648 1 93.88 55 LEU B CA 1
ATOM 2699 C C . LEU B 1 55 ? 19.422 -6.977 0.822 1 93.88 55 LEU B C 1
ATOM 2701 O O . LEU B 1 55 ? 19.859 -6.402 1.826 1 93.88 55 LEU B O 1
ATOM 2705 N N . PHE B 1 56 ? 18.797 -6.371 -0.21 1 93.38 56 PHE B N 1
ATOM 2706 C CA . PHE B 1 56 ? 18.344 -4.988 -0.135 1 93.38 56 PHE B CA 1
ATOM 2707 C C . PHE B 1 56 ? 16.812 -4.926 -0.201 1 93.38 56 PHE B C 1
ATOM 2709 O O . PHE B 1 56 ? 16.203 -5.59 -1.035 1 93.38 56 PHE B O 1
ATOM 2716 N N . PHE B 1 57 ? 16.281 -4.164 0.701 1 93.25 57 PHE B N 1
ATOM 2717 C CA . PHE B 1 57 ? 14.828 -4.109 0.771 1 93.25 57 PHE B CA 1
ATOM 2718 C C . PHE B 1 57 ? 14.312 -2.762 0.277 1 93.25 57 PHE B C 1
ATOM 2720 O O . PHE B 1 57 ? 14.914 -1.723 0.548 1 93.25 57 PHE B O 1
ATOM 2727 N N . ALA B 1 58 ? 13.164 -2.838 -0.417 1 93.75 58 ALA B N 1
ATOM 2728 C CA . ALA B 1 58 ? 12.523 -1.631 -0.928 1 93.75 58 ALA B CA 1
ATOM 2729 C C . ALA B 1 58 ? 11.008 -1.823 -1.042 1 93.75 58 ALA B C 1
ATOM 2731 O O . ALA B 1 58 ? 10.523 -2.955 -1.059 1 93.75 58 ALA B O 1
ATOM 2732 N N . GLU B 1 59 ? 10.328 -0.719 -1.03 1 93.19 59 GLU B N 1
ATOM 2733 C CA . GLU B 1 59 ? 8.914 -0.717 -1.401 1 93.19 59 GLU B CA 1
ATOM 2734 C C . GLU B 1 59 ? 8.727 -0.296 -2.855 1 93.19 59 GLU B C 1
ATOM 2736 O O . GLU B 1 59 ? 9.148 0.793 -3.252 1 93.19 59 GLU B O 1
ATOM 2741 N N . ASP B 1 60 ? 8.125 -1.152 -3.654 1 91.62 60 ASP B N 1
ATOM 2742 C CA . ASP B 1 60 ? 7.988 -0.816 -5.066 1 91.62 60 ASP B CA 1
ATOM 2743 C C . ASP B 1 60 ? 6.809 0.123 -5.301 1 91.62 60 ASP B C 1
ATOM 2745 O O . ASP B 1 60 ? 6.207 0.622 -4.348 1 91.62 60 ASP B O 1
ATOM 2749 N N . VAL B 1 61 ? 6.512 0.376 -6.523 1 87.25 61 VAL B N 1
ATOM 2750 C CA . VAL B 1 61 ? 5.578 1.431 -6.906 1 87.25 61 VAL B CA 1
ATOM 2751 C C . VAL B 1 61 ? 4.172 1.077 -6.422 1 87.25 61 VAL B C 1
ATOM 2753 O O . VAL B 1 61 ? 3.348 1.964 -6.191 1 87.25 61 VAL B O 1
ATOM 2756 N N . PHE B 1 62 ? 3.855 -0.23 -6.195 1 88.12 62 PHE B N 1
ATOM 2757 C CA . PHE B 1 62 ? 2.533 -0.672 -5.762 1 88.12 62 PHE B CA 1
ATOM 2758 C C . PHE B 1 62 ? 2.486 -0.841 -4.25 1 88.12 62 PHE B C 1
ATOM 2760 O O . PHE B 1 62 ? 1.472 -1.274 -3.699 1 88.12 62 PHE B O 1
ATOM 2767 N N . GLY B 1 63 ? 3.564 -0.524 -3.617 1 90.5 63 GLY B N 1
ATOM 2768 C CA . GLY B 1 63 ? 3.623 -0.65 -2.168 1 90.5 63 GLY B CA 1
ATOM 2769 C C . GLY B 1 63 ? 4.004 -2.043 -1.706 1 90.5 63 GLY B C 1
ATOM 2770 O O . GLY B 1 63 ? 3.838 -2.381 -0.532 1 90.5 63 GLY B O 1
ATOM 2771 N N . ASN B 1 64 ? 4.445 -2.881 -2.611 1 95.12 64 ASN B N 1
ATOM 2772 C CA . ASN B 1 64 ? 4.93 -4.203 -2.229 1 95.12 64 ASN B CA 1
ATOM 2773 C C . ASN B 1 64 ? 6.316 -4.133 -1.6 1 95.12 64 ASN B C 1
ATOM 2775 O O . ASN B 1 64 ? 7.156 -3.34 -2.025 1 95.12 64 ASN B O 1
ATOM 2779 N N . ASP B 1 65 ? 6.512 -4.984 -0.588 1 96.62 65 ASP B N 1
ATOM 2780 C CA . ASP B 1 65 ? 7.855 -5.152 -0.046 1 96.62 65 ASP B CA 1
ATOM 2781 C C . ASP B 1 65 ? 8.695 -6.074 -0.929 1 96.62 65 ASP B C 1
ATOM 2783 O O . ASP B 1 65 ? 8.336 -7.238 -1.138 1 96.62 65 ASP B O 1
ATOM 2787 N N . VAL B 1 66 ? 9.773 -5.516 -1.448 1 95.81 66 VAL B N 1
ATOM 2788 C CA . VAL B 1 66 ? 10.633 -6.273 -2.354 1 95.81 66 VAL B CA 1
ATOM 2789 C C . VAL B 1 66 ? 12.008 -6.461 -1.727 1 95.81 66 VAL B C 1
ATOM 2791 O O . VAL B 1 66 ? 12.594 -5.508 -1.202 1 95.81 66 VAL B O 1
ATOM 2794 N N . ALA B 1 67 ? 12.516 -7.637 -1.758 1 96.06 67 ALA B N 1
ATOM 2795 C CA . ALA B 1 67 ? 13.914 -7.898 -1.438 1 96.06 67 ALA B CA 1
ATOM 2796 C C . ALA B 1 67 ? 14.719 -8.18 -2.701 1 96.06 67 ALA B C 1
ATOM 2798 O O . ALA B 1 67 ? 14.32 -9 -3.533 1 96.06 67 ALA B O 1
ATOM 2799 N N . ILE B 1 68 ? 15.758 -7.48 -2.83 1 94.12 68 ILE B N 1
ATOM 2800 C CA . ILE B 1 68 ? 16.688 -7.723 -3.932 1 94.12 68 ILE B CA 1
ATOM 2801 C C . ILE B 1 68 ? 17.906 -8.484 -3.424 1 94.12 68 ILE B C 1
ATOM 2803 O O . ILE B 1 68 ? 18.641 -7.992 -2.57 1 94.12 68 ILE B O 1
ATOM 2807 N N . ALA B 1 69 ? 18.109 -9.664 -3.973 1 94.88 69 ALA B N 1
ATOM 2808 C CA . ALA B 1 69 ? 19.234 -10.516 -3.582 1 94.88 69 ALA B CA 1
ATOM 2809 C C . ALA B 1 69 ? 20.359 -10.438 -4.609 1 94.88 69 ALA B C 1
ATOM 2811 O O . ALA B 1 69 ? 20.141 -10.703 -5.793 1 94.88 69 ALA B O 1
ATOM 2812 N N . THR B 1 70 ? 21.469 -10.07 -4.148 1 91.88 70 THR B N 1
ATOM 2813 C CA . THR B 1 70 ? 22.672 -10.062 -4.984 1 91.88 70 THR B CA 1
ATOM 2814 C C . THR B 1 70 ? 23.641 -11.164 -4.547 1 91.88 70 THR B C 1
ATOM 2816 O O . THR B 1 70 ? 23.969 -11.266 -3.365 1 91.88 70 THR B O 1
ATOM 2819 N N . LEU B 1 71 ? 23.984 -11.93 -5.574 1 90.38 71 LEU B N 1
ATOM 2820 C CA . LEU B 1 71 ? 24.891 -13.031 -5.309 1 90.38 71 LEU B CA 1
ATOM 2821 C C . LEU B 1 71 ? 26.234 -12.812 -6.004 1 90.38 71 LEU B C 1
ATOM 2823 O O . LEU B 1 71 ? 26.297 -12.234 -7.09 1 90.38 71 LEU B O 1
ATOM 2827 N N . SER B 1 72 ? 27.344 -13.18 -5.426 1 83.75 72 SER B N 1
ATOM 2828 C CA . SER B 1 72 ? 28.672 -12.906 -5.961 1 83.75 72 SER B CA 1
ATOM 2829 C C . SER B 1 72 ? 29.328 -14.172 -6.492 1 83.75 72 SER B C 1
ATOM 2831 O O . SER B 1 72 ? 30.328 -14.109 -7.207 1 83.75 72 SER B O 1
ATOM 2833 N N . LYS B 1 73 ? 28.812 -15.352 -6.258 1 83.06 73 LYS B N 1
ATOM 2834 C CA . LYS B 1 73 ? 29.484 -16.594 -6.621 1 83.06 73 LYS B CA 1
ATOM 2835 C C . LYS B 1 73 ? 28.641 -17.422 -7.574 1 83.06 73 LYS B C 1
ATOM 2837 O O . LYS B 1 73 ? 27.406 -17.312 -7.582 1 83.06 73 LYS B O 1
ATOM 2842 N N . LYS B 1 74 ? 29.422 -18.125 -8.383 1 90.44 74 LYS B N 1
ATOM 2843 C CA . LYS B 1 74 ? 28.734 -19.141 -9.172 1 90.44 74 LYS B CA 1
ATOM 2844 C C . LYS B 1 74 ? 28.188 -20.25 -8.266 1 90.44 74 LYS B C 1
ATOM 2846 O O . LYS B 1 74 ? 28.781 -20.578 -7.238 1 90.44 74 LYS B O 1
ATOM 2851 N N . ALA B 1 75 ? 27.047 -20.719 -8.641 1 92.69 75 ALA B N 1
ATOM 2852 C CA . ALA B 1 75 ? 26.438 -21.781 -7.832 1 92.69 75 ALA B CA 1
ATOM 2853 C C . ALA B 1 75 ? 25.656 -22.75 -8.703 1 92.69 75 ALA B C 1
ATOM 2855 O O . ALA B 1 75 ? 25.25 -22.406 -9.82 1 92.69 75 ALA B O 1
ATOM 2856 N N . ARG B 1 76 ? 25.484 -23.969 -8.211 1 92.56 76 ARG B N 1
ATOM 2857 C CA . ARG B 1 76 ? 24.719 -25 -8.914 1 92.56 76 ARG B CA 1
ATOM 2858 C C . ARG B 1 76 ? 23.266 -25.031 -8.43 1 92.56 76 ARG B C 1
ATOM 2860 O O . ARG B 1 76 ? 22.438 -25.766 -8.969 1 92.56 76 ARG B O 1
ATOM 2867 N N . SER B 1 77 ? 23.078 -24.266 -7.383 1 93.62 77 SER B N 1
ATOM 2868 C CA . SER B 1 77 ? 21.719 -24.188 -6.875 1 93.62 77 SER B CA 1
ATOM 2869 C C . SER B 1 77 ? 21.438 -22.859 -6.188 1 93.62 77 SER B C 1
ATOM 2871 O O . SER B 1 77 ? 22.375 -22.172 -5.773 1 93.62 77 SER B O 1
ATOM 2873 N N . LEU B 1 78 ? 20.219 -22.438 -6.188 1 94.12 78 LEU B N 1
ATOM 2874 C CA . LEU B 1 78 ? 19.703 -21.297 -5.438 1 94.12 78 LEU B CA 1
ATOM 2875 C C . LEU B 1 78 ? 18.484 -21.688 -4.609 1 94.12 78 LEU B C 1
ATOM 2877 O O . LEU B 1 78 ? 17.484 -22.172 -5.152 1 94.12 78 LEU B O 1
ATOM 2881 N N . ARG B 1 79 ? 18.641 -21.562 -3.342 1 96 79 ARG B N 1
ATOM 2882 C CA . ARG B 1 79 ? 17.547 -21.859 -2.438 1 96 79 ARG B CA 1
ATOM 2883 C C . ARG B 1 79 ? 17.094 -20.609 -1.687 1 96 79 ARG B C 1
ATOM 2885 O O . ARG B 1 79 ? 17.891 -19.953 -1.034 1 96 79 ARG B O 1
ATOM 2892 N N . VAL B 1 80 ? 15.828 -20.266 -1.803 1 96.38 80 VAL B N 1
ATOM 2893 C CA . VAL B 1 80 ? 15.219 -19.141 -1.098 1 96.38 80 VAL B CA 1
ATOM 2894 C C . VAL B 1 80 ? 14.172 -19.672 -0.11 1 96.38 80 VAL B C 1
ATOM 2896 O O . VAL B 1 80 ? 13.227 -20.344 -0.501 1 96.38 80 VAL B O 1
ATOM 2899 N N . GLU B 1 81 ? 14.359 -19.359 1.154 1 97.38 81 GLU B N 1
ATOM 2900 C CA . GLU B 1 81 ? 13.461 -19.797 2.215 1 97.38 81 GLU B CA 1
ATOM 2901 C C . GLU B 1 81 ? 12.867 -18.609 2.961 1 97.38 81 GLU B C 1
ATOM 2903 O O . GLU B 1 81 ? 13.602 -17.797 3.533 1 97.38 81 GLU B O 1
ATOM 2908 N N . ALA B 1 82 ? 11.578 -18.531 2.926 1 97.31 82 ALA B N 1
ATOM 2909 C CA . ALA B 1 82 ? 10.875 -17.5 3.684 1 97.31 82 ALA B CA 1
ATOM 2910 C C . ALA B 1 82 ? 10 -18.109 4.766 1 97.31 82 ALA B C 1
ATOM 2912 O O . ALA B 1 82 ? 9.25 -19.062 4.504 1 97.31 82 ALA B O 1
ATOM 2913 N N . THR B 1 83 ? 10.102 -17.609 5.969 1 97 83 THR B N 1
ATOM 2914 C CA . THR B 1 83 ? 9.25 -17.984 7.086 1 97 83 THR B CA 1
ATOM 2915 C C . THR B 1 83 ? 8.438 -16.797 7.586 1 97 83 THR B C 1
ATOM 2917 O O . THR B 1 83 ? 9.008 -15.75 7.902 1 97 83 THR B O 1
ATOM 2920 N N . THR B 1 84 ? 7.16 -17.031 7.645 1 96.56 84 THR B N 1
ATOM 2921 C CA . THR B 1 84 ? 6.262 -15.938 8.008 1 96.56 84 THR B CA 1
ATOM 2922 C C . THR B 1 84 ? 5.246 -16.391 9.055 1 96.56 84 THR B C 1
ATOM 2924 O O . THR B 1 84 ? 4.703 -17.5 8.953 1 96.56 84 THR B O 1
ATOM 2927 N N . GLU B 1 85 ? 5.012 -15.57 10.031 1 95.94 85 GLU B N 1
ATOM 2928 C CA . GLU B 1 85 ? 3.908 -15.75 10.969 1 95.94 85 GLU B CA 1
ATOM 2929 C C . GLU B 1 85 ? 2.908 -14.602 10.875 1 95.94 85 GLU B C 1
ATOM 2931 O O . GLU B 1 85 ? 3.289 -13.438 10.953 1 95.94 85 GLU B O 1
ATOM 2936 N N . VAL B 1 86 ? 1.637 -14.977 10.68 1 95.81 86 VAL B N 1
ATOM 2937 C CA . VAL B 1 86 ? 0.605 -13.953 10.539 1 95.81 86 VAL B CA 1
ATOM 2938 C C . VAL B 1 86 ? -0.59 -14.297 11.422 1 95.81 86 VAL B C 1
ATOM 2940 O O . VAL B 1 86 ? -0.781 -15.461 11.789 1 95.81 86 VAL B O 1
ATOM 2943 N N . GLU B 1 87 ? -1.299 -13.289 11.812 1 94.81 87 GLU B N 1
ATOM 2944 C CA . GLU B 1 87 ? -2.639 -13.414 12.375 1 94.81 87 GLU B CA 1
ATOM 2945 C C . GLU B 1 87 ? -3.703 -12.961 11.383 1 94.81 87 GLU B C 1
ATOM 2947 O O . GLU B 1 87 ? -3.645 -11.836 10.875 1 94.81 87 GLU B O 1
ATOM 2952 N N . LEU B 1 88 ? -4.668 -13.836 11.094 1 93.69 88 LEU B N 1
ATOM 2953 C CA . LEU B 1 88 ? -5.723 -13.547 10.133 1 93.69 88 LEU B CA 1
ATOM 2954 C C . LEU B 1 88 ? -7.055 -13.305 10.836 1 93.69 88 LEU B C 1
ATOM 2956 O O . LEU B 1 88 ? -7.422 -14.047 11.75 1 93.69 88 LEU B O 1
ATOM 2960 N N . SER B 1 89 ? -7.781 -12.242 10.336 1 93.12 89 SER B N 1
ATOM 2961 C CA . SER B 1 89 ? -9.039 -11.938 11 1 93.12 89 SER B CA 1
ATOM 2962 C C . SER B 1 89 ? -10.164 -11.727 9.984 1 93.12 89 SER B C 1
ATOM 2964 O O . SER B 1 89 ? -11.281 -11.359 10.352 1 93.12 89 SER B O 1
ATOM 2966 N N . ALA B 1 90 ? -9.836 -11.953 8.672 1 91.94 90 ALA B N 1
ATOM 2967 C CA . ALA B 1 90 ? -10.883 -11.805 7.668 1 91.94 90 ALA B CA 1
ATOM 2968 C C . ALA B 1 90 ? -12.008 -12.812 7.902 1 91.94 90 ALA B C 1
ATOM 2970 O O . ALA B 1 90 ? -11.75 -13.969 8.25 1 91.94 90 ALA B O 1
ATOM 2971 N N . VAL B 1 91 ? -13.227 -12.383 7.617 1 90.56 91 VAL B N 1
ATOM 2972 C CA . VAL B 1 91 ? -14.383 -13.242 7.844 1 90.56 91 VAL B CA 1
ATOM 2973 C C . VAL B 1 91 ? -14.875 -13.805 6.512 1 90.56 91 VAL B C 1
ATOM 2975 O O . VAL B 1 91 ? -14.656 -13.203 5.457 1 90.56 91 VAL B O 1
ATOM 2978 N N . PRO B 1 92 ? -15.531 -14.977 6.516 1 88.75 92 PRO B N 1
ATOM 2979 C CA . PRO B 1 92 ? -15.953 -15.633 5.277 1 88.75 92 PRO B CA 1
ATOM 2980 C C . PRO B 1 92 ? -17.016 -14.828 4.516 1 88.75 92 PRO B C 1
ATOM 2982 O O . PRO B 1 92 ? -17.062 -14.891 3.287 1 88.75 92 PRO B O 1
ATOM 2985 N N . TRP B 1 93 ? -17.875 -14.086 5.18 1 89.06 93 TRP B N 1
ATOM 2986 C CA . TRP B 1 93 ? -18.953 -13.336 4.547 1 89.06 93 TRP B CA 1
ATOM 2987 C C . TRP B 1 93 ? -18.906 -11.867 4.945 1 89.06 93 TRP B C 1
ATOM 2989 O O . TRP B 1 93 ? -19.734 -11.414 5.746 1 89.06 93 TRP B O 1
ATOM 2999 N N . PRO B 1 94 ? -18.016 -11.188 4.289 1 89.56 94 PRO B N 1
ATOM 3000 C CA . PRO B 1 94 ? -17.891 -9.773 4.66 1 89.56 94 PRO B CA 1
ATOM 3001 C C . PRO B 1 94 ? -19.047 -8.93 4.125 1 89.56 94 PRO B C 1
ATOM 3003 O O . PRO B 1 94 ? -19.672 -9.289 3.121 1 89.56 94 PRO B O 1
ATOM 3006 N N . VAL B 1 95 ? -19.266 -7.855 4.836 1 87.75 95 VAL B N 1
ATOM 3007 C CA . VAL B 1 95 ? -20.188 -6.828 4.375 1 87.75 95 VAL B CA 1
ATOM 3008 C C . VAL B 1 95 ? -19.422 -5.602 3.896 1 87.75 95 VAL B C 1
ATOM 3010 O O . VAL B 1 95 ? -18.594 -5.051 4.637 1 87.75 95 VAL B O 1
ATOM 3013 N N . TYR B 1 96 ? -19.703 -5.238 2.686 1 90.38 96 TYR B N 1
ATOM 3014 C CA . TYR B 1 96 ? -19 -4.09 2.111 1 90.38 96 TYR B CA 1
ATOM 3015 C C . TYR B 1 96 ? -19.922 -2.875 2.041 1 90.38 96 TYR B C 1
ATOM 3017 O O . TYR B 1 96 ? -21.078 -2.99 1.655 1 90.38 96 TYR B O 1
ATOM 3025 N N . ARG B 1 97 ? -19.375 -1.81 2.445 1 91.75 97 ARG B N 1
ATOM 3026 C CA . ARG B 1 97 ? -20.062 -0.541 2.242 1 91.75 97 ARG B CA 1
ATOM 3027 C C . ARG B 1 97 ? -19.641 0.105 0.924 1 91.75 97 ARG B C 1
ATOM 3029 O O . ARG B 1 97 ? -18.562 0.681 0.826 1 91.75 97 ARG B O 1
ATOM 3036 N N . ILE B 1 98 ? -20.516 0.055 0.021 1 95.06 98 ILE B N 1
ATOM 3037 C CA . ILE B 1 98 ? -20.281 0.666 -1.281 1 95.06 98 ILE B CA 1
ATOM 3038 C C . ILE B 1 98 ? -21.031 1.99 -1.378 1 95.06 98 ILE B C 1
ATOM 3040 O O . ILE B 1 98 ? -22.188 2.086 -0.96 1 95.06 98 ILE B O 1
ATOM 3044 N N . ASP B 1 99 ? -20.359 3.004 -1.902 1 93.81 99 ASP B N 1
ATOM 3045 C CA . ASP B 1 99 ? -21.031 4.281 -2.104 1 93.81 99 ASP B CA 1
ATOM 3046 C C . ASP B 1 99 ? -22.25 4.121 -3 1 93.81 99 ASP B C 1
ATOM 3048 O O . ASP B 1 99 ? -22.219 3.357 -3.971 1 93.81 99 ASP B O 1
ATOM 3052 N N . LEU B 1 100 ? -23.25 4.91 -2.768 1 92.69 100 LEU B N 1
ATOM 3053 C CA . LEU B 1 100 ? -24.547 4.742 -3.398 1 92.69 100 LEU B CA 1
ATOM 3054 C C . LEU B 1 100 ? -24.422 4.773 -4.918 1 92.69 100 LEU B C 1
ATOM 3056 O O . LEU B 1 100 ? -24.938 3.881 -5.605 1 92.69 100 LEU B O 1
ATOM 3060 N N . PRO B 1 101 ? -23.672 5.711 -5.484 1 94.38 101 PRO B N 1
ATOM 3061 C CA . PRO B 1 101 ? -23.594 5.723 -6.949 1 94.38 101 PRO B CA 1
ATOM 3062 C C . PRO B 1 101 ? -22.922 4.477 -7.516 1 94.38 101 PRO B C 1
ATOM 3064 O O . PRO B 1 101 ? -23.172 4.105 -8.664 1 94.38 101 PRO B O 1
ATOM 3067 N N . ALA B 1 102 ? -22.188 3.809 -6.711 1 96.38 102 ALA B N 1
ATOM 3068 C CA . ALA B 1 102 ? -21.391 2.686 -7.203 1 96.38 102 ALA B CA 1
ATOM 3069 C C . ALA B 1 102 ? -22.094 1.357 -6.938 1 96.38 102 ALA B C 1
ATOM 3071 O O . ALA B 1 102 ? -21.609 0.301 -7.359 1 96.38 102 ALA B O 1
ATOM 3072 N N . THR B 1 103 ? -23.203 1.374 -6.328 1 96.69 103 THR B N 1
ATOM 3073 C CA . THR B 1 103 ? -23.938 0.145 -6.043 1 96.69 103 THR B CA 1
ATOM 3074 C C . THR B 1 103 ? -24.531 -0.433 -7.324 1 96.69 103 THR B C 1
ATOM 3076 O O . THR B 1 103 ? -24.906 -1.61 -7.367 1 96.69 103 THR B O 1
ATOM 3079 N N . ARG B 1 104 ? -24.625 0.447 -8.266 1 97.06 104 ARG B N 1
ATOM 3080 C CA . ARG B 1 104 ? -25.156 0.01 -9.555 1 97.06 104 ARG B CA 1
ATOM 3081 C C . ARG B 1 104 ? -24.156 0.288 -10.68 1 97.06 104 ARG B C 1
ATOM 3083 O O . ARG B 1 104 ? -23.531 1.346 -10.703 1 97.06 104 ARG B O 1
ATOM 3090 N N . TYR B 1 105 ? -24.047 -0.669 -11.562 1 96.75 105 TYR B N 1
ATOM 3091 C CA . TYR B 1 105 ? -23.25 -0.534 -12.773 1 96.75 105 TYR B CA 1
ATOM 3092 C C . TYR B 1 105 ? -24.109 -0.104 -13.953 1 96.75 105 TYR B C 1
ATOM 3094 O O . TYR B 1 105 ? -25.203 -0.618 -14.148 1 96.75 105 TYR B O 1
ATOM 3102 N N . PRO B 1 106 ? -23.734 0.753 -14.789 1 96.31 106 PRO B N 1
ATOM 3103 C CA . PRO B 1 106 ? -22.422 1.414 -14.711 1 96.31 106 PRO B CA 1
ATOM 3104 C C . PRO B 1 106 ? -22.406 2.586 -13.734 1 96.31 106 PRO B C 1
ATOM 3106 O O . PRO B 1 106 ? -23.469 3.125 -13.398 1 96.31 106 PRO B O 1
ATOM 3109 N N . PHE B 1 107 ? -21.219 2.875 -13.141 1 96.19 107 PHE B N 1
ATOM 3110 C CA . PHE B 1 107 ? -20.969 4.07 -12.344 1 96.19 107 PHE B CA 1
ATOM 3111 C C . PHE B 1 107 ? -19.672 4.742 -12.766 1 96.19 107 PHE B C 1
ATOM 3113 O O . PHE B 1 107 ? -18.891 4.164 -13.523 1 96.19 107 PHE B O 1
ATOM 3120 N N . GLU B 1 108 ? -19.484 6 -12.281 1 93.12 108 GLU B N 1
ATOM 3121 C CA . GLU B 1 108 ? -18.266 6.746 -12.609 1 93.12 108 GLU B CA 1
ATOM 3122 C C . GLU B 1 108 ? -17.391 6.938 -11.375 1 93.12 108 GLU B C 1
ATOM 3124 O O . GLU B 1 108 ? -17.891 7.254 -10.289 1 93.12 108 GLU B O 1
ATOM 3129 N N . TYR B 1 109 ? -16.109 6.633 -11.57 1 91.06 109 TYR B N 1
ATOM 3130 C CA . TYR B 1 109 ? -15.141 7.004 -10.547 1 91.06 109 TYR B CA 1
ATOM 3131 C C . TYR B 1 109 ? -14.953 8.516 -10.492 1 91.06 109 TYR B C 1
ATOM 3133 O O . TYR B 1 109 ? -15.172 9.211 -11.492 1 91.06 109 TYR B O 1
ATOM 3141 N N . THR B 1 110 ? -14.555 8.992 -9.289 1 85.44 110 THR B N 1
ATOM 3142 C CA . THR B 1 110 ? -14.148 10.391 -9.219 1 85.44 110 THR B CA 1
ATOM 3143 C C . THR B 1 110 ? -12.852 10.617 -10 1 85.44 110 THR B C 1
ATOM 3145 O O . THR B 1 110 ? -12.125 9.672 -10.289 1 85.44 110 THR B O 1
ATOM 3148 N N . ASP B 1 111 ? -12.547 11.875 -10.312 1 77.5 111 ASP B N 1
ATOM 3149 C CA . ASP B 1 111 ? -11.312 12.195 -11.016 1 77.5 111 ASP B CA 1
ATOM 3150 C C . ASP B 1 111 ? -10.086 11.75 -10.219 1 77.5 111 ASP B C 1
ATOM 3152 O O . ASP B 1 111 ? -9.109 11.273 -10.789 1 77.5 111 ASP B O 1
ATOM 3156 N N . PHE B 1 112 ? -10.258 11.859 -8.969 1 74.25 112 PHE B N 1
ATOM 3157 C CA . PHE B 1 112 ? -9.172 11.469 -8.078 1 74.25 112 PHE B CA 1
ATOM 3158 C C . PHE B 1 112 ? -8.938 9.969 -8.141 1 74.25 112 PHE B C 1
ATOM 3160 O O . PHE B 1 112 ? -7.797 9.516 -8.273 1 74.25 112 PHE B O 1
ATOM 3167 N N . GLU B 1 113 ? -9.992 9.289 -8.148 1 81.44 113 GLU B N 1
ATOM 3168 C CA . GLU B 1 113 ? -9.891 7.832 -8.211 1 81.44 113 GLU B CA 1
ATOM 3169 C C . GLU B 1 113 ? -9.414 7.367 -9.578 1 81.44 113 GLU B C 1
ATOM 3171 O O . GLU B 1 113 ? -8.602 6.449 -9.68 1 81.44 113 GLU B O 1
ATOM 3176 N N . LYS B 1 114 ? -9.891 8.047 -10.539 1 80.38 114 LYS B N 1
ATOM 3177 C CA . LYS B 1 114 ? -9.508 7.695 -11.906 1 80.38 114 LYS B CA 1
ATOM 3178 C C . LYS B 1 114 ? -8 7.859 -12.109 1 80.38 114 LYS B C 1
ATOM 3180 O O . LYS B 1 114 ? -7.352 6.996 -12.703 1 80.38 114 LYS B O 1
ATOM 3185 N N . ALA B 1 115 ? -7.52 8.875 -11.609 1 74.06 115 ALA B N 1
ATOM 3186 C CA . ALA B 1 115 ? -6.09 9.148 -11.742 1 74.06 115 ALA B CA 1
ATOM 3187 C C . ALA B 1 115 ? -5.262 8.078 -11.039 1 74.06 115 ALA B C 1
ATOM 3189 O O . ALA B 1 115 ? -4.211 7.668 -11.539 1 74.06 115 ALA B O 1
ATOM 3190 N N . ALA B 1 116 ? -5.801 7.633 -9.961 1 75.75 116 ALA B N 1
ATOM 3191 C CA . ALA B 1 116 ? -5.09 6.625 -9.18 1 75.75 116 ALA B CA 1
ATOM 3192 C C . ALA B 1 116 ? -5.227 5.242 -9.812 1 75.75 116 ALA B C 1
ATOM 3194 O O . ALA B 1 116 ? -4.312 4.418 -9.719 1 75.75 116 ALA B O 1
ATOM 3195 N N . LEU B 1 117 ? -6.406 5.043 -10.484 1 78.88 117 LEU B N 1
ATOM 3196 C CA . LEU B 1 117 ? -6.719 3.727 -11.023 1 78.88 117 LEU B CA 1
ATOM 3197 C C . LEU B 1 117 ? -6.184 3.578 -12.445 1 78.88 117 LEU B C 1
ATOM 3199 O O . LEU B 1 117 ? -6.02 2.459 -12.938 1 78.88 117 LEU B O 1
ATOM 3203 N N . ASP B 1 118 ? -6.133 4.68 -13.164 1 66 118 ASP B N 1
ATOM 3204 C CA . ASP B 1 118 ? -5.711 4.637 -14.555 1 66 118 ASP B CA 1
ATOM 3205 C C . ASP B 1 118 ? -4.414 3.842 -14.711 1 66 118 ASP B C 1
ATOM 3207 O O . ASP B 1 118 ? -4.168 3.242 -15.766 1 66 118 ASP B O 1
ATOM 3211 N N . THR B 1 119 ? -3.75 3.814 -13.688 1 53.81 119 THR B N 1
ATOM 3212 C CA . THR B 1 119 ? -2.572 2.959 -13.781 1 53.81 119 THR B CA 1
ATOM 3213 C C . THR B 1 119 ? -2.979 1.496 -13.93 1 53.81 119 THR B C 1
ATOM 3215 O O . THR B 1 119 ? -2.176 0.665 -14.359 1 53.81 119 THR B O 1
ATOM 3218 N N . HIS B 1 120 ? -4.184 1.242 -13.539 1 51.44 120 HIS B N 1
ATOM 3219 C CA . HIS B 1 120 ? -4.672 -0.13 -13.469 1 51.44 120 HIS B CA 1
ATOM 3220 C C . HIS B 1 120 ? -5.512 -0.477 -14.695 1 51.44 120 HIS B C 1
ATOM 3222 O O . HIS B 1 120 ? -5.762 -1.653 -14.969 1 51.44 120 HIS B O 1
ATOM 3228 N N . ILE B 1 121 ? -6.012 0.578 -15.328 1 49.69 121 ILE B N 1
ATOM 3229 C CA . ILE B 1 121 ? -6.855 0.284 -16.484 1 49.69 121 ILE B CA 1
ATOM 3230 C C . ILE B 1 121 ? -5.988 0.107 -17.719 1 49.69 121 ILE B C 1
ATOM 3232 O O . ILE B 1 121 ? -5.445 1.08 -18.25 1 49.69 121 ILE B O 1
ATOM 3236 N N . SER B 1 122 ? -5.117 -0.812 -17.641 1 47 122 SER B N 1
ATOM 3237 C CA . SER B 1 122 ? -4.363 -1.034 -18.875 1 47 122 SER B CA 1
ATOM 3238 C C . SER B 1 122 ? -5.242 -0.846 -20.109 1 47 122 SER B C 1
ATOM 3240 O O . SER B 1 122 ? -6.316 -1.443 -20.203 1 47 122 SER B O 1
ATOM 3242 N N . SER B 1 123 ? -5.129 0.283 -20.578 1 45.78 123 SER B N 1
ATOM 3243 C CA . SER B 1 123 ? -5.664 0.393 -21.938 1 45.78 123 SER B CA 1
ATOM 3244 C C . SER B 1 123 ? -5.301 -0.829 -22.766 1 45.78 123 SER B C 1
ATOM 3246 O O . SER B 1 123 ? -5.652 -0.906 -23.953 1 45.78 123 SER B O 1
ATOM 3248 N N . ASP B 1 124 ? -4.398 -1.557 -22.297 1 52.22 124 ASP B N 1
ATOM 3249 C CA . ASP B 1 124 ? -4.129 -2.557 -23.312 1 52.22 124 ASP B CA 1
ATOM 3250 C C . ASP B 1 124 ? -5.426 -3.16 -23.844 1 52.22 124 ASP B C 1
ATOM 3252 O O . ASP B 1 124 ? -6.434 -3.207 -23.141 1 52.22 124 ASP B O 1
ATOM 3256 N N . SER B 1 125 ? -5.473 -3.229 -25.109 1 60.06 125 SER B N 1
ATOM 3257 C CA . SER B 1 125 ? -6.527 -3.574 -26.062 1 60.06 125 SER B CA 1
ATOM 3258 C C . SER B 1 125 ? -7.305 -4.801 -25.594 1 60.06 125 SER B C 1
ATOM 3260 O O . SER B 1 125 ? -6.75 -5.902 -25.531 1 60.06 125 SER B O 1
ATOM 3262 N N . VAL B 1 126 ? -8.094 -4.555 -24.484 1 74.5 126 VAL B N 1
ATOM 3263 C CA . VAL B 1 126 ? -9.07 -5.625 -24.281 1 74.5 126 VAL B CA 1
ATOM 3264 C C . VAL B 1 126 ? -9.734 -5.977 -25.609 1 74.5 126 VAL B C 1
ATOM 3266 O O . VAL B 1 126 ? -10.188 -5.09 -26.328 1 74.5 126 VAL B O 1
ATOM 3269 N N . SER B 1 127 ? -9.547 -7.184 -25.875 1 85.81 127 SER B N 1
ATOM 3270 C CA . SER B 1 127 ? -10.102 -7.625 -27.141 1 85.81 127 SER B CA 1
ATOM 3271 C C . SER B 1 127 ? -11.625 -7.484 -27.156 1 85.81 127 SER B C 1
ATOM 3273 O O . SER B 1 127 ? -12.258 -7.488 -26.094 1 85.81 127 SER B O 1
ATOM 3275 N N . ASP B 1 128 ? -12.094 -7.32 -28.359 1 89.38 128 ASP B N 1
ATOM 3276 C CA . ASP B 1 128 ? -13.539 -7.25 -28.547 1 89.38 128 ASP B CA 1
ATOM 3277 C C . ASP B 1 128 ? -14.219 -8.516 -28.031 1 89.38 128 ASP B C 1
ATOM 3279 O O . ASP B 1 128 ? -15.312 -8.453 -27.453 1 89.38 128 ASP B O 1
ATOM 3283 N N . SER B 1 129 ? -13.57 -9.594 -28.234 1 91.44 129 SER B N 1
ATOM 3284 C CA . SER B 1 129 ? -14.141 -10.859 -27.812 1 91.44 129 SER B CA 1
ATOM 3285 C C . SER B 1 129 ? -14.273 -10.93 -26.297 1 91.44 129 SER B C 1
ATOM 3287 O O . SER B 1 129 ? -15.289 -11.383 -25.781 1 91.44 129 SER B O 1
ATOM 3289 N N . LEU B 1 130 ? -13.32 -10.484 -25.578 1 93.94 130 LEU B N 1
ATOM 3290 C CA . LEU B 1 130 ? -13.367 -10.484 -24.125 1 93.94 130 LEU B CA 1
ATOM 3291 C C . LEU B 1 130 ? -14.43 -9.516 -23.625 1 93.94 130 LEU B C 1
ATOM 3293 O O . LEU B 1 130 ? -15.156 -9.828 -22.672 1 93.94 130 LEU B O 1
ATOM 3297 N N . THR B 1 131 ? -14.477 -8.383 -24.312 1 93.38 131 THR B N 1
ATOM 3298 C CA . THR B 1 131 ? -15.477 -7.395 -23.922 1 93.38 131 THR B CA 1
ATOM 3299 C C . THR B 1 131 ? -16.891 -7.953 -24.109 1 93.38 131 THR B C 1
ATOM 3301 O O . THR B 1 131 ? -17.734 -7.785 -23.234 1 93.38 131 THR B O 1
ATOM 3304 N N . ARG B 1 132 ? -17.109 -8.602 -25.188 1 94.56 132 ARG B N 1
ATOM 3305 C CA . ARG B 1 132 ? -18.422 -9.211 -25.438 1 94.56 132 ARG B CA 1
ATOM 3306 C C . ARG B 1 132 ? -18.734 -10.281 -24.406 1 94.56 132 ARG B C 1
ATOM 3308 O O . ARG B 1 132 ? -19.859 -10.375 -23.922 1 94.56 132 ARG B O 1
ATOM 3315 N N . TRP B 1 133 ? -17.734 -11.023 -24.109 1 96.44 133 TRP B N 1
ATOM 3316 C CA . TRP B 1 133 ? -17.922 -12.062 -23.109 1 96.44 133 TRP B CA 1
ATOM 3317 C C . TRP B 1 133 ? -18.297 -11.453 -21.75 1 96.44 133 TRP B C 1
ATOM 3319 O O . TRP B 1 133 ? -19.25 -11.891 -21.109 1 96.44 133 TRP B O 1
ATOM 3329 N N . ALA B 1 134 ? -17.578 -10.453 -21.328 1 96 134 ALA B N 1
ATOM 3330 C CA . ALA B 1 134 ? -17.844 -9.781 -20.047 1 96 134 ALA B CA 1
ATOM 3331 C C . ALA B 1 134 ? -19.234 -9.164 -20.031 1 96 134 ALA B C 1
ATOM 3333 O O . ALA B 1 134 ? -19.953 -9.258 -19.031 1 96 134 ALA B O 1
ATOM 3334 N N . ARG B 1 135 ? -19.609 -8.586 -21.125 1 95.31 135 ARG B N 1
ATOM 3335 C CA . ARG B 1 135 ? -20.891 -7.91 -21.219 1 95.31 135 ARG B CA 1
ATOM 3336 C C . ARG B 1 135 ? -22.047 -8.914 -21.203 1 95.31 135 ARG B C 1
ATOM 3338 O O . ARG B 1 135 ? -23.188 -8.547 -20.953 1 95.31 135 ARG B O 1
ATOM 3345 N N . SER B 1 136 ? -21.734 -10.125 -21.547 1 96.5 136 SER B N 1
ATOM 3346 C CA . SER B 1 136 ? -22.781 -11.141 -21.578 1 96.5 136 SER B CA 1
ATOM 3347 C C . SER B 1 136 ? -23.359 -11.398 -20.188 1 96.5 136 SER B C 1
ATOM 3349 O O . SER B 1 136 ? -24.422 -11.984 -20.047 1 96.5 136 SER B O 1
ATOM 3351 N N . PHE B 1 137 ? -22.656 -10.945 -19.172 1 96.81 137 PHE B N 1
ATOM 3352 C CA . PHE B 1 137 ? -23.125 -11.141 -17.812 1 96.81 137 PHE B CA 1
ATOM 3353 C C . PHE B 1 137 ? -24.062 -10 -17.391 1 96.81 137 PHE B C 1
ATOM 3355 O O . PHE B 1 137 ? -24.656 -10.039 -16.312 1 96.81 137 PHE B O 1
ATOM 3362 N N . LEU B 1 138 ? -24.109 -9.031 -18.25 1 93.75 138 LEU B N 1
ATOM 3363 C CA . LEU B 1 138 ? -25.016 -7.91 -17.984 1 93.75 138 LEU B CA 1
ATOM 3364 C C . LEU B 1 138 ? -26.453 -8.281 -18.312 1 93.75 138 LEU B C 1
ATOM 3366 O O . LEU B 1 138 ? -26.734 -8.812 -19.391 1 93.75 138 LEU B O 1
ATOM 3370 N N . ASN B 1 139 ? -27.281 -8.211 -17.234 1 87.75 139 ASN B N 1
ATOM 3371 C CA . ASN B 1 139 ? -28.719 -8.398 -17.438 1 87.75 139 ASN B CA 1
ATOM 3372 C C . ASN B 1 139 ? -29.453 -7.062 -17.469 1 87.75 139 ASN B C 1
ATOM 3374 O O . ASN B 1 139 ? -30.094 -6.68 -16.484 1 87.75 139 ASN B O 1
ATOM 3378 N N . GLY B 1 140 ? -29.328 -6.266 -18.547 1 86.31 140 GLY B N 1
ATOM 3379 C CA . GLY B 1 140 ? -29.984 -4.973 -18.641 1 86.31 140 GLY B CA 1
ATOM 3380 C C . GLY B 1 140 ? -29.016 -3.811 -18.672 1 86.31 140 GLY B C 1
ATOM 3381 O O . GLY B 1 140 ? -27.797 -4.012 -18.797 1 86.31 140 GLY B O 1
ATOM 3382 N N . GLN B 1 141 ? -29.578 -2.646 -18.578 1 86.88 141 GLN B N 1
ATOM 3383 C CA . GLN B 1 141 ? -28.766 -1.435 -18.703 1 86.88 141 GLN B CA 1
ATOM 3384 C C . GLN B 1 141 ? -28.094 -1.093 -17.375 1 86.88 141 GLN B C 1
ATOM 3386 O O . GLN B 1 141 ? -27.016 -0.502 -17.359 1 86.88 141 GLN B O 1
ATOM 3391 N N . SER B 1 142 ? -28.781 -1.465 -16.25 1 91.56 142 SER B N 1
ATOM 3392 C CA . SER B 1 142 ? -28.234 -1.221 -14.914 1 91.56 142 SER B CA 1
ATOM 3393 C C . SER B 1 142 ? -28.438 -2.432 -14.008 1 91.56 142 SER B C 1
ATOM 3395 O O . SER B 1 142 ? -29.531 -2.996 -13.945 1 91.56 142 SER B O 1
ATOM 3397 N N . VAL B 1 143 ? -27.328 -2.877 -13.484 1 95.62 143 VAL B N 1
ATOM 3398 C CA . VAL B 1 143 ? -27.359 -4.059 -12.633 1 95.62 143 VAL B CA 1
ATOM 3399 C C . VAL B 1 143 ? -26.625 -3.768 -11.32 1 95.62 143 VAL B C 1
ATOM 3401 O O . VAL B 1 143 ? -25.844 -2.814 -11.234 1 95.62 143 VAL B O 1
ATOM 3404 N N . ASP B 1 144 ? -27 -4.52 -10.328 1 96.75 144 ASP B N 1
ATOM 3405 C CA . ASP B 1 144 ? -26.25 -4.43 -9.078 1 96.75 144 ASP B CA 1
ATOM 3406 C C . ASP B 1 144 ? -24.766 -4.754 -9.297 1 96.75 144 ASP B C 1
ATOM 3408 O O . ASP B 1 144 ? -24.438 -5.789 -9.875 1 96.75 144 ASP B O 1
ATOM 3412 N N . THR B 1 145 ? -23.891 -3.873 -8.773 1 97.69 145 THR B N 1
ATOM 3413 C CA . THR B 1 145 ? -22.469 -3.957 -9.062 1 97.69 145 THR B CA 1
ATOM 3414 C C . THR B 1 145 ? -21.891 -5.262 -8.531 1 97.69 145 THR B C 1
ATOM 3416 O O . THR B 1 145 ? -21.188 -5.977 -9.258 1 97.69 145 THR B O 1
ATOM 3419 N N . LEU B 1 146 ? -22.172 -5.578 -7.332 1 96.88 146 LEU B N 1
ATOM 3420 C CA . LEU B 1 146 ? -21.594 -6.773 -6.723 1 96.88 146 LEU B CA 1
ATOM 3421 C C . LEU B 1 146 ? -22.141 -8.039 -7.387 1 96.88 146 LEU B C 1
ATOM 3423 O O . LEU B 1 146 ? -21.406 -9.008 -7.57 1 96.88 146 LEU B O 1
ATOM 3427 N N . THR B 1 147 ? -23.391 -8.008 -7.695 1 95.94 147 THR B N 1
ATOM 3428 C CA . THR B 1 147 ? -24 -9.141 -8.383 1 95.94 147 THR B CA 1
ATOM 3429 C C . THR B 1 147 ? -23.328 -9.391 -9.727 1 95.94 147 THR B C 1
ATOM 3431 O O . THR B 1 147 ? -23.031 -10.531 -10.086 1 95.94 147 THR B O 1
ATOM 3434 N N . LEU B 1 148 ? -23.062 -8.328 -10.414 1 97.62 148 LEU B N 1
ATOM 3435 C CA . LEU B 1 148 ? -22.375 -8.43 -11.703 1 97.62 148 LEU B CA 1
ATOM 3436 C C . LEU B 1 148 ? -21 -9.047 -11.539 1 97.62 148 LEU B C 1
ATOM 3438 O O . LEU B 1 148 ? -20.641 -9.992 -12.25 1 97.62 148 LEU B O 1
ATOM 3442 N N . LEU B 1 149 ? -20.219 -8.531 -10.617 1 98.06 149 LEU B N 1
ATOM 3443 C CA . LEU B 1 149 ? -18.859 -9 -10.406 1 98.06 149 LEU B CA 1
ATOM 3444 C C . LEU B 1 149 ? -18.844 -10.453 -9.938 1 98.06 149 LEU B C 1
ATOM 3446 O O . LEU B 1 149 ? -18 -11.242 -10.344 1 98.06 149 LEU B O 1
ATOM 3450 N N . GLN B 1 150 ? -19.828 -10.828 -9.164 1 97.38 150 GLN B N 1
ATOM 3451 C CA . GLN B 1 150 ? -19.953 -12.211 -8.719 1 97.38 150 GLN B CA 1
ATOM 3452 C C . GLN B 1 150 ? -20.344 -13.125 -9.875 1 97.38 150 GLN B C 1
ATOM 3454 O O . GLN B 1 150 ? -19.906 -14.281 -9.938 1 97.38 150 GLN B O 1
ATOM 3459 N N . ALA B 1 151 ? -21.188 -12.617 -10.719 1 97.81 151 ALA B N 1
ATOM 3460 C CA . ALA B 1 151 ? -21.578 -13.406 -11.883 1 97.81 151 ALA B CA 1
ATOM 3461 C C . ALA B 1 151 ? -20.359 -13.719 -12.758 1 97.81 151 ALA B C 1
ATOM 3463 O O . ALA B 1 151 ? -20.203 -14.844 -13.234 1 97.81 151 ALA B O 1
ATOM 3464 N N . ILE B 1 152 ? -19.516 -12.75 -12.969 1 98.19 152 ILE B N 1
ATOM 3465 C CA . ILE B 1 152 ? -18.297 -12.969 -13.742 1 98.19 152 ILE B CA 1
ATOM 3466 C C . ILE B 1 152 ? -17.375 -13.953 -13.016 1 98.19 152 ILE B C 1
ATOM 3468 O O . ILE B 1 152 ? -16.844 -14.883 -13.633 1 98.19 152 ILE B O 1
ATOM 3472 N N . ASN B 1 153 ? -17.203 -13.719 -11.727 1 98.44 153 ASN B N 1
ATOM 3473 C CA . ASN B 1 153 ? -16.422 -14.602 -10.867 1 98.44 153 ASN B CA 1
ATOM 3474 C C . ASN B 1 153 ? -16.875 -16.047 -10.977 1 98.44 153 ASN B C 1
ATOM 3476 O O . ASN B 1 153 ? -16.078 -16.953 -11.25 1 98.44 153 ASN B O 1
ATOM 3480 N N . SER B 1 154 ? -18.156 -16.281 -10.859 1 98.06 154 SER B N 1
ATOM 3481 C CA . SER B 1 154 ? -18.766 -17.594 -10.953 1 98.06 154 SER B CA 1
ATOM 3482 C C . SER B 1 154 ? -18.703 -18.141 -12.375 1 98.06 154 SER B C 1
ATOM 3484 O O . SER B 1 154 ? -18.531 -19.344 -12.57 1 98.06 154 SER B O 1
ATOM 3486 N N . GLY B 1 155 ? -18.906 -17.266 -13.266 1 98.12 155 GLY B N 1
ATOM 3487 C CA . GLY B 1 155 ? -18.812 -17.672 -14.664 1 98.12 155 GLY B CA 1
ATOM 3488 C C . GLY B 1 155 ? -17.469 -18.297 -15.016 1 98.12 155 GLY B C 1
ATOM 3489 O O . GLY B 1 155 ? -17.422 -19.328 -15.68 1 98.12 155 GLY B O 1
ATOM 3490 N N . ILE B 1 156 ? -16.406 -17.672 -14.562 1 98.44 156 ILE B N 1
ATOM 3491 C CA . ILE B 1 156 ? -15.07 -18.203 -14.82 1 98.44 156 ILE B CA 1
ATOM 3492 C C . ILE B 1 156 ? -14.914 -19.562 -14.125 1 98.44 156 ILE B C 1
ATOM 3494 O O . ILE B 1 156 ? -14.461 -20.531 -14.742 1 98.44 156 ILE B O 1
ATOM 3498 N N . HIS B 1 157 ? -15.297 -19.641 -12.883 1 97.88 157 HIS B N 1
ATOM 3499 C CA . HIS B 1 157 ? -15.203 -20.859 -12.102 1 97.88 157 HIS B CA 1
ATOM 3500 C C . HIS B 1 157 ? -15.914 -22.016 -12.805 1 97.88 157 HIS B C 1
ATOM 3502 O O . HIS B 1 157 ? -15.406 -23.141 -12.836 1 97.88 157 HIS B O 1
ATOM 3508 N N . ASN B 1 158 ? -17.016 -21.734 -13.398 1 97.44 158 ASN B N 1
ATOM 3509 C CA . ASN B 1 158 ? -17.859 -22.781 -13.977 1 97.44 158 ASN B CA 1
ATOM 3510 C C . ASN B 1 158 ? -17.453 -23.109 -15.406 1 97.44 158 ASN B C 1
ATOM 3512 O O . ASN B 1 158 ? -17.609 -24.25 -15.852 1 97.44 158 ASN B O 1
ATOM 3516 N N . GLN B 1 159 ? -16.938 -22.156 -16.094 1 96.94 159 GLN B N 1
ATOM 3517 C CA . GLN B 1 159 ? -16.734 -22.328 -17.531 1 96.94 159 GLN B CA 1
ATOM 3518 C C . GLN B 1 159 ? -15.297 -22.766 -17.844 1 96.94 159 GLN B C 1
ATOM 3520 O O . GLN B 1 159 ? -15.016 -23.281 -18.922 1 96.94 159 GLN B O 1
ATOM 3525 N N . VAL B 1 160 ? -14.391 -22.438 -16.984 1 97.06 160 VAL B N 1
ATOM 3526 C CA . VAL B 1 160 ? -12.992 -22.766 -17.203 1 97.06 160 VAL B CA 1
ATOM 3527 C C . VAL B 1 160 ? -12.555 -23.859 -16.25 1 97.06 160 VAL B C 1
ATOM 3529 O O . VAL B 1 160 ? -12.766 -23.766 -15.031 1 97.06 160 VAL B O 1
ATOM 3532 N N . THR B 1 161 ? -11.93 -24.938 -16.734 1 97.25 161 THR B N 1
ATOM 3533 C CA . THR B 1 161 ? -11.422 -26.031 -15.906 1 97.25 161 THR B CA 1
ATOM 3534 C C . THR B 1 161 ? -10.094 -25.641 -15.258 1 97.25 161 THR B C 1
ATOM 3536 O O . THR B 1 161 ? -9.195 -25.141 -15.93 1 97.25 161 THR B O 1
ATOM 3539 N N . TYR B 1 162 ? -9.977 -25.875 -14.031 1 94.88 162 TYR B N 1
ATOM 3540 C CA . TYR B 1 162 ? -8.766 -25.531 -13.297 1 94.88 162 TYR B CA 1
ATOM 3541 C C . TYR B 1 162 ? -7.688 -26.594 -13.5 1 94.88 162 TYR B C 1
ATOM 3543 O O . TYR B 1 162 ? -7.965 -27.781 -13.422 1 94.88 162 TYR B O 1
ATOM 3551 N N . GLU B 1 163 ? -6.523 -26.172 -13.781 1 91.62 163 GLU B N 1
ATOM 3552 C CA . GLU B 1 163 ? -5.328 -27 -13.836 1 91.62 163 GLU B CA 1
ATOM 3553 C C . GLU B 1 163 ? -4.176 -26.375 -13.062 1 91.62 163 GLU B C 1
ATOM 3555 O O . GLU B 1 163 ? -3.699 -25.297 -13.422 1 91.62 163 GLU B O 1
ATOM 3560 N N . ALA B 1 164 ? -3.701 -27.094 -12.031 1 85.75 164 ALA B N 1
ATOM 3561 C CA . ALA B 1 164 ? -2.535 -26.609 -11.297 1 85.75 164 ALA B CA 1
ATOM 3562 C C . ALA B 1 164 ? -1.29 -26.625 -12.18 1 85.75 164 ALA B C 1
ATOM 3564 O O . ALA B 1 164 ? -1.064 -27.578 -12.938 1 85.75 164 ALA B O 1
ATOM 3565 N N . ARG B 1 165 ? -0.586 -25.531 -12.211 1 78.81 165 ARG B N 1
ATOM 3566 C CA . ARG B 1 165 ? 0.643 -25.391 -12.984 1 78.81 165 ARG B CA 1
ATOM 3567 C C . ARG B 1 165 ? 1.702 -24.625 -12.203 1 78.81 165 ARG B C 1
ATOM 3569 O O . ARG B 1 165 ? 1.494 -23.469 -11.844 1 78.81 165 ARG B O 1
ATOM 3576 N N . ASP B 1 166 ? 2.826 -25.312 -12.008 1 67.5 166 ASP B N 1
ATOM 3577 C CA . ASP B 1 166 ? 3.922 -24.656 -11.297 1 67.5 166 ASP B CA 1
ATOM 3578 C C . ASP B 1 166 ? 4.828 -23.906 -12.273 1 67.5 166 ASP B C 1
ATOM 3580 O O . ASP B 1 166 ? 5.539 -22.984 -11.875 1 67.5 166 ASP B O 1
ATOM 3584 N N . ALA B 1 167 ? 4.656 -24.359 -13.523 1 68.56 167 ALA B N 1
ATOM 3585 C CA . ALA B 1 167 ? 5.531 -23.734 -14.523 1 68.56 167 ALA B CA 1
ATOM 3586 C C . ALA B 1 167 ? 5.262 -22.25 -14.641 1 68.56 167 ALA B C 1
ATOM 3588 O O . ALA B 1 167 ? 4.129 -21.797 -14.438 1 68.56 167 ALA B O 1
ATOM 3589 N N . GLU B 1 168 ? 6.355 -21.594 -14.992 1 74 168 GLU B N 1
ATOM 3590 C CA . GLU B 1 168 ? 6.273 -20.141 -15.141 1 74 168 GLU B CA 1
ATOM 3591 C C . GLU B 1 168 ? 5.375 -19.766 -16.312 1 74 168 GLU B C 1
ATOM 3593 O O . GLU B 1 168 ? 5.133 -20.578 -17.203 1 74 168 GLU B O 1
ATOM 3598 N N . GLY B 1 169 ? 4.824 -18.594 -16.172 1 83.69 169 GLY B N 1
ATOM 3599 C CA . GLY B 1 169 ? 4.031 -18.047 -17.266 1 83.69 169 GLY B CA 1
ATOM 3600 C C . GLY B 1 169 ? 2.568 -17.859 -16.906 1 83.69 169 GLY B C 1
ATOM 3601 O O . GLY B 1 169 ? 2.09 -18.422 -15.922 1 83.69 169 GLY B O 1
ATOM 3602 N N . THR B 1 170 ? 1.897 -17.094 -17.641 1 92.25 170 THR B N 1
ATOM 3603 C CA . THR B 1 170 ? 0.48 -16.781 -17.484 1 92.25 170 THR B CA 1
ATOM 3604 C C . THR B 1 170 ? -0.192 -16.625 -18.859 1 92.25 170 THR B C 1
ATOM 3606 O O . THR B 1 170 ? 0.36 -16 -19.75 1 92.25 170 THR B O 1
ATOM 3609 N N . GLN B 1 171 ? -1.311 -17.328 -18.984 1 93.31 171 GLN B N 1
ATOM 3610 C CA . GLN B 1 171 ? -2.104 -17.188 -20.188 1 93.31 171 GLN B CA 1
ATOM 3611 C C . GLN B 1 171 ? -2.758 -15.805 -20.266 1 93.31 171 GLN B C 1
ATOM 3613 O O . GLN B 1 171 ? -3.055 -15.203 -19.219 1 93.31 171 GLN B O 1
ATOM 3618 N N . SER B 1 172 ? -2.912 -15.352 -21.531 1 93.12 172 SER B N 1
ATOM 3619 C CA . SER B 1 172 ? -3.781 -14.188 -21.688 1 93.12 172 SER B CA 1
ATOM 3620 C C . SER B 1 172 ? -5.23 -14.531 -21.359 1 93.12 172 SER B C 1
ATOM 3622 O O . SER B 1 172 ? -5.602 -15.711 -21.328 1 93.12 172 SER B O 1
ATOM 3624 N N . ALA B 1 173 ? -6 -13.539 -21.125 1 95.25 173 ALA B N 1
ATOM 3625 C CA . ALA B 1 173 ? -7.422 -13.758 -20.875 1 95.25 173 ALA B CA 1
ATOM 3626 C C . ALA B 1 173 ? -8.086 -14.469 -22.047 1 95.25 173 ALA B C 1
ATOM 3628 O O . ALA B 1 173 ? -8.852 -15.414 -21.859 1 95.25 173 ALA B O 1
ATOM 3629 N N . GLU B 1 174 ? -7.773 -14.07 -23.203 1 94.19 174 GLU B N 1
ATOM 3630 C CA . GLU B 1 174 ? -8.344 -14.648 -24.422 1 94.19 174 GLU B CA 1
ATOM 3631 C C . GLU B 1 174 ? -7.953 -16.109 -24.578 1 94.19 174 GLU B C 1
ATOM 3633 O O . GLU B 1 174 ? -8.773 -16.938 -24.953 1 94.19 174 GLU B O 1
ATOM 3638 N N . GLU B 1 175 ? -6.715 -16.375 -24.297 1 95.06 175 GLU B N 1
ATOM 3639 C CA . GLU B 1 175 ? -6.238 -17.75 -24.391 1 95.06 175 GLU B CA 1
ATOM 3640 C C . GLU B 1 175 ? -6.973 -18.656 -23.406 1 95.06 175 GLU B C 1
ATOM 3642 O O . GLU B 1 175 ? -7.359 -19.766 -23.734 1 95.06 175 GLU B O 1
ATOM 3647 N N . THR B 1 176 ? -7.18 -18.172 -22.203 1 96.62 176 THR B N 1
ATOM 3648 C CA . THR B 1 176 ? -7.875 -18.938 -21.188 1 96.62 176 THR B CA 1
ATOM 3649 C C . THR B 1 176 ? -9.312 -19.234 -21.609 1 96.62 176 THR B C 1
ATOM 3651 O O . THR B 1 176 ? -9.797 -20.359 -21.453 1 96.62 176 THR B O 1
ATOM 3654 N N . LEU B 1 177 ? -9.961 -18.266 -22.172 1 95.56 177 LEU B N 1
ATOM 3655 C CA . LEU B 1 177 ? -11.336 -18.453 -22.641 1 95.56 177 LEU B CA 1
ATOM 3656 C C . LEU B 1 177 ? -11.383 -19.453 -23.781 1 95.56 177 LEU B C 1
ATOM 3658 O O . LEU B 1 177 ? -12.273 -20.312 -23.812 1 95.56 177 LEU B O 1
ATOM 3662 N N . ALA B 1 178 ? -10.453 -19.312 -24.672 1 95.44 178 ALA B N 1
ATOM 3663 C CA . ALA B 1 178 ? -10.43 -20.188 -25.844 1 95.44 178 ALA B CA 1
ATOM 3664 C C . ALA B 1 178 ? -10.125 -21.625 -25.453 1 95.44 178 ALA B C 1
ATOM 3666 O O . ALA B 1 178 ? -10.758 -22.562 -25.953 1 95.44 178 ALA B O 1
ATOM 3667 N N . LEU B 1 179 ? -9.203 -21.797 -24.547 1 95.81 179 LEU B N 1
ATOM 3668 C CA . LEU B 1 179 ? -8.773 -23.125 -24.141 1 95.81 179 LEU B CA 1
ATOM 3669 C C . LEU B 1 179 ? -9.789 -23.75 -23.172 1 95.81 179 LEU B C 1
ATOM 3671 O O . LEU B 1 179 ? -9.945 -24.969 -23.141 1 95.81 179 LEU B O 1
ATOM 3675 N N . GLY B 1 180 ? -10.438 -22.922 -22.359 1 96.81 180 GLY B N 1
ATOM 3676 C CA . GLY B 1 180 ? -11.32 -23.406 -21.312 1 96.81 180 GLY B CA 1
ATOM 3677 C C . GLY B 1 180 ? -10.578 -24.109 -20.188 1 96.81 180 GLY B C 1
ATOM 3678 O O . GLY B 1 180 ? -11.125 -25.016 -19.547 1 96.81 180 GLY B O 1
ATOM 3679 N N . LEU B 1 181 ? -9.305 -23.844 -20.078 1 96.38 181 LEU B N 1
ATOM 3680 C CA . LEU B 1 181 ? -8.398 -24.453 -19.109 1 96.38 181 LEU B CA 1
ATOM 3681 C C . LEU B 1 181 ? -7.379 -23.438 -18.609 1 96.38 181 LEU B C 1
ATOM 3683 O O . LEU B 1 181 ? -6.836 -22.641 -19.391 1 96.38 181 LEU B O 1
ATOM 3687 N N . GLY B 1 182 ? -7.141 -23.453 -17.219 1 96 182 GLY B N 1
ATOM 3688 C CA . GLY B 1 182 ? -6.141 -22.531 -16.719 1 96 182 GLY B CA 1
ATOM 3689 C C . GLY B 1 182 ? -5.844 -22.703 -15.25 1 96 182 GLY B C 1
ATOM 3690 O O . GLY B 1 182 ? -6.551 -23.438 -14.555 1 96 182 GLY B O 1
ATOM 3691 N N . SER B 1 183 ? -4.746 -22.109 -14.805 1 95.12 183 SER B N 1
ATOM 3692 C CA . SER B 1 183 ? -4.34 -22.094 -13.406 1 95.12 183 SER B CA 1
ATOM 3693 C C . SER B 1 183 ? -4.957 -20.906 -12.664 1 95.12 183 SER B C 1
ATO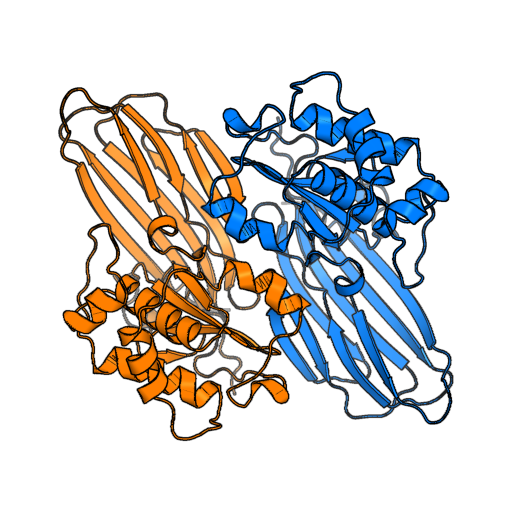M 3695 O O . SER B 1 183 ? -5.691 -20.125 -13.266 1 95.12 183 SER B O 1
ATOM 3697 N N . CYS B 1 184 ? -4.664 -20.828 -11.367 1 96.25 184 CYS B N 1
ATOM 3698 C CA . CYS B 1 184 ? -5.168 -19.703 -10.57 1 96.25 184 CYS B CA 1
ATOM 3699 C C . CYS B 1 184 ? -4.707 -18.375 -11.148 1 96.25 184 CYS B C 1
ATOM 3701 O O . CYS B 1 184 ? -5.445 -17.391 -11.125 1 96.25 184 CYS B O 1
ATOM 3703 N N . ARG B 1 185 ? -3.469 -18.344 -11.695 1 96.31 185 ARG B N 1
ATOM 3704 C CA . ARG B 1 185 ? -2.973 -17.109 -12.32 1 96.31 185 ARG B CA 1
ATOM 3705 C C . ARG B 1 185 ? -3.799 -16.75 -13.555 1 96.31 185 ARG B C 1
ATOM 3707 O O . ARG B 1 185 ? -4.125 -15.586 -13.766 1 96.31 185 ARG B O 1
ATOM 3714 N N . ASP B 1 186 ? -4.109 -17.75 -14.312 1 96.62 186 ASP B N 1
ATOM 3715 C CA . ASP B 1 186 ? -4.887 -17.531 -15.531 1 96.62 186 ASP B CA 1
ATOM 3716 C C . ASP B 1 186 ? -6.301 -17.062 -15.203 1 96.62 186 ASP B C 1
ATOM 3718 O O . ASP B 1 186 ? -6.828 -16.156 -15.859 1 96.62 186 ASP B O 1
ATOM 3722 N N . PHE B 1 187 ? -6.871 -17.656 -14.164 1 97.88 187 PHE B N 1
ATOM 3723 C CA . PHE B 1 187 ? -8.195 -17.25 -13.719 1 97.88 187 PHE B CA 1
ATOM 3724 C C . PHE B 1 187 ? -8.188 -15.805 -13.242 1 97.88 187 PHE B C 1
ATOM 3726 O O . PHE B 1 187 ? -9.078 -15.023 -13.578 1 97.88 187 PHE B O 1
ATOM 3733 N N . ALA B 1 188 ? -7.184 -15.469 -12.469 1 97.31 188 ALA B N 1
ATOM 3734 C CA . ALA B 1 188 ? -7.055 -14.109 -11.953 1 97.31 188 ALA B CA 1
ATOM 3735 C C . ALA B 1 188 ? -6.953 -13.094 -13.086 1 97.31 188 ALA B C 1
ATOM 3737 O O . ALA B 1 188 ? -7.625 -12.055 -13.062 1 97.31 188 ALA B O 1
ATOM 3738 N N . VAL B 1 189 ? -6.152 -13.414 -14.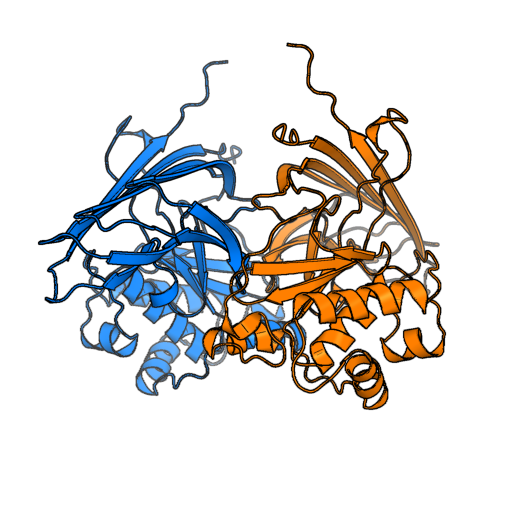07 1 96.12 189 VAL B N 1
ATOM 3739 C CA . VAL B 1 189 ? -5.961 -12.516 -15.211 1 96.12 189 VAL B CA 1
ATOM 3740 C C . VAL B 1 189 ? -7.27 -12.383 -15.984 1 96.12 189 VAL B C 1
ATOM 3742 O O . VAL B 1 189 ? -7.684 -11.273 -16.328 1 96.12 189 VAL B O 1
ATOM 3745 N N . LEU B 1 190 ? -7.918 -13.484 -16.234 1 96.75 190 LEU B N 1
ATOM 3746 C CA . LEU B 1 190 ? -9.18 -13.445 -16.969 1 96.75 190 LEU B CA 1
ATOM 3747 C C . LEU B 1 190 ? -10.211 -12.594 -16.234 1 96.75 190 LEU B C 1
ATOM 3749 O O . LEU B 1 190 ? -10.859 -11.742 -16.844 1 96.75 190 LEU B O 1
ATOM 3753 N N . PHE B 1 191 ? -10.344 -12.781 -14.969 1 97.62 191 PHE B N 1
ATOM 3754 C CA . PHE B 1 191 ? -11.312 -12.039 -14.18 1 97.62 191 PHE B CA 1
ATOM 3755 C C . PHE B 1 191 ? -11.016 -10.539 -14.219 1 97.62 191 PHE B C 1
ATOM 3757 O O . PHE B 1 191 ? -11.906 -9.734 -14.492 1 97.62 191 PHE B O 1
ATOM 3764 N N . THR B 1 192 ? -9.766 -10.18 -13.961 1 95.94 192 THR B N 1
ATOM 3765 C CA . THR B 1 192 ? -9.383 -8.773 -13.867 1 95.94 192 THR B CA 1
ATOM 3766 C C . THR B 1 192 ? -9.516 -8.086 -15.219 1 95.94 192 THR B C 1
ATOM 3768 O O . THR B 1 192 ? -9.984 -6.949 -15.305 1 95.94 192 THR B O 1
ATOM 3771 N N . LYS B 1 193 ? -9.156 -8.781 -16.25 1 94.56 193 LYS B N 1
ATOM 3772 C CA . LYS B 1 193 ? -9.266 -8.188 -17.578 1 94.56 193 LYS B CA 1
ATOM 3773 C C . LYS B 1 193 ? -10.727 -8.055 -18 1 94.56 193 LYS B C 1
ATOM 3775 O O . LYS B 1 193 ? -11.102 -7.078 -18.656 1 94.56 193 LYS B O 1
ATOM 3780 N N . ALA B 1 194 ? -11.508 -9.016 -17.672 1 95.5 194 ALA B N 1
ATOM 3781 C CA . ALA B 1 194 ? -12.938 -8.922 -17.953 1 95.5 194 ALA B CA 1
ATOM 3782 C C . ALA B 1 194 ? -13.562 -7.734 -17.234 1 95.5 194 ALA B C 1
ATOM 3784 O O . ALA B 1 194 ? -14.328 -6.965 -17.828 1 95.5 194 ALA B O 1
ATOM 3785 N N . ALA B 1 195 ? -13.258 -7.598 -15.945 1 95.5 195 ALA B N 1
ATOM 3786 C CA . ALA B 1 195 ? -13.766 -6.473 -15.164 1 95.5 195 ALA B CA 1
ATOM 3787 C C . ALA B 1 195 ? -13.258 -5.145 -15.727 1 95.5 195 ALA B C 1
ATOM 3789 O O . ALA B 1 195 ? -14.016 -4.172 -15.812 1 95.5 195 ALA B O 1
ATOM 3790 N N . ALA B 1 196 ? -12.023 -5.129 -16.109 1 92.62 196 ALA B N 1
ATOM 3791 C CA . ALA B 1 196 ? -11.445 -3.92 -16.703 1 92.62 196 ALA B CA 1
ATOM 3792 C C . ALA B 1 196 ? -12.156 -3.543 -18 1 92.62 196 ALA B C 1
ATOM 3794 O O . ALA B 1 196 ? -12.352 -2.359 -18.281 1 92.62 196 ALA B O 1
ATOM 3795 N N . ALA B 1 197 ? -12.484 -4.516 -18.75 1 91.69 197 ALA B N 1
ATOM 3796 C CA . ALA B 1 197 ? -13.203 -4.281 -20 1 91.69 197 ALA B CA 1
ATOM 3797 C C . ALA B 1 197 ? -14.523 -3.564 -19.75 1 91.69 197 ALA B C 1
ATOM 3799 O O . ALA B 1 197 ? -15.039 -2.869 -20.625 1 91.69 197 ALA B O 1
ATOM 3800 N N . LEU B 1 198 ? -15.008 -3.789 -18.594 1 92.69 198 LEU B N 1
ATOM 3801 C CA . LEU B 1 198 ? -16.266 -3.152 -18.234 1 92.69 198 LEU B CA 1
ATOM 3802 C C . LEU B 1 198 ? -16.031 -1.818 -17.531 1 92.69 198 LEU B C 1
ATOM 3804 O O . LEU B 1 198 ? -16.969 -1.166 -17.078 1 92.69 198 LEU B O 1
ATOM 3808 N N . GLY B 1 199 ? -14.781 -1.413 -17.344 1 90.81 199 GLY B N 1
ATOM 3809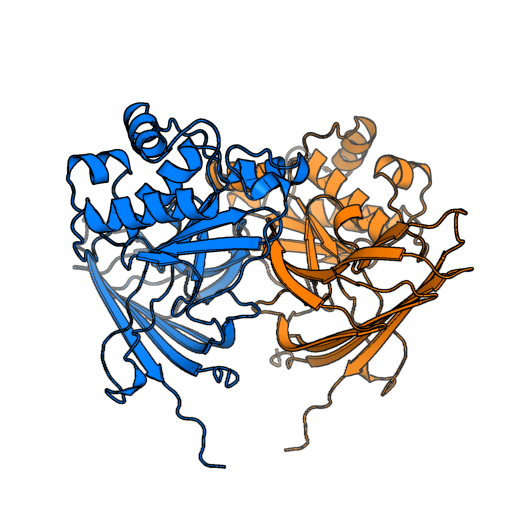 C CA . GLY B 1 199 ? -14.461 -0.09 -16.828 1 90.81 199 GLY B CA 1
ATOM 3810 C C . GLY B 1 199 ? -14.109 -0.091 -15.359 1 90.81 199 GLY B C 1
ATOM 3811 O O . GLY B 1 199 ? -13.93 0.969 -14.758 1 90.81 199 GLY B O 1
ATOM 3812 N N . PHE B 1 200 ? -14.023 -1.257 -14.758 1 93.75 200 PHE B N 1
ATOM 3813 C CA . PHE B 1 200 ? -13.688 -1.321 -13.336 1 93.75 200 PHE B CA 1
ATOM 3814 C C . PHE B 1 200 ? -12.195 -1.125 -13.125 1 93.75 200 PHE B C 1
ATOM 3816 O O . PHE B 1 200 ? -11.383 -1.562 -13.945 1 93.75 200 PHE B O 1
ATOM 3823 N N . GLY B 1 201 ? -11.82 -0.417 -12.039 1 92.25 201 GLY B N 1
ATOM 3824 C CA . GLY B 1 201 ? -10.445 -0.487 -11.57 1 92.25 201 GLY B CA 1
ATOM 3825 C C . GLY B 1 201 ? -10.078 -1.84 -10.984 1 92.25 201 GLY B C 1
ATOM 3826 O O . GLY B 1 201 ? -10.766 -2.344 -10.094 1 92.25 201 GLY B O 1
ATOM 3827 N N . THR B 1 202 ? -9.023 -2.422 -11.5 1 93.5 202 THR B N 1
ATOM 3828 C CA . THR B 1 202 ? -8.68 -3.781 -11.102 1 93.5 202 THR B CA 1
ATOM 3829 C C . THR B 1 202 ? -7.18 -3.9 -10.836 1 93.5 202 THR B C 1
ATOM 3831 O O . THR B 1 202 ? -6.391 -3.102 -11.336 1 93.5 202 THR B O 1
ATOM 3834 N N . ARG B 1 203 ? -6.82 -4.887 -9.992 1 93.06 203 ARG B N 1
ATOM 3835 C CA . ARG B 1 203 ? -5.422 -5.285 -9.852 1 93.06 203 ARG B CA 1
ATOM 3836 C C . ARG B 1 203 ? -5.309 -6.777 -9.555 1 93.06 203 ARG B C 1
ATOM 3838 O O . ARG B 1 203 ? -6.281 -7.406 -9.133 1 93.06 203 ARG B O 1
ATOM 3845 N N . LEU B 1 204 ? -4.129 -7.281 -9.938 1 94.81 204 LEU B N 1
ATOM 3846 C CA . LEU B 1 204 ? -3.801 -8.68 -9.68 1 94.81 204 LEU B CA 1
ATOM 3847 C C . LEU B 1 204 ? -3.102 -8.844 -8.336 1 94.81 204 LEU B C 1
ATOM 3849 O O . LEU B 1 204 ? -2.369 -7.949 -7.902 1 94.81 204 LEU B O 1
ATOM 3853 N N . VAL B 1 205 ? -3.365 -9.969 -7.695 1 97.5 205 VAL B N 1
ATOM 3854 C CA . VAL B 1 205 ? -2.752 -10.25 -6.402 1 97.5 205 VAL B CA 1
ATOM 3855 C C . VAL B 1 205 ? -2.092 -11.625 -6.434 1 97.5 205 VAL B C 1
ATOM 3857 O O . VAL B 1 205 ? -2.666 -12.586 -6.953 1 97.5 205 VAL B O 1
ATOM 3860 N N . SER B 1 206 ? -0.907 -11.703 -5.957 1 97.12 206 SER B N 1
ATOM 3861 C CA . SER B 1 206 ? -0.247 -12.977 -5.656 1 97.12 206 SER B CA 1
ATOM 3862 C C . SER B 1 206 ? -0.037 -13.148 -4.156 1 97.12 206 SER B C 1
ATOM 3864 O O . SER B 1 206 ? 0.196 -12.172 -3.439 1 97.12 206 SER B O 1
ATOM 3866 N N . GLY B 1 207 ? -0.156 -14.344 -3.682 1 97.12 207 GLY B N 1
ATOM 3867 C CA . GLY B 1 207 ? 0.034 -14.648 -2.271 1 97.12 207 GLY B CA 1
ATOM 3868 C C . GLY B 1 207 ? -0.222 -16.109 -1.935 1 97.12 207 GLY B C 1
ATOM 3869 O O . GLY B 1 207 ? 0.258 -17 -2.629 1 97.12 207 GLY B O 1
ATOM 3870 N N . TYR B 1 208 ? -0.872 -16.312 -0.779 1 95.12 208 TYR B N 1
ATOM 3871 C CA . TYR B 1 208 ? -1.114 -17.672 -0.298 1 95.12 208 TYR B CA 1
ATOM 3872 C C . TYR B 1 208 ? -2.602 -17.906 -0.055 1 95.12 208 TYR B C 1
ATOM 3874 O O . TYR B 1 208 ? -3.34 -16.969 0.265 1 95.12 208 TYR B O 1
ATOM 3882 N N . LEU B 1 209 ? -2.973 -19.094 -0.276 1 92.88 209 LEU B N 1
ATOM 3883 C CA . LEU B 1 209 ? -4.293 -19.578 0.117 1 92.88 209 LEU B CA 1
ATOM 3884 C C . LEU B 1 209 ? -4.195 -20.516 1.31 1 92.88 209 LEU B C 1
ATOM 3886 O O . LEU B 1 209 ? -3.482 -21.516 1.254 1 92.88 209 LEU B O 1
ATOM 3890 N N . VAL B 1 210 ? -4.871 -20.125 2.375 1 90.12 210 VAL B N 1
ATOM 3891 C CA . VAL B 1 210 ? -4.922 -20.969 3.564 1 90.12 210 VAL B CA 1
ATOM 3892 C C . VAL B 1 210 ? -6.043 -22 3.42 1 90.12 210 VAL B C 1
ATOM 3894 O O . VAL B 1 210 ? -7.203 -21.641 3.197 1 90.12 210 VAL B O 1
ATOM 3897 N N . PRO B 1 211 ? -5.684 -23.188 3.555 1 82.12 211 PRO B N 1
ATOM 3898 C CA . PRO B 1 211 ? -6.734 -24.203 3.443 1 82.12 211 PRO B CA 1
ATOM 3899 C C . PRO B 1 211 ? -7.77 -24.109 4.562 1 82.12 211 PRO B C 1
ATOM 3901 O O . PRO B 1 211 ? -7.422 -23.797 5.703 1 82.12 211 PRO B O 1
ATOM 3904 N N . GLU B 1 212 ? -9.039 -24.203 4.191 1 70.38 212 GLU B N 1
ATOM 3905 C CA . GLU B 1 212 ? -10.133 -24.125 5.156 1 70.38 212 GLU B CA 1
ATOM 3906 C C . GLU B 1 212 ? -9.945 -25.141 6.285 1 70.38 212 GLU B C 1
ATOM 3908 O O . GLU B 1 212 ? -10.266 -24.844 7.441 1 70.38 212 GLU B O 1
ATOM 3913 N N . ASP B 1 213 ? -9.477 -26.234 5.926 1 64.94 213 ASP B N 1
ATOM 3914 C CA . ASP B 1 213 ? -9.367 -27.328 6.887 1 64.94 213 ASP B CA 1
ATOM 3915 C C . ASP B 1 213 ? -8 -27.344 7.559 1 64.94 213 ASP B C 1
ATOM 3917 O O . ASP B 1 213 ? -7.57 -28.375 8.078 1 64.94 213 ASP B O 1
ATOM 3921 N N . LEU B 1 214 ? -7.133 -26.344 7.41 1 60.03 214 LEU B N 1
ATOM 3922 C CA . LEU B 1 214 ? -5.801 -26.344 8 1 60.03 214 LEU B CA 1
ATOM 3923 C C . LEU B 1 214 ? -5.84 -26.828 9.445 1 60.03 214 LEU B C 1
ATOM 3925 O O . LEU B 1 214 ? -4.891 -27.453 9.922 1 60.03 214 LEU B O 1
ATOM 3929 N N . GLY B 1 215 ? -6.859 -26.75 10.328 1 52.03 215 GLY B N 1
ATOM 3930 C CA . GLY B 1 215 ? -6.918 -27.25 11.688 1 52.03 215 GLY B CA 1
ATOM 3931 C C . GLY B 1 215 ? -7.062 -28.766 11.758 1 52.03 215 GLY B C 1
ATOM 3932 O O . GLY B 1 215 ? -6.711 -29.375 12.766 1 52.03 215 GLY B O 1
ATOM 3933 N N . LEU B 1 216 ? -7.906 -29.312 11.023 1 43.38 216 LEU B N 1
ATOM 3934 C CA . LEU B 1 216 ? -8.219 -30.719 11.258 1 43.38 216 LEU B CA 1
ATOM 3935 C C . LEU B 1 216 ? -6.984 -31.594 11.062 1 43.38 216 LEU B C 1
ATOM 3937 O O . LEU B 1 216 ? -6.922 -32.719 11.578 1 43.38 216 LEU B O 1
ATOM 3941 N N . LEU B 1 217 ? -6.094 -31.344 10.219 1 40.41 217 LEU B N 1
ATOM 3942 C CA . LEU B 1 217 ? -5.062 -32.344 10 1 40.41 217 LEU B CA 1
ATOM 3943 C C . LEU B 1 217 ? -3.777 -31.984 10.734 1 40.41 217 LEU B C 1
ATOM 3945 O O . LEU B 1 217 ? -2.822 -32.781 10.75 1 40.41 217 LEU B O 1
ATOM 3949 N N . GLY B 1 218 ? -3.561 -31.406 11.938 1 36 218 GLY B N 1
ATOM 3950 C CA . GLY B 1 218 ? -2.285 -31.031 12.523 1 36 218 GLY B CA 1
ATOM 3951 C C . GLY B 1 218 ? -1.437 -30.172 11.617 1 36 218 GLY B C 1
ATOM 3952 O O . GLY B 1 218 ? -1.962 -29.469 10.742 1 36 218 GLY B O 1
ATOM 3953 N N . SER B 1 219 ? 0.127 -30.578 11.609 1 42.06 219 SER B N 1
ATOM 3954 C CA . SER B 1 219 ? 1.246 -30.047 10.836 1 42.06 219 SER B CA 1
ATOM 3955 C C . SER B 1 219 ? 0.926 -30 9.344 1 42.06 219 SER B C 1
ATOM 3957 O O . SER B 1 219 ? 1.703 -29.469 8.547 1 42.06 219 SER B O 1
ATOM 3959 N N . GLY B 1 220 ? 0.095 -30.422 8.602 1 40.84 220 GLY B N 1
ATOM 3960 C CA . GLY B 1 220 ? 0.353 -30.906 7.262 1 40.84 220 GLY B CA 1
ATOM 3961 C C . GLY B 1 220 ? 0.66 -29.812 6.266 1 40.84 220 GLY B C 1
ATOM 3962 O O . GLY B 1 220 ? 0.616 -28.625 6.609 1 40.84 220 GLY B O 1
ATOM 3963 N N . GLU B 1 221 ? 0.812 -30.25 4.812 1 49.03 221 GLU B N 1
ATOM 3964 C CA . GLU B 1 221 ? 0.982 -30.078 3.371 1 49.03 221 GLU B CA 1
ATOM 3965 C C . GLU B 1 221 ? -0.081 -29.156 2.795 1 49.03 221 GLU B C 1
ATOM 3967 O O . GLU B 1 221 ? -1.279 -29.391 2.951 1 49.03 221 GLU B O 1
ATOM 3972 N N . GLY B 1 222 ? -0.12 -27.953 2.814 1 57.56 222 GLY B N 1
ATOM 3973 C CA . GLY B 1 222 ? -1.198 -27.719 1.867 1 57.56 222 GLY B CA 1
ATOM 3974 C C . GLY B 1 222 ? -1.329 -26.266 1.455 1 57.56 222 GLY B C 1
ATOM 3975 O O . GLY B 1 222 ? -2.152 -25.938 0.602 1 57.56 222 GLY B O 1
ATOM 3976 N N . GLY B 1 223 ? -0.572 -25.391 2.193 1 65.69 223 GLY B N 1
ATOM 3977 C CA . GLY B 1 223 ? -0.822 -24.109 1.554 1 65.69 223 GLY B CA 1
ATOM 3978 C C . GLY B 1 223 ? -0.16 -23.984 0.195 1 65.69 223 GLY B C 1
ATOM 3979 O O . GLY B 1 223 ? 0.702 -24.781 -0.16 1 65.69 223 GLY B O 1
ATOM 3980 N N . THR B 1 224 ? -0.804 -23.312 -0.677 1 78.12 224 THR B N 1
ATOM 3981 C CA . THR B 1 224 ? -0.261 -23.094 -2.012 1 78.12 224 THR B CA 1
ATOM 3982 C C . THR B 1 224 ? -0.11 -21.594 -2.291 1 78.12 224 THR B C 1
ATOM 3984 O O . THR B 1 224 ? -0.738 -20.766 -1.627 1 78.12 224 THR B O 1
ATOM 3987 N N . THR B 1 225 ? 0.881 -21.359 -3.141 1 90 225 THR B N 1
ATOM 3988 C CA . THR B 1 225 ? 0.809 -20.047 -3.773 1 90 225 THR B CA 1
ATOM 3989 C C . THR B 1 225 ? -0.511 -19.891 -4.52 1 90 225 THR B C 1
ATOM 3991 O O . THR B 1 225 ? -1.137 -20.875 -4.914 1 90 225 THR B O 1
ATOM 3994 N N . HIS B 1 226 ? -0.982 -18.75 -4.52 1 94 226 HIS B N 1
ATOM 3995 C CA . HIS B 1 226 ? -2.275 -18.484 -5.148 1 94 226 HIS B CA 1
ATOM 3996 C C . HIS B 1 226 ? -2.316 -17.094 -5.777 1 94 226 HIS B C 1
ATOM 3998 O O . HIS B 1 226 ? -1.46 -16.266 -5.492 1 94 226 HIS B O 1
ATOM 4004 N N . ALA B 1 227 ? -3.174 -16.938 -6.746 1 96.44 227 ALA B N 1
ATOM 4005 C CA . ALA B 1 227 ? -3.416 -15.672 -7.414 1 96.44 227 ALA B CA 1
ATOM 4006 C C . ALA B 1 227 ? -4.91 -15.375 -7.516 1 96.44 227 ALA B C 1
ATOM 4008 O O . ALA B 1 227 ? -5.715 -16.281 -7.727 1 96.44 227 ALA B O 1
ATOM 4009 N N . TRP B 1 228 ? -5.32 -14.125 -7.355 1 98 228 TRP B N 1
ATOM 4010 C CA . TRP B 1 228 ? -6.703 -13.68 -7.488 1 98 228 TRP B CA 1
ATOM 4011 C C . TRP B 1 228 ? -6.762 -12.219 -7.934 1 98 228 TRP B C 1
ATOM 4013 O O . TRP B 1 228 ? -5.734 -11.625 -8.273 1 98 228 TRP B O 1
ATOM 4023 N N . GLY B 1 229 ? -7.973 -11.727 -8.117 1 97.12 229 GLY B N 1
ATOM 4024 C CA . GLY B 1 229 ? -8.141 -10.336 -8.508 1 97.12 229 GLY B CA 1
ATOM 4025 C C . GLY B 1 229 ? -8.812 -9.492 -7.445 1 97.12 229 GLY B C 1
ATOM 4026 O O . GLY B 1 229 ? -9.562 -10.008 -6.613 1 97.12 229 GLY B O 1
ATOM 4027 N N . GLU B 1 230 ? -8.5 -8.203 -7.488 1 97.31 230 GLU B N 1
ATOM 4028 C CA . GLU B 1 230 ? -9.211 -7.223 -6.668 1 97.31 230 GLU B CA 1
ATOM 4029 C C . GLU B 1 230 ? -9.812 -6.117 -7.527 1 97.31 230 GLU B C 1
ATOM 4031 O O . GLU B 1 230 ? -9.203 -5.68 -8.5 1 97.31 230 GLU B O 1
ATOM 4036 N N . ILE B 1 231 ? -11.016 -5.727 -7.148 1 96.44 231 ILE B N 1
ATOM 4037 C CA . ILE B 1 231 ? -11.727 -4.637 -7.805 1 96.44 231 ILE B CA 1
ATOM 4038 C C . ILE B 1 231 ? -11.891 -3.467 -6.84 1 96.44 231 ILE B C 1
ATOM 4040 O O . ILE B 1 231 ? -12.289 -3.656 -5.688 1 96.44 231 ILE B O 1
ATOM 4044 N N . TYR B 1 232 ? -11.547 -2.301 -7.336 1 95.81 232 TYR B N 1
ATOM 4045 C CA . TYR B 1 232 ? -11.773 -1.132 -6.492 1 95.81 232 TYR B CA 1
ATOM 4046 C C . TYR B 1 232 ? -13.219 -0.664 -6.586 1 95.81 232 TYR B C 1
ATOM 4048 O O . TYR B 1 232 ? -13.703 -0.34 -7.672 1 95.81 232 TYR B O 1
ATOM 4056 N N . LEU B 1 233 ? -13.898 -0.634 -5.496 1 96.38 233 LEU B N 1
ATOM 4057 C CA . LEU B 1 233 ? -15.266 -0.116 -5.402 1 96.38 233 LEU B CA 1
ATOM 4058 C C . LEU B 1 233 ? -15.328 1.078 -4.453 1 96.38 233 LEU B C 1
ATOM 4060 O O . LEU B 1 233 ? -14.945 0.971 -3.287 1 96.38 233 LEU B O 1
ATOM 4064 N N . PRO B 1 234 ? -15.766 2.209 -5.035 1 94.38 234 PRO B N 1
ATOM 4065 C CA . PRO B 1 234 ? -15.883 3.371 -4.148 1 94.38 234 PRO B CA 1
ATOM 4066 C C . PRO B 1 234 ? -16.609 3.047 -2.846 1 94.38 234 PRO B C 1
ATOM 4068 O O . PRO B 1 234 ? -17.672 2.42 -2.865 1 94.38 234 PRO B O 1
ATOM 4071 N N . GLY B 1 235 ? -16.016 3.461 -1.705 1 93 235 GLY B N 1
ATOM 4072 C CA . GLY B 1 235 ? -16.578 3.152 -0.4 1 93 235 GLY B CA 1
ATOM 4073 C C . GLY B 1 235 ? -16.031 1.876 0.202 1 93 235 GLY B C 1
ATOM 4074 O O . GLY B 1 235 ? -15.492 1.888 1.312 1 93 235 GLY B O 1
ATOM 4075 N N . ALA B 1 236 ? -16.016 0.79 -0.522 1 95.06 236 ALA B N 1
ATOM 4076 C CA . ALA B 1 236 ? -15.594 -0.525 -0.048 1 95.06 236 ALA B CA 1
ATOM 4077 C C . ALA B 1 236 ? -14.094 -0.708 -0.215 1 95.06 236 ALA B C 1
ATOM 4079 O O . ALA B 1 236 ? -13.484 -1.548 0.454 1 95.06 236 ALA B O 1
ATOM 4080 N N . GLY B 1 237 ? -13.5 0.081 -1.116 1 95 237 GLY B N 1
ATOM 4081 C CA . GLY B 1 237 ? -12.086 -0.101 -1.403 1 95 237 GLY B CA 1
ATOM 4082 C C . GLY B 1 237 ? -11.805 -1.307 -2.281 1 95 237 GLY B C 1
ATOM 4083 O O . GLY B 1 237 ? -12.578 -1.604 -3.197 1 95 237 GLY B O 1
ATOM 4084 N N . TRP B 1 238 ? -10.656 -1.911 -2.102 1 95.19 238 TRP B N 1
ATOM 4085 C CA . TRP B 1 238 ? -10.266 -3.092 -2.865 1 95.19 238 TRP B CA 1
ATOM 4086 C C . TRP B 1 238 ? -10.969 -4.34 -2.34 1 95.19 238 TRP B C 1
ATOM 4088 O O . TRP B 1 238 ? -10.781 -4.723 -1.184 1 95.19 238 TRP B O 1
ATOM 4098 N N . VAL B 1 239 ? -11.742 -4.93 -3.197 1 96.88 239 VAL B N 1
ATOM 4099 C CA . VAL B 1 239 ? -12.484 -6.137 -2.846 1 96.88 239 VAL B CA 1
ATOM 4100 C C . VAL B 1 239 ? -11.914 -7.336 -3.6 1 96.88 239 VAL B C 1
ATOM 4102 O O . VAL B 1 239 ? -11.734 -7.281 -4.816 1 96.88 239 VAL B O 1
ATOM 4105 N N . ALA B 1 240 ? -11.688 -8.398 -2.912 1 97.88 240 ALA B N 1
ATOM 4106 C CA . ALA B 1 240 ? -11.062 -9.578 -3.51 1 97.88 240 ALA B CA 1
ATOM 4107 C C . ALA B 1 240 ? -12.109 -10.477 -4.168 1 97.88 240 ALA B C 1
ATOM 4109 O O . ALA B 1 240 ? -13.195 -10.672 -3.627 1 97.88 240 ALA B O 1
ATOM 4110 N N . PHE B 1 241 ? -11.773 -10.953 -5.312 1 98.12 241 PHE B N 1
ATOM 4111 C CA . PHE B 1 241 ? -12.508 -11.992 -6.02 1 98.12 241 PHE B CA 1
ATOM 4112 C C . PHE B 1 241 ? -11.578 -13.125 -6.441 1 98.12 241 PHE B C 1
ATOM 4114 O O . PHE B 1 241 ? -10.539 -12.883 -7.051 1 98.12 241 PHE B O 1
ATOM 4121 N N . ASP B 1 242 ? -11.969 -14.328 -6.074 1 97.75 242 ASP B N 1
ATOM 4122 C CA . ASP B 1 242 ? -11.195 -15.531 -6.375 1 97.75 242 ASP B CA 1
ATOM 4123 C C . ASP B 1 242 ? -12.008 -16.516 -7.223 1 97.75 242 ASP B C 1
ATOM 4125 O O . ASP B 1 242 ? -12.633 -17.438 -6.695 1 97.75 242 ASP B O 1
ATOM 4129 N N . PRO B 1 243 ? -11.859 -16.359 -8.516 1 97.88 243 PRO B N 1
ATOM 4130 C CA . PRO B 1 243 ? -12.656 -17.219 -9.391 1 97.88 243 PRO B CA 1
ATOM 4131 C C . PRO B 1 243 ? -12.273 -18.688 -9.266 1 97.88 243 PRO B C 1
ATOM 4133 O O . PRO B 1 243 ? -13.078 -19.578 -9.578 1 97.88 243 PRO B O 1
ATOM 4136 N N . THR B 1 244 ? -11.016 -18.984 -8.875 1 96.5 244 THR B N 1
ATOM 4137 C CA . THR B 1 244 ? -10.609 -20.359 -8.695 1 96.5 244 THR B CA 1
ATOM 4138 C C . THR B 1 244 ? -11.5 -21.062 -7.68 1 96.5 244 THR B C 1
ATOM 4140 O O . THR B 1 244 ? -11.945 -22.203 -7.902 1 96.5 244 THR B O 1
ATOM 4143 N N . ASN B 1 245 ? -11.852 -20.359 -6.629 1 94.62 245 ASN B N 1
ATOM 4144 C CA . ASN B 1 245 ? -12.633 -20.938 -5.543 1 94.62 245 ASN B CA 1
ATOM 4145 C C . ASN B 1 245 ? -14.016 -20.312 -5.449 1 94.62 245 ASN B C 1
ATOM 4147 O O . ASN B 1 245 ? -14.758 -20.562 -4.496 1 94.62 245 ASN B O 1
ATOM 4151 N N . GLU B 1 246 ? -14.336 -19.5 -6.422 1 96.31 246 GLU B N 1
ATOM 4152 C CA . GLU B 1 246 ? -15.617 -18.797 -6.477 1 96.31 246 GLU B CA 1
ATOM 4153 C C . GLU B 1 246 ? -15.898 -18.062 -5.172 1 96.31 246 GLU B C 1
ATOM 4155 O O . GLU B 1 246 ? -16.984 -18.188 -4.605 1 96.31 246 GLU B O 1
ATOM 4160 N N . GLN B 1 247 ? -14.945 -17.359 -4.738 1 94.69 247 GLN B N 1
ATOM 4161 C CA . GLN B 1 247 ? -15.062 -16.656 -3.461 1 94.69 247 GLN B CA 1
ATOM 4162 C C . GLN B 1 247 ? -14.945 -15.148 -3.648 1 94.69 247 GLN B C 1
ATOM 4164 O O . GLN B 1 247 ? -14.195 -14.68 -4.508 1 94.69 247 GLN B O 1
ATOM 4169 N N . MET B 1 248 ? -15.727 -14.461 -2.873 1 95.62 248 MET B N 1
ATOM 4170 C CA . MET B 1 248 ? -15.57 -13.023 -2.705 1 95.62 248 MET B CA 1
ATOM 4171 C C . MET B 1 248 ? -15.086 -12.688 -1.298 1 95.62 248 MET B C 1
ATOM 4173 O O . MET B 1 248 ? -15.57 -13.258 -0.319 1 95.62 248 MET B O 1
ATOM 4177 N N . GLY B 1 249 ? -14.141 -11.781 -1.237 1 95.12 249 GLY B N 1
ATOM 4178 C CA . GLY B 1 249 ? -13.586 -11.414 0.054 1 95.12 249 GLY B CA 1
ATOM 4179 C C . GLY B 1 249 ? -12.211 -12.016 0.305 1 95.12 249 GLY B C 1
ATOM 4180 O O . GLY B 1 249 ? -11.734 -12.836 -0.484 1 95.12 249 GLY B O 1
ATOM 4181 N N . HIS B 1 250 ? -11.648 -11.695 1.424 1 95.06 250 HIS B N 1
ATOM 4182 C CA . HIS B 1 250 ? -10.242 -12.008 1.665 1 95.06 250 HIS B CA 1
ATOM 4183 C C . HIS B 1 250 ? -10.094 -13.203 2.602 1 95.06 250 HIS B C 1
ATOM 4185 O O . HIS B 1 250 ? -8.992 -13.508 3.047 1 95.06 250 HIS B O 1
ATOM 4191 N N . TYR B 1 251 ? -11.188 -13.891 2.859 1 93.44 251 TYR B N 1
ATOM 4192 C CA . TYR B 1 251 ? -11.125 -15.023 3.779 1 93.44 251 TYR B CA 1
ATOM 4193 C C . TYR B 1 251 ? -10.164 -16.094 3.268 1 93.44 251 TYR B C 1
ATOM 4195 O O . TYR B 1 251 ? -10.32 -16.578 2.148 1 93.44 251 TYR B O 1
ATOM 4203 N N . GLY B 1 252 ? -9.133 -16.375 4.082 1 91.38 252 GLY B N 1
ATOM 4204 C CA . GLY B 1 252 ? -8.172 -17.406 3.74 1 91.38 252 GLY B CA 1
ATOM 4205 C C . GLY B 1 252 ? -7.109 -16.938 2.764 1 91.38 252 GLY B C 1
ATOM 4206 O O . GLY B 1 252 ? -6.293 -17.734 2.295 1 91.38 252 GLY B O 1
ATOM 4207 N N . LEU B 1 253 ? -7.145 -15.703 2.408 1 94.81 253 LEU B N 1
ATOM 4208 C CA . LEU B 1 253 ? -6.188 -15.156 1.453 1 94.81 253 LEU B CA 1
ATOM 4209 C C . LEU B 1 253 ? -5.152 -14.289 2.158 1 94.81 253 LEU B C 1
ATOM 4211 O O . LEU B 1 253 ? -5.508 -13.438 2.98 1 94.81 253 LEU B O 1
ATOM 4215 N N . ILE B 1 254 ? -3.9 -14.539 1.893 1 96.75 254 ILE B N 1
ATOM 4216 C CA . ILE B 1 254 ? -2.803 -13.719 2.391 1 96.75 254 ILE B CA 1
ATOM 4217 C C . ILE B 1 254 ? -2.061 -13.086 1.217 1 96.75 254 ILE B C 1
ATOM 4219 O O . ILE B 1 254 ? -1.25 -13.742 0.558 1 96.75 254 ILE B O 1
ATOM 4223 N N . ALA B 1 255 ? -2.301 -11.836 0.975 1 98.06 255 ALA B N 1
ATOM 4224 C CA . ALA B 1 255 ? -1.675 -11.133 -0.143 1 98.06 255 ALA B CA 1
ATOM 4225 C C . ALA B 1 255 ? -0.195 -10.875 0.129 1 98.06 255 ALA B C 1
ATOM 4227 O O . ALA B 1 255 ? 0.177 -10.445 1.221 1 98.06 255 ALA B O 1
ATOM 4228 N N . VAL B 1 256 ? 0.597 -11.133 -0.859 1 98.12 256 VAL B N 1
ATOM 4229 C CA . VAL B 1 256 ? 2.021 -10.828 -0.79 1 98.12 256 VAL B CA 1
ATOM 4230 C C . VAL B 1 256 ? 2.334 -9.633 -1.696 1 98.12 256 VAL B C 1
ATOM 4232 O O . VAL B 1 256 ? 3.047 -8.711 -1.295 1 98.12 256 VAL B O 1
ATOM 4235 N N . ALA B 1 257 ? 1.767 -9.641 -2.869 1 97.19 257 ALA B N 1
ATOM 4236 C CA . ALA B 1 257 ? 2.053 -8.578 -3.828 1 97.19 257 ALA B CA 1
ATOM 4237 C C . ALA B 1 257 ? 0.828 -8.266 -4.684 1 97.19 257 ALA B C 1
ATOM 4239 O O . ALA B 1 257 ? 0.008 -9.148 -4.949 1 97.19 257 ALA B O 1
ATOM 4240 N N . VAL B 1 258 ? 0.748 -7.039 -5.098 1 94.94 258 VAL B N 1
ATOM 4241 C CA . VAL B 1 258 ? -0.292 -6.594 -6.02 1 94.94 258 VAL B CA 1
ATOM 4242 C C . VAL B 1 258 ? 0.345 -5.891 -7.219 1 94.94 258 VAL B C 1
ATOM 4244 O O . VAL B 1 258 ? 1.475 -5.402 -7.129 1 94.94 258 VAL B O 1
ATOM 4247 N N . GLY B 1 259 ? -0.322 -5.922 -8.328 1 90.12 259 GLY B N 1
ATOM 4248 C CA . GLY B 1 259 ? 0.141 -5.238 -9.523 1 90.12 259 GLY B CA 1
ATOM 4249 C C . GLY B 1 259 ? -0.779 -5.43 -10.711 1 90.12 259 GLY B C 1
ATOM 4250 O O . GLY B 1 259 ? -1.896 -5.93 -10.57 1 90.12 259 GLY B O 1
ATOM 4251 N N . HIS B 1 260 ? -0.261 -5.031 -11.875 1 86.69 260 HIS B N 1
ATOM 4252 C CA . HIS B 1 260 ? -1.091 -5.094 -13.078 1 86.69 260 HIS B CA 1
ATOM 4253 C C . HIS B 1 260 ? -0.644 -6.219 -14 1 86.69 260 HIS B C 1
ATOM 4255 O O . HIS B 1 260 ? -1.337 -6.551 -14.961 1 86.69 260 HIS B O 1
ATOM 4261 N N . ASP B 1 261 ? 0.457 -6.746 -13.703 1 87.81 261 ASP B N 1
ATOM 4262 C CA . ASP B 1 261 ? 1.037 -7.812 -14.516 1 87.81 261 ASP B CA 1
ATOM 4263 C C . ASP B 1 261 ? 1.377 -9.031 -13.656 1 87.81 261 ASP B C 1
ATOM 4265 O O . ASP B 1 261 ? 2.254 -8.961 -12.789 1 87.81 261 ASP B O 1
ATOM 4269 N N . MET B 1 262 ? 0.705 -10.07 -14.031 1 90.94 262 MET B N 1
ATOM 4270 C CA . MET B 1 262 ? 0.882 -11.281 -13.227 1 90.94 262 MET B CA 1
ATOM 4271 C C . MET B 1 262 ? 2.326 -11.766 -13.289 1 90.94 262 MET B C 1
ATOM 4273 O O . MET B 1 262 ? 2.852 -12.289 -12.305 1 90.94 262 MET B O 1
ATOM 4277 N N . GLY B 1 263 ? 2.945 -11.586 -14.43 1 88.31 263 GLY B N 1
ATOM 4278 C CA . GLY B 1 263 ? 4.328 -12 -14.586 1 88.31 263 GLY B CA 1
ATOM 4279 C C . GLY B 1 263 ? 5.273 -11.305 -13.617 1 88.31 263 GLY B C 1
ATOM 4280 O O . GLY B 1 263 ? 6.301 -11.867 -13.234 1 88.31 263 GLY B O 1
ATOM 4281 N N . ALA B 1 264 ? 4.918 -10.164 -13.164 1 88.31 264 ALA B N 1
ATOM 4282 C CA . ALA B 1 264 ? 5.758 -9.367 -12.273 1 88.31 264 ALA B CA 1
ATOM 4283 C C . ALA B 1 264 ? 5.488 -9.695 -10.812 1 88.31 264 ALA B C 1
ATOM 4285 O O . ALA B 1 264 ? 6.137 -9.156 -9.914 1 88.31 264 ALA B O 1
ATOM 4286 N N . LEU B 1 265 ? 4.574 -10.586 -10.555 1 93.62 265 LEU B N 1
ATOM 4287 C CA . LEU B 1 265 ? 4.168 -10.844 -9.18 1 93.62 265 LEU B CA 1
ATOM 4288 C C . LEU B 1 265 ? 4.668 -12.203 -8.703 1 93.62 265 LEU B C 1
ATOM 4290 O O . LEU B 1 265 ? 4.219 -12.711 -7.672 1 93.62 265 LEU B O 1
ATOM 4294 N N . SER B 1 266 ? 5.617 -12.797 -9.477 1 92.19 266 SER B N 1
ATOM 4295 C CA . SER B 1 266 ? 6.199 -14.062 -9.031 1 92.19 266 SER B CA 1
ATOM 4296 C C . SER B 1 266 ? 7 -13.883 -7.75 1 92.19 266 SER B C 1
ATOM 4298 O O . SER B 1 266 ? 7.723 -12.898 -7.594 1 92.19 266 SER B O 1
ATOM 4300 N N . PRO B 1 267 ? 6.918 -14.844 -6.801 1 93.12 267 PRO B N 1
ATOM 4301 C CA . PRO B 1 267 ? 7.648 -14.719 -5.535 1 93.12 267 PRO B CA 1
ATOM 4302 C C . PRO B 1 267 ? 9.156 -14.578 -5.73 1 93.12 267 PRO B C 1
ATOM 4304 O O . PRO B 1 267 ? 9.805 -13.836 -4.996 1 93.12 267 PRO B O 1
ATOM 4307 N N . VAL B 1 268 ? 9.695 -15.312 -6.672 1 91.81 268 VAL B N 1
ATOM 4308 C CA . VAL B 1 268 ? 11.117 -15.258 -6.973 1 91.81 268 VAL B CA 1
ATOM 4309 C C . VAL B 1 268 ? 11.328 -15.07 -8.477 1 91.81 268 VAL B C 1
ATOM 4311 O O . VAL B 1 268 ? 10.836 -15.859 -9.281 1 91.81 268 VAL B O 1
ATOM 4314 N N . THR B 1 269 ? 11.938 -13.977 -8.812 1 89.62 269 THR B N 1
ATOM 4315 C CA . THR B 1 269 ? 12.281 -13.711 -10.203 1 89.62 269 THR B CA 1
ATOM 4316 C C . THR B 1 269 ? 13.758 -13.328 -10.336 1 89.62 269 THR B C 1
ATOM 4318 O O . THR B 1 269 ? 14.273 -12.547 -9.523 1 89.62 269 THR B O 1
ATOM 4321 N N . GLY B 1 270 ? 14.414 -13.875 -11.258 1 85.62 270 GLY B N 1
ATOM 4322 C CA . GLY B 1 270 ? 15.812 -13.57 -11.523 1 85.62 270 GLY B CA 1
ATOM 4323 C C . GLY B 1 270 ? 16.344 -14.266 -12.766 1 85.62 270 GLY B C 1
ATOM 4324 O O . GLY B 1 270 ? 15.578 -14.836 -13.539 1 85.62 270 GLY B O 1
ATOM 4325 N N . SER B 1 271 ? 17.594 -13.945 -13.016 1 78.56 271 SER B N 1
ATOM 4326 C CA . SER B 1 271 ? 18.234 -14.555 -14.172 1 78.56 271 SER B CA 1
ATOM 4327 C C . SER B 1 271 ? 19.609 -15.109 -13.812 1 78.56 271 SER B C 1
ATOM 4329 O O . SER B 1 271 ? 20.094 -14.891 -12.703 1 78.56 271 SER B O 1
ATOM 4331 N N . TYR B 1 272 ? 20.031 -15.992 -14.633 1 76.25 272 TYR B N 1
ATOM 4332 C CA . TYR B 1 272 ? 21.359 -16.562 -14.461 1 76.25 272 TYR B CA 1
ATOM 4333 C C . TYR B 1 272 ? 22.094 -16.641 -15.789 1 76.25 272 TYR B C 1
ATOM 4335 O O . TYR B 1 272 ? 21.484 -16.594 -16.859 1 76.25 272 TYR B O 1
ATOM 4343 N N . GLY B 1 273 ? 23.344 -16.328 -15.727 1 75.94 273 GLY B N 1
ATOM 4344 C CA . GLY B 1 273 ? 24.203 -16.406 -16.906 1 75.94 273 GLY B CA 1
ATOM 4345 C C . GLY B 1 273 ? 25.141 -17.594 -16.891 1 75.94 273 GLY B C 1
ATOM 4346 O O . GLY B 1 273 ? 25.484 -18.094 -15.82 1 75.94 273 GLY B O 1
ATOM 4347 N N . GLY B 1 274 ? 25.25 -18.375 -18.047 1 64.12 274 GLY B N 1
ATOM 4348 C CA . GLY B 1 274 ? 26.234 -19.438 -18.266 1 64.12 274 GLY B CA 1
ATOM 4349 C C . GLY B 1 274 ? 26.484 -19.734 -19.719 1 64.12 274 GLY B C 1
ATOM 4350 O O . GLY B 1 274 ? 25.797 -19.203 -20.594 1 64.12 274 GLY B O 1
ATOM 4351 N N . ARG B 1 275 ? 27.719 -20.156 -20.203 1 58.72 275 ARG B N 1
ATOM 4352 C CA . ARG B 1 275 ? 28.156 -20.438 -21.562 1 58.72 275 ARG B CA 1
ATOM 4353 C C . ARG B 1 275 ? 27.141 -21.297 -22.297 1 58.72 275 ARG B C 1
ATOM 4355 O O . ARG B 1 275 ? 26.922 -21.109 -23.5 1 58.72 275 ARG B O 1
ATOM 4362 N N . ASN B 1 276 ? 26.578 -22.297 -21.562 1 54.03 276 ASN B N 1
ATOM 4363 C CA . ASN B 1 276 ? 25.594 -23.188 -22.141 1 54.03 276 ASN B CA 1
ATOM 4364 C C . ASN B 1 276 ? 24.25 -23.078 -21.438 1 54.03 276 ASN B C 1
ATOM 4366 O O . ASN B 1 276 ? 24.188 -22.781 -20.234 1 54.03 276 ASN B O 1
ATOM 4370 N N . PRO B 1 277 ? 23.172 -22.906 -22.266 1 61.5 277 PRO B N 1
ATOM 4371 C CA . PRO B 1 277 ? 21.859 -22.875 -21.609 1 61.5 277 PRO B CA 1
ATOM 4372 C C . PRO B 1 277 ? 21.703 -23.938 -20.531 1 61.5 277 PRO B C 1
ATOM 4374 O O . PRO B 1 277 ? 21.625 -25.141 -20.828 1 61.5 277 PRO B O 1
ATOM 4377 N N . ALA B 1 278 ? 22.062 -23.641 -19.375 1 66.62 278 ALA B N 1
ATOM 4378 C CA . ALA B 1 278 ? 21.891 -24.562 -18.25 1 66.62 278 ALA B CA 1
ATOM 4379 C C . ALA B 1 278 ? 20.406 -24.828 -17.984 1 66.62 278 ALA B C 1
ATOM 4381 O O . ALA B 1 278 ? 19.578 -23.906 -18.109 1 66.62 278 ALA B O 1
ATOM 4382 N N . GLU B 1 279 ? 20.109 -26.078 -18 1 74.94 279 GLU B N 1
ATOM 4383 C CA . GLU B 1 279 ? 18.75 -26.453 -17.609 1 74.94 279 GLU B CA 1
ATOM 4384 C C . GLU B 1 279 ? 18.5 -26.141 -16.141 1 74.94 279 GLU B C 1
ATOM 4386 O O . GLU B 1 279 ? 19.375 -26.344 -15.289 1 74.94 279 GLU B O 1
ATOM 4391 N N . ALA B 1 280 ? 17.453 -25.422 -15.922 1 79.81 280 ALA B N 1
ATOM 4392 C CA . ALA B 1 280 ? 17.062 -25.125 -14.547 1 79.81 280 ALA B CA 1
ATOM 4393 C C . ALA B 1 280 ? 15.805 -25.891 -14.148 1 79.81 280 ALA B C 1
ATOM 4395 O O . ALA B 1 280 ? 14.875 -26.031 -14.945 1 79.81 280 ALA B O 1
ATOM 4396 N N . ASN B 1 281 ? 15.938 -26.578 -12.961 1 83.56 281 ASN B N 1
ATOM 4397 C CA . ASN B 1 281 ? 14.766 -27.203 -12.359 1 83.56 281 ASN B CA 1
ATOM 4398 C C . ASN B 1 281 ? 14.258 -26.422 -11.148 1 83.56 281 ASN B C 1
ATOM 4400 O O . ASN B 1 281 ? 15.039 -26.094 -10.25 1 83.56 281 ASN B O 1
ATOM 4404 N N . LEU B 1 282 ? 13.023 -26.094 -11.234 1 84.38 282 LEU B N 1
ATOM 4405 C CA . LEU B 1 282 ? 12.391 -25.297 -10.188 1 84.38 282 LEU B CA 1
ATOM 4406 C C . LEU B 1 282 ? 11.469 -26.156 -9.336 1 84.38 282 LEU B C 1
ATOM 4408 O O . LEU B 1 282 ? 10.703 -26.969 -9.859 1 84.38 282 LEU B O 1
ATOM 4412 N N . SER B 1 283 ? 11.617 -26.047 -8.008 1 84.12 283 SER B N 1
ATOM 4413 C CA . SER B 1 283 ? 10.672 -26.656 -7.07 1 84.12 283 SER B CA 1
ATOM 4414 C C . SER B 1 283 ? 10.211 -25.641 -6.031 1 84.12 283 SER B C 1
ATOM 4416 O O . SER B 1 283 ? 11.016 -24.875 -5.488 1 84.12 283 SER B O 1
ATOM 4418 N N . ILE B 1 284 ? 8.93 -25.609 -5.84 1 84.44 284 ILE B N 1
ATOM 4419 C CA . ILE B 1 284 ? 8.328 -24.734 -4.836 1 84.44 284 ILE B CA 1
ATOM 4420 C C . ILE B 1 284 ? 7.594 -25.578 -3.795 1 84.44 284 ILE B C 1
ATOM 4422 O O . ILE B 1 284 ? 6.855 -26.5 -4.145 1 84.44 284 ILE B O 1
ATOM 4426 N N . SER B 1 285 ? 7.836 -25.297 -2.516 1 85.62 285 SER B N 1
ATOM 4427 C CA . SER B 1 285 ? 7.156 -25.984 -1.418 1 85.62 285 SER B CA 1
ATOM 4428 C C . SER B 1 285 ? 6.605 -24.984 -0.406 1 85.62 285 SER B C 1
ATOM 4430 O O . SER B 1 285 ? 7.328 -24.094 0.057 1 85.62 285 SER B O 1
ATOM 4432 N N . ILE B 1 286 ? 5.348 -25.156 -0.137 1 87.56 286 ILE B N 1
ATOM 4433 C CA . ILE B 1 286 ? 4.688 -24.328 0.861 1 87.56 286 ILE B CA 1
ATOM 4434 C C . ILE B 1 286 ? 4.172 -25.188 2.006 1 87.56 286 ILE B C 1
ATOM 4436 O O . ILE B 1 286 ? 3.477 -26.188 1.774 1 87.56 286 ILE B O 1
ATOM 4440 N N . THR B 1 287 ? 4.52 -24.844 3.209 1 86.62 287 THR B N 1
ATOM 4441 C CA . THR B 1 287 ? 3.996 -25.5 4.398 1 86.62 287 THR B CA 1
ATOM 4442 C C . THR B 1 287 ? 3.346 -24.484 5.336 1 86.62 287 THR B C 1
ATOM 4444 O O . THR B 1 287 ? 3.896 -23.406 5.578 1 86.62 287 THR B O 1
ATOM 4447 N N . MET B 1 288 ? 2.141 -24.891 5.797 1 87.75 288 MET B N 1
ATOM 4448 C CA . MET B 1 288 ? 1.424 -24.016 6.727 1 87.75 288 MET B CA 1
ATOM 4449 C C . MET B 1 288 ? 1.058 -24.766 8 1 87.75 288 MET B C 1
ATOM 4451 O O . MET B 1 288 ? 0.721 -25.953 7.953 1 87.75 288 MET B O 1
ATOM 4455 N N . ARG B 1 289 ? 1.126 -23.984 9.141 1 83.81 289 ARG B N 1
ATOM 4456 C CA . ARG B 1 289 ? 0.734 -24.531 10.438 1 83.81 289 ARG B CA 1
ATOM 4457 C C . ARG B 1 289 ? -0.106 -23.547 11.227 1 83.81 289 ARG B C 1
ATOM 4459 O O . ARG B 1 289 ? 0.182 -22.344 11.234 1 83.81 289 ARG B O 1
ATOM 4466 N N . LEU B 1 290 ? -1.198 -24.062 11.766 1 83.25 290 LEU B N 1
ATOM 4467 C CA . LEU B 1 290 ? -1.989 -23.25 12.688 1 83.25 290 LEU B CA 1
ATOM 4468 C C . LEU B 1 290 ? -1.37 -23.25 14.078 1 83.25 290 LEU B C 1
ATOM 4470 O O . LEU B 1 290 ? -0.947 -24.297 14.578 1 83.25 290 LEU B O 1
ATOM 4474 N N . LYS B 1 291 ? -1.085 -22.109 14.633 1 76.12 291 LYS B N 1
ATOM 4475 C CA . LYS B 1 291 ? -0.604 -22.047 16.016 1 76.12 291 LYS B CA 1
ATOM 4476 C C . LYS B 1 291 ? -1.768 -21.984 17 1 76.12 291 LYS B C 1
ATOM 4478 O O . LYS B 1 291 ? -2.709 -21.203 16.812 1 76.12 291 LYS B O 1
ATOM 4483 N N . GLY B 1 292 ? -2.238 -23.203 17.609 1 58.62 292 GLY B N 1
ATOM 4484 C CA . GLY B 1 292 ? -3.318 -23.312 18.578 1 58.62 292 GLY B CA 1
ATOM 4485 C C . GLY B 1 292 ? -3.258 -22.25 19.656 1 58.62 292 GLY B C 1
ATOM 4486 O O . GLY B 1 292 ? -2.205 -21.656 19.891 1 58.62 292 GLY B O 1
ATOM 4487 N N . SER B 1 293 ? -4.434 -21.562 20.047 1 49.09 293 SER B N 1
ATOM 4488 C CA . SER B 1 293 ? -4.535 -20.703 21.219 1 49.09 293 SER B CA 1
ATOM 4489 C C . SER B 1 293 ? -3.832 -21.312 22.438 1 49.09 293 SER B C 1
ATOM 4491 O O . SER B 1 293 ? -3.953 -22.516 22.672 1 49.09 293 SER B O 1
ATOM 4493 N N . SER B 1 294 ? -2.74 -20.969 22.859 1 38.72 294 SER B N 1
ATOM 4494 C CA . SER B 1 294 ? -2.285 -21.453 24.156 1 38.72 294 SER B CA 1
ATOM 4495 C C . SER B 1 294 ? -3.447 -21.594 25.141 1 38.72 294 SER B C 1
ATOM 4497 O O . SER B 1 294 ? -4.375 -20.781 25.125 1 38.72 294 SER B O 1
ATOM 4499 N N . GLU B 1 295 ? -3.768 -22.906 25.734 1 31.77 295 GLU B N 1
ATOM 4500 C CA . GLU B 1 295 ? -4.512 -23.031 26.984 1 31.77 295 GLU B CA 1
ATOM 4501 C C . GLU B 1 295 ? -4.145 -21.922 27.969 1 31.77 295 GLU B C 1
ATOM 4503 O O . GLU B 1 295 ? -2.982 -21.781 28.344 1 31.77 295 GLU B O 1
ATOM 4508 N N . ALA B 1 296 ? -4.789 -20.938 28.188 1 22.94 296 ALA B N 1
ATOM 4509 C CA . ALA B 1 296 ? -4.891 -20.172 29.438 1 22.94 296 ALA B CA 1
ATOM 4510 C C . ALA B 1 296 ? -5.613 -20.984 30.5 1 22.94 296 ALA B C 1
ATOM 4512 O O . ALA B 1 296 ? -6.641 -21.609 30.234 1 22.94 296 ALA B O 1
#

Sequence (592 aa):
MMPVSAKRITISHVTDYRYSEAVHLNEHRLLLRPREGRQVKLISHSVKVTPEAELFFAEDVFGNDVAIATLSKKARSLRVEATTEVELSAVPWPVYRIDLPATRYPFEYTDFEKAALDTHISSDSVSDSLTRWARSFLNGQSVDTLTLLQAINSGIHNQVTYEARDAEGTQSAEETLALGLGSCRDFAVLFTKAAAALGFGTRLVSGYLVPEDLGLLGSGEGGTTHAWGEIYLPGAGWVAFDPTNEQMGHYGLIAVAVGHDMGALSPVTGSYGGRNPAEANLSISITMRLKGSSEAMMPVSAKRITISHVTDYRYSEAVHLNEHRLLLRPREGRQVKLISHSVKVTPEAELFFAEDVFGNDVAIATLSKKARSLRVEATTEVELSAVPWPVYRIDLPATRYPFEYTDFEKAALDTHISSDSVSDSLTRWARSFLNGQSVDTLTLLQAINSGIHNQVTYEARDAEGTQSAEETLALGLGSCRDFAVLFTKAAAALGFGTRLVSGYLVPEDLGLLGSGEGGTTHAWGEIYLPGAGWVAFDPTNEQMGHYGLIAVAVGHDMGALSPVTGSYGGRNPAEANLSISITMRLKGSSEA

Solvent-accessible surface area (backbone atoms only — not comparable to full-atom values): 31426 Å² total; per-residue (Å²): 124,77,76,75,71,64,45,36,36,37,39,38,41,36,41,38,40,39,39,76,45,70,24,41,43,46,60,28,42,32,41,76,46,63,55,61,53,93,43,32,41,73,74,46,73,50,77,46,50,39,66,76,49,52,76,46,74,24,34,44,91,75,66,29,49,35,35,38,33,44,46,91,57,69,36,43,48,42,37,41,39,34,43,37,33,35,36,39,52,53,52,76,79,71,84,74,55,55,36,76,71,49,45,32,32,80,60,79,74,53,71,69,52,40,38,57,30,51,41,37,41,62,72,62,78,67,47,69,65,50,38,53,56,45,51,64,65,54,78,67,84,62,38,50,31,65,6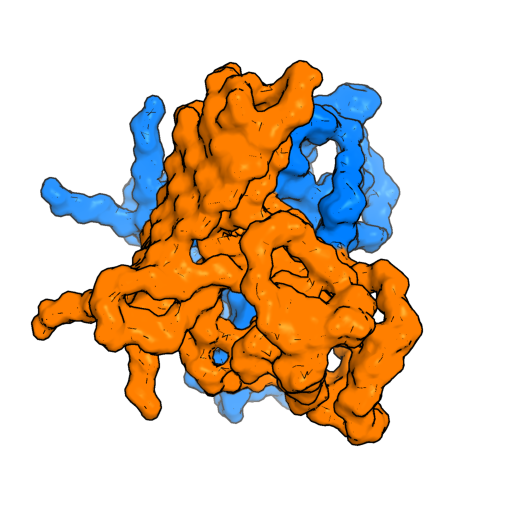0,43,55,47,48,51,30,42,45,46,40,72,63,34,45,80,40,92,66,87,64,86,82,71,55,52,43,66,54,31,64,73,66,32,45,34,29,45,55,24,41,18,43,31,54,33,51,32,42,34,59,72,68,40,36,29,34,38,35,23,31,35,38,52,53,88,60,47,73,78,66,55,75,52,79,57,31,37,79,40,36,25,17,29,39,56,36,63,65,31,14,64,41,36,39,28,26,79,73,58,40,63,46,53,45,51,52,46,48,21,34,60,42,80,46,72,85,77,48,47,46,71,43,67,51,68,49,59,100,53,90,60,55,72,48,78,47,78,48,43,40,36,34,66,58,72,78,75,88,125,126,75,75,74,72,63,45,36,37,37,38,38,41,37,40,37,39,39,39,77,45,69,24,41,42,46,59,29,42,33,41,76,49,62,55,63,53,94,41,32,40,74,74,46,74,48,74,48,50,39,65,77,49,53,77,45,74,23,35,45,91,76,66,29,50,34,37,39,34,44,47,91,56,68,37,43,46,43,37,39,39,35,43,38,30,35,36,38,52,52,51,74,78,70,85,74,56,56,35,74,71,49,45,32,32,79,60,82,75,52,72,69,50,40,40,58,29,51,42,37,41,62,71,63,79,64,46,68,68,49,38,53,56,45,52,66,65,54,77,68,84,62,39,51,31,66,60,42,55,48,49,51,31,42,46,47,40,72,62,34,44,80,40,93,67,89,63,85,81,70,57,51,42,66,54,31,64,71,65,31,45,35,29,44,56,24,40,18,42,29,52,30,50,33,43,34,58,72,68,39,36,30,34,37,34,24,30,35,38,52,53,91,60,49,72,79,66,56,75,50,79,55,32,38,79,39,36,24,20,30,40,55,38,61,65,31,14,64,41,35,37,27,26,79,74,58,40,61,46,53,44,51,53,46,47,22,35,61,42,84,47,73,84,75,48,46,46,72,44,66,53,67,48,60,101,55,91,59,56,74,47,78,48,76,46,42,39,34,34,67,57,73,78,77,89,124

InterPro domains:
  IPR002931 Transglutaminase-like [PF01841] (133-243)
  IPR002931 Transglutaminase-like [SM00460] (176-245)
  IPR013589 Bacterial transglutaminase-like, N-terminal [PF08379] (10-87)
  IPR038765 Papain-like cysteine peptidase superfamily [SSF54001] (13-271)

Organism: Asticcacaulis excentricus (strain ATCC 15261 / DSM 4724 / KCTC 12464 / NCIMB 9791 / VKM B-1370 / CB 48) (NCBI:txid573065)

Nearest PDB structures (foldseek):
  3isr-assembly1_B  TM=7.109E-01  e=4.458E-18  Cytophaga hutchinsonii ATCC 33406
  4ktr-assembly1_A  TM=6.976E-01  e=4.190E+00  [Bacillus] selenitireducens MLS10
  4e36-assembly2_B  TM=3.294E-01  e=1.758E+00  Homo sapiens
  6sb1-assembly1_A  TM=2.716E-01  e=4.190E+00  Mus musculus
  6sb1-assembly2_B  TM=1.982E-01  e=1.758E+00  Mus musculus

Secondary structure (DSSP, 8-state):
----PPEEEEEEEEEEEEEEEEEEEEEEEE--SPP-SSSEEEEEEEEEEES--EEEEEE-TTS-EEEEEE--SEEEEEEEEEEEEEEE---SS------GGGGEES----HHHHHHHTTTS--S---HHHHHHHHTT--SS-EEHHHHHHHHHHHHHHHSEE----SS----HHHHHHHTEE-HHHHHHHHHHHHHHTT-EEEEEEEEE--TTTTTSSS-B--EEEEEEEEEETTTEEEEEETTTTEESSTTEEEEEEES-GGGG-SEEEEEE-SS---EEEEEEEEEEEE-----/----PPEEEEEEEEEEEEEEEEEEEEEEEE--SPP-SSSEEEEEEEEEEES--EEEEEE-TTS-EEEEEE--SEEEEEEEEEEEEEEE---SS------GGGGEES----HHHHHHHTTTS--S---HHHHHHHHTT--SSSEEHHHHHHHHHHHHHHHSEE----SS----HHHHHHHTEE-HHHHHHHHHHHHHHTT-EEEEEEEEE--TTTTTTSS-B--EEEEEEEEEETTTEEEEEETTTTEESSTTEEEEEEES-GGGG-SEEEEEE-SS---EEEEEEEEEEEE-----